Protein AF-0000000079914444 (afdb_homodimer)

Foldseek 3Di:
DPPPPPPPPPPDPPPPLLCLALAEEEEEFEDEVCLQDLLNDAAPDHSQRLSVVVQVLLVVQHNYHYHYHYDHDQQ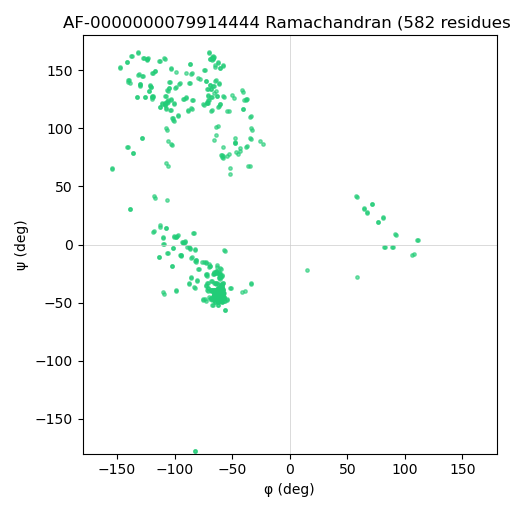LVVVLVVQQPDDPRYQEYEYERHAPVSQVSNQVVCLVVPTHHYHYLLLLLLLLLLLLLCLLCVLVVHHQLRAEEEEEPCVSRVLNVLLSVLLRHNYYHYDYPVCCVVDNLLVVCVPHQAYEYSNPPHDPPSHPSRYGYQDSHNSQSSSLQPNQLCCQCSSVSPHYDDSLLSSLLSVLQNVVDDSVDSGDGSPPSCRNQSSNCSSCVSVVHHRSDDPPD/DPPPPPVPPPPDPPPPLLCLALAEEEEEFEDEVCLQDLQNDAAPDHSQRLSVVVQVLLVVQHNYHYHYHYDHDQALVVVLVVQQPDDPRYQEYEYERHAPVSQVSNQVVCLVVPTHHYHYLLLLLLLLLLLLLCLLCVLVVHHQLRAEEEEEPCVSRVLNVLLSVLLRHNYYHYDYPVCCVVDNLLVVCVPHQAYEYSNPPHDDPSHPSRYGYQDSHNSQSSSLQPNQLCCQCSSVSPHYDDSLLSSLLSVLQNVVDDSVDSGDGSPPSCRNQSSNCSSCVSVVHHRSDDPPD

Structure (mmCIF, N/CA/C/O backbone):
data_AF-0000000079914444-model_v1
#
loop_
_entity.id
_entity.type
_entity.pdbx_description
1 polymer 'Uncharacterized protein'
#
loop_
_atom_site.group_PDB
_atom_site.id
_atom_site.type_symbol
_atom_site.label_atom_id
_atom_site.label_alt_id
_atom_site.label_comp_id
_atom_site.label_asym_id
_atom_site.label_entity_id
_atom_site.label_seq_id
_atom_site.pdbx_PDB_ins_code
_atom_site.Cartn_x
_atom_site.Cartn_y
_atom_site.Cartn_z
_atom_site.occupancy
_atom_site.B_iso_or_equiv
_atom_site.auth_seq_id
_atom_site.auth_comp_id
_atom_site.auth_asym_id
_atom_site.auth_atom_id
_atom_site.pdbx_PDB_model_num
ATOM 1 N N . MET A 1 1 ? -43.969 -20.828 42.5 1 26.98 1 MET A N 1
ATOM 2 C CA . MET A 1 1 ? -42.875 -19.969 42.906 1 26.98 1 MET A CA 1
ATOM 3 C C . MET A 1 1 ? -41.688 -20.141 42 1 26.98 1 MET A C 1
ATOM 5 O O . MET A 1 1 ? -40.844 -21.031 42.188 1 26.98 1 MET A O 1
ATOM 9 N N . THR A 1 2 ? -41.875 -20.109 40.656 1 31.27 2 THR A N 1
ATOM 10 C CA . THR A 1 2 ? -41 -20.375 39.531 1 31.27 2 THR A CA 1
ATOM 11 C C . THR A 1 2 ? -39.875 -19.328 39.469 1 31.27 2 THR A C 1
ATOM 13 O O . THR A 1 2 ? -40.156 -18.125 39.375 1 31.27 2 THR A O 1
ATOM 16 N N . THR A 1 3 ? -38.688 -19.594 40.156 1 31.17 3 THR A N 1
ATOM 17 C CA . THR A 1 3 ? -37.5 -18.766 40.25 1 31.17 3 THR A CA 1
ATOM 18 C C . THR A 1 3 ? -36.938 -18.469 38.844 1 31.17 3 THR A C 1
ATOM 20 O O . THR A 1 3 ? -36.5 -19.391 38.156 1 31.17 3 THR A O 1
ATOM 23 N N . ASN A 1 4 ? -37.438 -17.484 38.156 1 30.53 4 ASN A N 1
ATOM 24 C CA . ASN A 1 4 ? -36.938 -16.984 36.906 1 30.53 4 ASN A CA 1
ATOM 25 C C . ASN A 1 4 ? -35.469 -16.516 37 1 30.53 4 ASN A C 1
ATOM 27 O O . ASN A 1 4 ? -35.188 -15.578 37.75 1 30.53 4 ASN A O 1
ATOM 31 N N . HIS A 1 5 ? -34.5 -17.5 37.031 1 32.03 5 HIS A N 1
ATOM 32 C CA . HIS A 1 5 ? -33.094 -17.156 37.031 1 32.03 5 HIS A CA 1
ATOM 3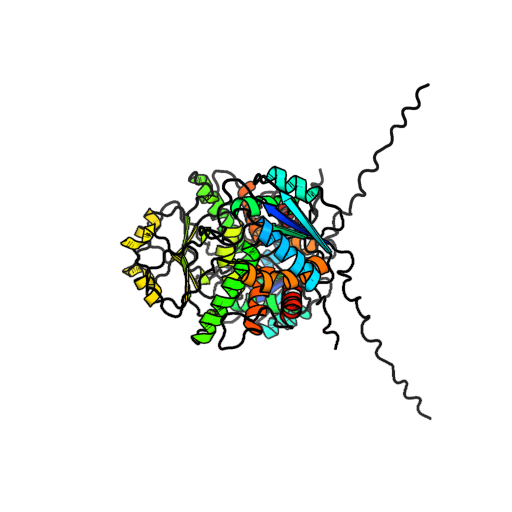3 C C . HIS A 1 5 ? -32.719 -16.25 35.875 1 32.03 5 HIS A C 1
ATOM 35 O O . HIS A 1 5 ? -32.812 -16.656 34.719 1 32.03 5 HIS A O 1
ATOM 41 N N . ASP A 1 6 ? -33.062 -14.961 35.969 1 31.94 6 ASP A N 1
ATOM 42 C CA . ASP A 1 6 ? -32.625 -13.945 35.031 1 31.94 6 ASP A CA 1
ATOM 43 C C . ASP A 1 6 ? -31.094 -13.969 34.844 1 31.94 6 ASP A C 1
ATOM 45 O O . ASP A 1 6 ? -30.359 -13.617 35.781 1 31.94 6 ASP A O 1
ATOM 49 N N . GLY A 1 7 ? -30.516 -15.023 34.281 1 30.77 7 GLY A N 1
ATOM 50 C CA . GLY A 1 7 ? -29.094 -15.117 33.969 1 30.77 7 GLY A CA 1
ATOM 51 C C . GLY A 1 7 ? -28.562 -13.883 33.25 1 30.77 7 GLY A C 1
ATOM 52 O O . GLY A 1 7 ? -28.953 -13.578 32.125 1 30.77 7 GLY A O 1
ATOM 53 N N . HIS A 1 8 ? -28.125 -12.867 34.031 1 31.44 8 HIS A N 1
ATOM 54 C CA . HIS A 1 8 ? -27.406 -11.664 33.625 1 31.44 8 HIS A CA 1
ATOM 55 C C . HIS A 1 8 ? -26.25 -12.008 32.688 1 31.44 8 HIS A C 1
ATOM 57 O O . HIS A 1 8 ? -25.406 -12.836 33.031 1 31.44 8 HIS A O 1
ATOM 63 N N . ALA A 1 9 ? -26.453 -12.008 31.422 1 29.75 9 ALA A N 1
ATOM 64 C CA . ALA A 1 9 ? -25.453 -12.172 30.359 1 29.75 9 ALA A CA 1
ATOM 65 C C . ALA A 1 9 ? -24.234 -11.297 30.609 1 29.75 9 ALA A C 1
ATOM 67 O O . ALA A 1 9 ? -24.344 -10.07 30.672 1 29.75 9 ALA A O 1
ATOM 68 N N . SER A 1 10 ? -23.312 -11.695 31.484 1 34.03 10 SER A N 1
ATOM 69 C CA . SER A 1 10 ? -22 -11.062 31.609 1 34.03 10 SER A CA 1
ATOM 70 C C . SER A 1 10 ? -21.453 -10.648 30.25 1 34.03 10 SER A C 1
ATOM 72 O O . SER A 1 10 ? -21.266 -11.484 29.359 1 34.03 10 SER A O 1
ATOM 74 N N . GLY A 1 11 ? -21.812 -9.523 29.766 1 32.34 11 GLY A N 1
ATOM 75 C CA . GLY A 1 11 ? -21.281 -8.945 28.531 1 32.34 11 GLY A CA 1
ATOM 76 C C . GLY A 1 11 ? -19.781 -9.125 28.391 1 32.34 11 GLY A C 1
ATOM 77 O O . GLY A 1 11 ? -19.094 -9.453 29.344 1 32.34 11 GLY A O 1
ATOM 78 N N . PRO A 1 12 ? -19.344 -9.539 27.312 1 35.56 12 PRO A N 1
ATOM 79 C CA . PRO A 1 12 ? -17.922 -9.781 27.141 1 35.56 12 PRO A CA 1
ATOM 80 C C . PRO A 1 12 ? -17.047 -8.75 27.844 1 35.56 12 PRO A C 1
ATOM 82 O O . PRO A 1 12 ? -17.484 -7.613 28.062 1 35.56 12 PRO A O 1
ATOM 85 N N . PRO A 1 13 ? -16.078 -9.102 28.734 1 35.66 13 PRO A N 1
ATOM 86 C CA . PRO A 1 13 ? -15.242 -8.172 29.5 1 35.66 13 PRO A CA 1
ATOM 87 C C . PRO A 1 13 ? -14.805 -6.957 28.672 1 35.66 13 PRO A C 1
ATOM 89 O O . PRO A 1 13 ? -14.688 -7.047 27.453 1 35.66 13 PRO A O 1
ATOM 92 N N . ASP A 1 14 ? -15.062 -5.711 29.078 1 34.31 14 ASP A N 1
ATOM 93 C CA . ASP A 1 14 ? -14.586 -4.391 28.688 1 34.31 14 ASP A CA 1
ATOM 94 C C . ASP A 1 14 ? -13.102 -4.434 28.312 1 34.31 14 ASP A C 1
ATOM 96 O O . ASP A 1 14 ? -12.25 -4.668 29.172 1 34.31 14 ASP A O 1
ATOM 100 N N . ARG A 1 15 ? -12.758 -5.039 27.312 1 36.88 15 ARG A N 1
ATOM 101 C CA . ARG A 1 15 ? -11.344 -4.859 26.984 1 36.88 15 ARG A CA 1
ATOM 102 C C . ARG A 1 15 ? -10.867 -3.461 27.359 1 36.88 15 ARG A C 1
ATOM 104 O O . ARG A 1 15 ? -11.492 -2.465 26.984 1 36.88 15 ARG A O 1
ATOM 111 N N . PRO A 1 16 ? -10.008 -3.162 28.344 1 38.59 16 PRO A N 1
ATOM 112 C CA . PRO A 1 16 ? -9.594 -1.844 28.828 1 38.59 16 PRO A CA 1
ATOM 113 C C . PRO A 1 16 ? -9.367 -0.845 27.703 1 38.59 16 PRO A C 1
ATOM 115 O O . PRO A 1 16 ? -8.984 -1.237 26.594 1 38.59 16 PRO A O 1
ATOM 118 N N . ALA A 1 17 ? -10.094 0.316 27.516 1 45.69 17 ALA A N 1
ATOM 119 C CA . ALA A 1 17 ? -9.75 1.513 26.75 1 45.69 17 ALA A CA 1
ATOM 120 C C . ALA A 1 17 ? -8.234 1.669 26.641 1 45.69 17 ALA A C 1
ATOM 122 O O . ALA A 1 17 ? -7.523 1.639 27.641 1 45.69 17 ALA A O 1
ATOM 123 N N . MET A 1 18 ? -7.531 1.133 25.672 1 52.06 18 MET A N 1
ATOM 124 C CA . MET A 1 18 ? -6.094 1.097 25.406 1 52.06 18 MET A CA 1
ATOM 125 C C . MET A 1 18 ? -5.418 2.373 25.891 1 52.06 18 MET A C 1
ATOM 127 O O . MET A 1 18 ? -5.816 3.477 25.516 1 52.06 18 MET A O 1
ATOM 131 N N . ALA A 1 19 ? -4.82 2.4 27 1 63.31 19 ALA A N 1
ATOM 132 C CA . ALA A 1 19 ? -4.215 3.465 27.797 1 63.31 19 ALA A CA 1
ATOM 133 C C . ALA A 1 19 ? -3.098 4.16 27.031 1 63.31 19 ALA A C 1
ATOM 135 O O . ALA A 1 19 ? -2.016 3.602 26.844 1 63.31 19 ALA A O 1
ATOM 136 N N . LEU A 1 20 ? -3.531 5.059 26.062 1 71.94 20 LEU A N 1
ATOM 137 C CA . LEU A 1 20 ? -2.586 5.945 25.391 1 71.94 20 LEU A CA 1
ATOM 138 C C . LEU A 1 20 ? -1.83 6.801 26.406 1 71.94 20 LEU A C 1
ATOM 140 O O . LEU A 1 20 ? -0.829 7.434 26.062 1 71.94 20 LEU A O 1
ATOM 144 N N . THR A 1 21 ? -2.357 6.555 27.656 1 71 21 THR A N 1
ATOM 145 C CA . THR A 1 21 ? -1.677 7.316 28.703 1 71 21 THR A CA 1
ATOM 146 C C . THR A 1 21 ? -0.282 6.754 28.953 1 71 21 THR A C 1
ATOM 148 O O . THR A 1 21 ? -0.111 5.539 29.078 1 71 21 THR A O 1
ATOM 151 N N . GLY A 1 22 ? 0.687 7.512 28.828 1 80.75 22 GLY A N 1
ATOM 152 C CA . GLY A 1 22 ? 2.059 7.082 29.047 1 80.75 22 GLY A CA 1
ATOM 153 C C . GLY A 1 22 ? 2.846 6.918 27.766 1 80.75 22 GLY A C 1
ATOM 154 O O . GLY A 1 22 ? 4.062 6.734 27.797 1 80.75 22 GLY A O 1
ATOM 155 N N . ILE A 1 23 ? 2.021 7.027 26.719 1 84.69 23 ILE A N 1
ATOM 156 C CA . ILE A 1 23 ? 2.678 6.91 25.422 1 84.69 23 ILE A CA 1
ATOM 157 C C . ILE A 1 23 ? 3.191 8.281 24.984 1 84.69 23 ILE A C 1
ATOM 159 O O . ILE A 1 23 ? 2.52 9.297 25.172 1 84.69 23 ILE A O 1
ATOM 163 N N . ALA A 1 24 ? 4.398 8.273 24.422 1 93.62 24 ALA A N 1
ATOM 164 C CA . ALA A 1 24 ? 4.969 9.508 23.891 1 93.62 24 ALA A CA 1
ATOM 165 C C . ALA A 1 24 ? 5.191 9.406 22.391 1 93.62 24 ALA A C 1
ATOM 167 O O . ALA A 1 24 ? 5.352 8.305 21.844 1 93.62 24 ALA A O 1
ATOM 168 N N . VAL A 1 25 ? 5.078 10.547 21.766 1 97.81 25 VAL A N 1
ATOM 169 C CA . VAL A 1 25 ? 5.406 10.711 20.359 1 97.81 25 VAL A CA 1
ATOM 170 C C . VAL A 1 25 ? 6.52 11.742 20.203 1 97.81 25 VAL A C 1
ATOM 172 O O . VAL A 1 25 ? 6.445 12.836 20.766 1 97.81 25 VAL A O 1
ATOM 175 N N . ALA A 1 26 ? 7.59 11.359 19.5 1 98.38 26 ALA A N 1
ATOM 176 C CA . ALA A 1 26 ? 8.641 12.328 19.188 1 98.38 26 ALA A CA 1
ATOM 177 C C . ALA A 1 26 ? 8.359 13.031 17.859 1 98.38 26 ALA A C 1
ATOM 179 O O . ALA A 1 26 ? 8.078 12.383 16.859 1 98.38 26 ALA A O 1
ATOM 180 N N . VAL A 1 27 ? 8.344 14.344 17.859 1 98.25 27 VAL A N 1
ATOM 181 C CA . VAL A 1 27 ? 8.219 15.148 16.656 1 98.25 27 VAL A CA 1
ATOM 182 C C . VAL A 1 27 ? 9.586 15.688 16.25 1 98.25 27 VAL A C 1
ATOM 184 O O . VAL A 1 27 ? 10.125 16.578 16.906 1 98.25 27 VAL A O 1
ATOM 187 N N . LEU A 1 28 ? 10.109 15.164 15.18 1 96.88 28 LEU A N 1
ATOM 188 C CA . LEU A 1 28 ? 11.461 15.477 14.727 1 96.88 28 LEU A CA 1
ATOM 189 C C . LEU A 1 28 ? 11.422 16.484 13.586 1 96.88 28 LEU A C 1
ATOM 191 O O . LEU A 1 28 ? 10.734 16.281 12.586 1 96.88 28 LEU A O 1
ATOM 195 N N . ALA A 1 29 ? 12.039 17.594 13.703 1 95.44 29 ALA A N 1
ATOM 196 C CA . ALA A 1 29 ? 12.18 18.594 12.648 1 95.44 29 ALA A CA 1
ATOM 197 C C . ALA A 1 29 ? 13.602 18.609 12.094 1 95.44 29 ALA A C 1
ATOM 199 O O . ALA A 1 29 ? 14.562 18.812 12.836 1 95.44 29 ALA A O 1
ATOM 200 N N . VAL A 1 30 ? 13.648 18.375 10.773 1 91.56 30 VAL A N 1
ATOM 201 C CA . VAL A 1 30 ? 14.938 18.375 10.094 1 91.56 30 VAL A CA 1
ATOM 202 C C . VAL A 1 30 ? 15.133 19.703 9.367 1 91.56 30 VAL A C 1
ATOM 204 O O . VAL A 1 30 ? 14.375 20.047 8.461 1 91.56 30 VAL A O 1
ATOM 207 N N . SER A 1 31 ? 15.922 20.562 9.773 1 79.75 31 SER A N 1
ATOM 208 C CA . SER A 1 31 ? 16.219 21.844 9.141 1 79.75 31 SER A CA 1
ATOM 209 C C . SER A 1 31 ? 17.609 21.828 8.508 1 79.75 31 SER A C 1
ATOM 211 O O . SER A 1 31 ? 18.609 22 9.195 1 79.75 31 SER A O 1
ATOM 213 N N . ALA A 1 32 ? 17.688 21.031 7.418 1 63.03 32 ALA A N 1
ATOM 214 C CA . ALA A 1 32 ? 18.984 21.109 6.754 1 63.03 32 ALA A CA 1
ATOM 215 C C . ALA A 1 32 ? 19.078 22.344 5.871 1 63.03 32 ALA A C 1
ATOM 217 O O . ALA A 1 32 ? 18.062 22.969 5.551 1 63.03 32 ALA A O 1
ATOM 218 N N . THR A 1 33 ? 20.234 23.031 5.75 1 51.88 33 THR A N 1
ATOM 219 C CA . THR A 1 33 ? 20.484 24.219 4.961 1 51.88 33 THR A CA 1
ATOM 220 C C . THR A 1 33 ? 19.672 24.219 3.676 1 51.88 33 THR A C 1
ATOM 222 O O . THR A 1 33 ? 19.281 25.266 3.168 1 51.88 33 THR A O 1
ATOM 225 N N . ARG A 1 34 ? 19.422 23.031 3.076 1 50.41 34 ARG A N 1
ATOM 226 C CA . ARG A 1 34 ? 18.719 22.938 1.803 1 50.41 34 ARG A CA 1
ATOM 227 C C . ARG A 1 34 ? 17.422 22.156 1.958 1 50.41 34 ARG A C 1
ATOM 229 O O . ARG A 1 34 ? 17.156 21.219 1.206 1 50.41 34 ARG A O 1
ATOM 236 N N . SER A 1 35 ? 16.719 22.406 3.039 1 53.06 35 SER A N 1
ATOM 237 C CA . SER A 1 35 ? 15.562 21.531 3.221 1 53.06 35 SER A CA 1
ATOM 238 C C . SER A 1 35 ? 14.547 21.719 2.1 1 53.06 35 SER A C 1
ATOM 240 O O . SER A 1 35 ? 14.023 22.828 1.91 1 53.06 35 SER A O 1
ATOM 242 N N . PRO A 1 36 ? 14.555 20.797 1.136 1 47.62 36 PRO A N 1
ATOM 243 C CA . PRO A 1 36 ? 13.578 20.953 0.052 1 47.62 36 PRO A CA 1
ATOM 244 C C . PRO A 1 36 ? 12.133 20.828 0.532 1 47.62 36 PRO A C 1
ATOM 246 O O . PRO A 1 36 ? 11.883 20.219 1.58 1 47.62 36 PRO A O 1
ATOM 249 N N . SER A 1 37 ? 11.297 21.75 0.128 1 49.84 37 SER A N 1
ATOM 250 C CA . SER A 1 37 ? 9.867 21.562 0.341 1 49.84 37 SER A CA 1
ATOM 251 C C . SER A 1 37 ? 9.406 20.188 -0.14 1 49.84 37 SER A C 1
ATOM 253 O O . SER A 1 37 ? 9.992 19.625 -1.067 1 49.84 37 SER A O 1
ATOM 255 N N . THR A 1 38 ? 8.68 19.391 0.693 1 48.88 38 THR A N 1
ATOM 256 C CA . THR A 1 38 ? 8.102 18.094 0.354 1 48.88 38 THR A CA 1
ATOM 257 C C . THR A 1 38 ? 7.492 18.125 -1.044 1 48.88 38 THR A C 1
ATOM 259 O O . THR A 1 38 ? 7.496 17.109 -1.75 1 48.88 38 THR A O 1
ATOM 262 N N . THR A 1 39 ? 6.734 19.359 -1.438 1 50.44 39 THR A N 1
ATOM 263 C CA . THR A 1 39 ? 6.008 19.5 -2.695 1 50.44 39 THR A CA 1
ATOM 264 C C . THR A 1 39 ? 6.75 20.422 -3.652 1 50.44 39 THR A C 1
ATOM 266 O O . THR A 1 39 ? 6.176 20.906 -4.633 1 50.44 39 THR A O 1
ATOM 269 N N . GLY A 1 40 ? 8.188 20.266 -3.621 1 47.84 40 GLY A N 1
ATOM 270 C CA . GLY A 1 40 ? 8.914 21.156 -4.504 1 47.84 40 GLY A CA 1
ATOM 271 C C . GLY A 1 40 ? 8.648 22.625 -4.223 1 47.84 40 GLY A C 1
ATOM 272 O O . GLY A 1 40 ? 9.344 23.5 -4.746 1 47.84 40 GLY A O 1
ATOM 273 N N . SER A 1 41 ? 7.5 23 -3.697 1 50 41 SER A N 1
ATOM 274 C CA . SER A 1 41 ? 7.199 24.406 -3.486 1 50 41 SER A CA 1
ATOM 275 C C . SER A 1 41 ? 7.645 24.859 -2.104 1 50 41 SER A C 1
ATOM 277 O O . SER A 1 41 ? 7.781 24.047 -1.187 1 50 41 SER A O 1
ATOM 279 N N . ALA A 1 42 ? 8.039 26.125 -2.039 1 53.81 42 ALA A N 1
ATOM 280 C CA . ALA A 1 42 ? 8.555 26.828 -0.864 1 53.81 42 ALA A CA 1
ATOM 281 C C . ALA A 1 42 ? 7.605 26.688 0.32 1 53.81 42 ALA A C 1
ATOM 283 O O . ALA A 1 42 ? 6.402 26.922 0.19 1 53.81 42 ALA A O 1
ATOM 284 N N . ARG A 1 43 ? 8.023 26.031 1.38 1 62.25 43 ARG A N 1
ATOM 285 C CA . ARG A 1 43 ? 7.324 25.938 2.658 1 62.25 43 ARG A CA 1
ATOM 286 C C . ARG A 1 43 ? 7.164 27.312 3.299 1 62.25 43 ARG A C 1
ATOM 288 O O . ARG A 1 43 ? 8.125 28.078 3.389 1 62.25 43 ARG A O 1
ATOM 295 N N . THR A 1 44 ? 5.926 27.719 3.488 1 69.38 44 THR A N 1
ATOM 296 C CA . THR A 1 44 ? 5.723 28.969 4.215 1 69.38 44 THR A CA 1
ATOM 297 C C . THR A 1 44 ? 6.016 28.781 5.699 1 69.38 44 THR A C 1
ATOM 299 O O . THR A 1 44 ? 6.418 29.734 6.379 1 69.38 44 THR A O 1
ATOM 302 N N . ARG A 1 45 ? 5.895 27.609 6.172 1 81.62 45 ARG A N 1
ATOM 303 C CA . ARG A 1 45 ? 6.18 27.234 7.555 1 81.62 45 ARG A CA 1
ATOM 304 C C . ARG A 1 45 ? 7.477 26.438 7.652 1 81.62 45 ARG A C 1
ATOM 306 O O . ARG A 1 45 ? 7.629 25.406 6.992 1 81.62 45 ARG A O 1
ATOM 313 N N . THR A 1 46 ? 8.375 27 8.492 1 87.38 46 THR A N 1
ATOM 314 C CA . THR A 1 46 ? 9.633 26.281 8.641 1 87.38 46 THR A CA 1
ATOM 315 C C . THR A 1 46 ? 9.414 24.938 9.328 1 87.38 46 THR A C 1
ATOM 317 O O . THR A 1 46 ? 8.438 24.766 10.055 1 87.38 46 THR A O 1
ATOM 320 N N . PRO A 1 47 ? 10.32 24.047 9.164 1 90.56 47 PRO A N 1
ATOM 321 C CA . PRO A 1 47 ? 10.203 22.766 9.859 1 90.56 47 PRO A CA 1
ATOM 322 C C . PRO A 1 47 ? 10.148 22.922 11.375 1 90.56 47 PRO A C 1
ATOM 324 O O . PRO A 1 47 ? 9.422 22.188 12.047 1 90.56 47 PRO A O 1
ATOM 327 N N . TRP A 1 48 ? 10.852 23.891 11.93 1 92.06 48 TRP A N 1
ATOM 328 C CA . TRP A 1 48 ? 10.859 24.109 13.375 1 92.06 48 TRP A CA 1
ATOM 329 C C . TRP A 1 48 ? 9.5 24.609 13.859 1 92.06 48 TRP A C 1
ATOM 331 O O . TRP A 1 48 ? 8.984 24.125 14.875 1 92.06 48 TRP A O 1
ATOM 341 N N . ALA A 1 49 ? 8.977 25.547 13.148 1 93.56 49 ALA A N 1
ATOM 342 C CA . ALA A 1 49 ? 7.652 26.062 13.5 1 93.56 49 ALA A CA 1
ATOM 343 C C . ALA A 1 49 ? 6.598 24.953 13.398 1 93.56 49 ALA A C 1
ATOM 345 O O . ALA A 1 49 ? 5.723 24.844 14.258 1 93.56 49 ALA A O 1
ATOM 346 N N . ALA A 1 50 ? 6.684 24.203 12.359 1 94.88 50 ALA A N 1
ATOM 347 C CA . ALA A 1 50 ? 5.746 23.094 12.18 1 94.88 50 ALA A CA 1
ATOM 348 C C . ALA A 1 50 ? 5.863 22.078 13.312 1 94.88 50 ALA A C 1
ATOM 350 O O . ALA A 1 50 ? 4.855 21.547 13.789 1 94.88 50 ALA A O 1
ATOM 351 N N . MET A 1 51 ? 7.109 21.797 13.703 1 96.5 51 MET A N 1
ATOM 352 C CA . MET A 1 51 ? 7.359 20.875 14.805 1 96.5 51 MET A CA 1
ATOM 353 C C . MET A 1 51 ? 6.605 21.297 16.062 1 96.5 51 MET A C 1
ATOM 355 O O . MET A 1 51 ? 5.934 20.484 16.688 1 96.5 51 MET A O 1
ATOM 359 N N . GLU A 1 52 ? 6.707 22.547 16.375 1 96.75 52 GLU A N 1
ATOM 360 C CA . GLU A 1 52 ? 6.039 23.078 17.547 1 96.75 52 GLU A CA 1
ATOM 361 C C . GLU A 1 52 ? 4.52 22.984 17.406 1 96.75 52 GLU A C 1
ATOM 363 O O . GLU A 1 52 ? 3.822 22.641 18.359 1 96.75 52 GLU A O 1
ATOM 368 N N . ASP A 1 53 ? 4.043 23.312 16.25 1 97.25 53 ASP A N 1
ATOM 369 C CA . ASP A 1 53 ? 2.604 23.281 16.016 1 97.25 53 ASP A CA 1
ATOM 370 C C . ASP A 1 53 ? 2.07 21.844 16.109 1 97.25 53 ASP A C 1
ATOM 372 O O . ASP A 1 53 ? 1.025 21.609 16.719 1 97.25 53 ASP A O 1
ATOM 376 N N . TYR A 1 54 ? 2.764 20.891 15.531 1 97.94 54 TYR A N 1
ATOM 377 C CA . TYR A 1 54 ? 2.32 19.5 15.57 1 97.94 54 TYR A CA 1
ATOM 378 C C . TYR A 1 54 ? 2.42 18.938 16.984 1 97.94 54 TYR A C 1
ATOM 380 O O . TYR A 1 54 ? 1.561 18.172 17.422 1 97.94 54 TYR A O 1
ATOM 388 N N . ALA A 1 55 ? 3.496 19.297 17.703 1 98 55 ALA A N 1
ATOM 389 C CA . ALA A 1 55 ? 3.609 18.875 19.094 1 98 55 ALA A CA 1
ATOM 390 C C . ALA A 1 55 ? 2.434 19.375 19.922 1 98 55 ALA A C 1
ATOM 392 O O . ALA A 1 55 ? 1.855 18.625 20.719 1 98 55 ALA A O 1
ATOM 393 N N . ALA A 1 56 ? 2.121 20.609 19.734 1 97.81 56 ALA A N 1
ATOM 394 C CA . ALA A 1 56 ? 0.981 21.203 20.438 1 97.81 56 ALA A CA 1
ATOM 395 C C . ALA A 1 56 ? -0.318 20.5 20.062 1 97.81 56 ALA A C 1
ATOM 397 O O . ALA A 1 56 ? -1.17 20.25 20.922 1 97.81 56 ALA A O 1
ATOM 398 N N . LEU A 1 57 ? -0.462 20.203 18.797 1 97.31 57 LEU A N 1
ATOM 399 C CA . LEU A 1 57 ? -1.644 19.516 18.297 1 97.31 57 LEU A CA 1
ATOM 400 C C . LEU A 1 57 ? -1.812 18.156 18.969 1 97.31 57 LEU A C 1
ATOM 402 O O . LEU A 1 57 ? -2.916 17.797 19.391 1 97.31 57 LEU A O 1
ATOM 406 N N . ILE A 1 58 ? -0.74 17.422 19.094 1 97.12 58 ILE A N 1
ATOM 407 C CA . ILE A 1 58 ? -0.766 16.094 19.703 1 97.12 58 ILE A CA 1
ATOM 408 C C . ILE A 1 58 ? -1.192 16.219 21.172 1 97.12 58 ILE A C 1
ATOM 410 O O . ILE A 1 58 ? -2.08 15.492 21.625 1 97.12 58 ILE A O 1
ATOM 414 N N . ARG A 1 59 ? -0.666 17.172 21.891 1 95.62 59 ARG A N 1
ATOM 415 C CA . ARG A 1 59 ? -0.978 17.375 23.312 1 95.62 59 ARG A CA 1
ATOM 416 C C . ARG A 1 59 ? -2.438 17.766 23.5 1 95.62 59 ARG A C 1
ATOM 418 O O . ARG A 1 59 ? -3.074 17.375 24.469 1 95.62 59 ARG A O 1
ATOM 425 N N . ASP A 1 60 ? -2.918 18.453 22.562 1 95.38 60 ASP A N 1
ATOM 426 C CA . ASP A 1 60 ? -4.266 19 22.672 1 95.38 60 ASP A CA 1
ATOM 427 C C . ASP A 1 60 ? -5.316 17.969 22.281 1 95.38 60 ASP A C 1
ATOM 429 O O . ASP A 1 60 ? -6.395 17.906 22.891 1 95.38 60 ASP A O 1
ATOM 433 N N . ARG A 1 61 ? -4.984 17.156 21.281 1 95.5 61 ARG A N 1
ATOM 434 C CA . ARG A 1 61 ? -6.027 16.359 20.672 1 95.5 61 ARG A CA 1
ATOM 435 C C . ARG A 1 61 ? -5.906 14.891 21.094 1 95.5 61 ARG A C 1
ATOM 437 O O . ARG A 1 61 ? -6.773 14.07 20.766 1 95.5 61 ARG A O 1
ATOM 444 N N . THR A 1 62 ? -4.863 14.562 21.766 1 93.56 62 THR A N 1
ATOM 445 C CA . THR A 1 62 ? -4.656 13.195 22.234 1 93.56 62 THR A CA 1
ATOM 446 C C . THR A 1 62 ? -4.141 13.195 23.672 1 93.56 62 THR A C 1
ATOM 448 O O . THR A 1 62 ? -3.652 14.219 24.172 1 93.56 62 THR A O 1
ATOM 451 N N . PRO A 1 63 ? -4.246 12.055 24.359 1 93.25 63 PRO A N 1
ATOM 452 C CA . PRO A 1 63 ? -3.688 11.977 25.703 1 93.25 63 PRO A CA 1
ATOM 453 C C . PRO A 1 63 ? -2.191 11.664 25.703 1 93.25 63 PRO A C 1
ATOM 455 O O . PRO A 1 63 ? -1.6 11.469 26.766 1 93.25 63 PRO A O 1
ATOM 458 N N . MET A 1 64 ? -1.594 11.703 24.594 1 94.62 64 MET A N 1
ATOM 459 C CA . MET A 1 64 ? -0.188 11.328 24.5 1 94.62 64 MET A CA 1
ATOM 460 C C . MET A 1 64 ? 0.719 12.516 24.797 1 94.62 64 MET A C 1
ATOM 462 O O . MET A 1 64 ? 0.305 13.664 24.656 1 94.62 64 MET A O 1
ATOM 466 N N . ARG A 1 65 ? 1.907 12.188 25.219 1 95.19 65 ARG A N 1
ATOM 467 C CA . ARG A 1 65 ? 2.941 13.211 25.359 1 95.19 65 ARG A CA 1
ATOM 468 C C . ARG A 1 65 ? 3.664 13.453 24.047 1 95.19 65 ARG A C 1
ATOM 470 O O . ARG A 1 65 ? 3.795 12.539 23.219 1 95.19 65 ARG A O 1
ATOM 477 N N . ALA A 1 66 ? 4.078 14.641 23.844 1 97.31 66 ALA A N 1
ATOM 478 C CA . ALA A 1 66 ? 4.824 14.992 22.641 1 97.31 66 ALA A CA 1
ATOM 479 C C . ALA A 1 66 ? 6.211 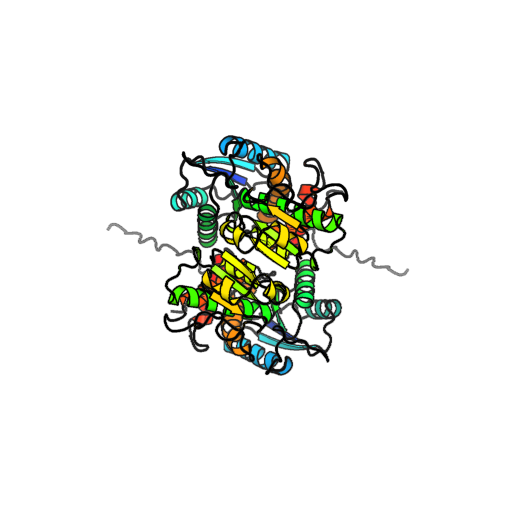15.531 22.984 1 97.31 66 ALA A C 1
ATOM 481 O O . ALA A 1 66 ? 6.34 16.422 23.828 1 97.31 66 ALA A O 1
ATOM 482 N N . LEU A 1 67 ? 7.234 14.961 22.375 1 96.75 67 LEU A N 1
ATOM 483 C CA . LEU A 1 67 ? 8.617 15.406 22.531 1 96.75 67 LEU A CA 1
ATOM 484 C C . LEU A 1 67 ? 9.109 16.094 21.266 1 96.75 67 LEU A C 1
ATOM 486 O O . LEU A 1 67 ? 9.055 15.516 20.188 1 96.75 67 LEU A O 1
ATOM 490 N N . SER A 1 68 ? 9.5 17.359 21.406 1 96.94 68 SER A N 1
ATOM 491 C CA . SER A 1 68 ? 10.078 18.062 20.281 1 96.94 68 SER A CA 1
ATOM 492 C C . SER A 1 68 ? 11.57 17.781 20.141 1 96.94 68 SER A C 1
ATOM 494 O O . SER A 1 68 ? 12.328 18 21.078 1 96.94 68 SER A O 1
ATOM 496 N N . VAL A 1 69 ? 12 17.297 18.969 1 96.06 69 VAL A N 1
ATOM 497 C CA . VAL A 1 69 ? 13.391 16.891 18.766 1 96.06 69 VAL A CA 1
ATOM 498 C C . VAL A 1 69 ? 13.953 17.562 17.516 1 96.06 69 VAL A C 1
ATOM 500 O O . VAL A 1 69 ? 13.875 17.016 16.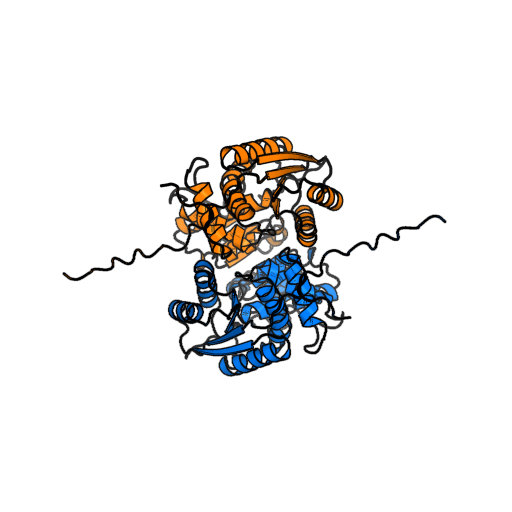422 1 96.06 69 VAL A O 1
ATOM 503 N N . PRO A 1 70 ? 14.594 18.75 17.609 1 94.31 70 PRO A N 1
ATOM 504 C CA . PRO A 1 70 ? 15.242 19.391 16.453 1 94.31 70 PRO A CA 1
ATOM 505 C C . PRO A 1 70 ? 16.516 18.672 16.016 1 94.31 70 PRO A C 1
ATOM 507 O O . PRO A 1 70 ? 17.297 18.234 16.859 1 94.31 70 PRO A O 1
ATOM 510 N N . VAL A 1 71 ? 16.625 18.469 14.742 1 92.94 71 VAL A N 1
ATOM 511 C CA . VAL A 1 71 ? 17.797 17.828 14.172 1 92.94 71 VAL A CA 1
ATOM 512 C C . VAL A 1 71 ? 18.375 18.688 13.047 1 92.94 71 VAL A C 1
ATOM 514 O O . VAL A 1 71 ? 17.625 19.297 12.281 1 92.94 71 VAL A O 1
ATOM 517 N N . THR A 1 72 ? 19.703 18.703 12.883 1 89.81 72 THR A N 1
ATOM 518 C CA . THR A 1 72 ? 20.359 19.594 11.914 1 89.81 72 THR A CA 1
ATOM 519 C C . THR A 1 72 ? 20.984 18.781 10.789 1 89.81 72 THR A C 1
ATOM 521 O O . THR A 1 72 ? 21.891 19.266 10.102 1 89.81 72 THR A O 1
ATOM 524 N N . THR A 1 73 ? 20.609 17.547 10.68 1 90.44 73 THR A N 1
ATOM 525 C CA . THR A 1 73 ? 21.109 16.719 9.594 1 90.44 73 THR A CA 1
ATOM 526 C C . THR A 1 73 ? 19.969 15.992 8.891 1 90.44 73 THR A C 1
ATOM 528 O O . THR A 1 73 ? 18.969 15.641 9.516 1 90.44 73 THR A O 1
ATOM 531 N N . ASP A 1 74 ? 20.156 15.812 7.625 1 90.44 74 ASP A N 1
ATOM 532 C CA . ASP A 1 74 ? 19.172 15.039 6.859 1 90.44 74 ASP A CA 1
ATOM 533 C C . ASP A 1 74 ? 19.734 13.672 6.488 1 90.44 74 ASP A C 1
ATOM 535 O O . ASP A 1 74 ? 19.172 12.969 5.648 1 90.44 74 ASP A O 1
ATOM 539 N N . ASP A 1 75 ? 20.812 13.297 7.117 1 93.31 75 ASP A N 1
ATOM 540 C CA . ASP A 1 75 ? 21.422 11.992 6.871 1 93.31 75 ASP A CA 1
ATOM 541 C C . ASP A 1 75 ? 20.562 10.867 7.453 1 93.31 75 ASP A C 1
ATOM 543 O O . ASP A 1 75 ? 20.344 10.805 8.664 1 93.31 75 ASP A O 1
ATOM 547 N N . PRO A 1 76 ? 20.141 9.961 6.641 1 94.69 76 PRO A N 1
ATOM 548 C CA . PRO A 1 76 ? 19.219 8.906 7.098 1 94.69 76 PRO A CA 1
ATOM 549 C C . PRO A 1 76 ? 19.828 8.047 8.203 1 94.69 76 PRO A C 1
ATOM 551 O O . PRO A 1 76 ? 19.125 7.605 9.109 1 94.69 76 PRO A O 1
ATOM 554 N N . HIS A 1 77 ? 21.078 7.773 8.117 1 95.25 77 HIS A N 1
ATOM 555 C CA . HIS A 1 77 ? 21.719 6.93 9.125 1 95.25 77 HIS A CA 1
ATOM 556 C C . HIS A 1 77 ? 21.734 7.605 10.492 1 95.25 77 HIS A C 1
ATOM 558 O O . HIS A 1 77 ? 21.438 6.965 11.508 1 95.25 77 HIS A O 1
ATOM 564 N N . VAL A 1 78 ? 22.078 8.867 10.461 1 95.19 78 VAL A N 1
ATOM 565 C CA . VAL A 1 78 ? 22.125 9.617 11.711 1 95.19 78 VAL A CA 1
ATOM 566 C C . VAL A 1 78 ? 20.703 9.727 12.289 1 95.19 78 VAL A C 1
ATOM 568 O O . VAL A 1 78 ? 20.516 9.578 13.5 1 95.19 78 VAL A O 1
ATOM 571 N N . LEU A 1 79 ? 19.781 9.961 11.43 1 96.12 79 LEU A N 1
ATOM 572 C CA . LEU A 1 79 ? 18.391 10.086 11.875 1 96.12 79 LEU A CA 1
ATOM 573 C C . LEU A 1 79 ? 17.891 8.773 12.453 1 96.12 79 LEU A C 1
ATOM 575 O O . LEU A 1 79 ? 17.203 8.766 13.477 1 96.12 79 LEU A O 1
ATOM 579 N N . THR A 1 80 ? 18.188 7.695 11.797 1 97.44 80 THR A N 1
ATOM 580 C CA . THR A 1 80 ? 17.797 6.375 12.273 1 97.44 80 THR A CA 1
ATOM 581 C C . THR A 1 80 ? 18.344 6.125 13.68 1 97.44 80 THR A C 1
ATOM 583 O O . THR A 1 80 ? 17.609 5.703 14.57 1 97.44 80 THR A O 1
ATOM 586 N N . GLU A 1 81 ? 19.625 6.395 13.891 1 97 81 GLU A N 1
ATOM 587 C CA . GLU A 1 81 ? 20.25 6.188 15.195 1 97 81 GLU A CA 1
ATOM 588 C C . GLU A 1 81 ? 19.609 7.078 16.25 1 97 81 GLU A C 1
ATOM 590 O O . GLU A 1 81 ? 19.422 6.652 17.391 1 97 81 GLU A O 1
ATOM 595 N N . ARG A 1 82 ? 19.344 8.273 15.859 1 96.31 82 ARG A N 1
ATOM 596 C CA . ARG A 1 82 ? 18.672 9.188 16.797 1 96.31 82 ARG A CA 1
ATOM 597 C C . ARG A 1 82 ? 17.312 8.641 17.219 1 96.31 82 ARG A C 1
ATOM 599 O O . ARG A 1 82 ? 16.953 8.719 18.391 1 96.31 82 ARG A O 1
ATOM 606 N N . ILE A 1 83 ? 16.578 8.148 16.312 1 97.19 83 ILE A N 1
ATOM 607 C CA . ILE A 1 83 ? 15.242 7.625 16.578 1 97.19 83 ILE A CA 1
ATOM 608 C C . ILE A 1 83 ? 15.344 6.391 17.469 1 97.19 83 ILE A C 1
ATOM 610 O O . ILE A 1 83 ? 14.602 6.254 18.453 1 97.19 83 ILE A O 1
ATOM 614 N N . LEU A 1 84 ? 16.266 5.5 17.172 1 96.56 84 LEU A N 1
ATOM 615 C CA . LEU A 1 84 ? 16.406 4.262 17.938 1 96.56 84 LEU A CA 1
ATOM 616 C C . LEU A 1 84 ? 16.938 4.547 19.344 1 96.56 84 LEU A C 1
ATOM 618 O O . LEU A 1 84 ? 16.812 3.707 20.234 1 96.56 84 LEU A O 1
ATOM 622 N N . GLY A 1 85 ? 17.547 5.711 19.516 1 95.94 85 GLY A N 1
ATOM 623 C CA . GLY A 1 85 ? 18.078 6.105 20.812 1 95.94 85 GLY A CA 1
ATOM 624 C C . GLY A 1 85 ? 17.062 6.809 21.688 1 95.94 85 GLY A C 1
ATOM 625 O O . GLY A 1 85 ? 17.359 7.152 22.828 1 95.94 85 GLY A O 1
ATOM 626 N N . LEU A 1 86 ? 15.867 7.035 21.203 1 95.5 86 LEU A N 1
ATOM 627 C CA . LEU A 1 86 ? 14.82 7.695 21.969 1 95.5 86 LEU A CA 1
ATOM 628 C C . LEU A 1 86 ? 14.383 6.828 23.141 1 95.5 86 LEU A C 1
ATOM 630 O O . LEU A 1 86 ? 14.602 5.617 23.141 1 95.5 86 LEU A O 1
ATOM 634 N N . PRO A 1 87 ? 13.75 7.449 24.141 1 91.31 87 PRO A N 1
ATOM 635 C CA . PRO A 1 87 ? 13.297 6.68 25.312 1 91.31 87 PRO A CA 1
ATOM 636 C C . PRO A 1 87 ? 12.297 5.586 24.938 1 91.31 87 PRO A C 1
ATOM 638 O O . PRO A 1 87 ? 11.602 5.695 23.922 1 91.31 87 PRO A O 1
ATOM 641 N N . THR A 1 88 ? 12.141 4.488 25.609 1 86.38 88 THR A N 1
ATOM 642 C CA . THR A 1 88 ? 11.305 3.318 25.359 1 86.38 88 THR A CA 1
ATOM 643 C C . THR A 1 88 ? 9.828 3.705 25.328 1 86.38 88 THR A C 1
ATOM 645 O O . THR A 1 88 ? 9.031 3.059 24.641 1 86.38 88 THR A O 1
ATOM 648 N N . GLY A 1 89 ? 9.398 4.77 25.844 1 89.69 89 GLY A N 1
ATOM 649 C CA . GLY A 1 89 ? 8 5.184 25.859 1 89.69 89 GLY A CA 1
ATOM 650 C C . GLY A 1 89 ? 7.559 5.852 24.578 1 89.69 89 GLY A C 1
ATOM 651 O O . GLY A 1 89 ? 6.367 6.074 24.359 1 89.69 89 GLY A O 1
ATOM 652 N N . VAL A 1 90 ? 8.5 6.027 23.703 1 95.5 90 VAL A N 1
ATOM 653 C CA . VAL A 1 90 ? 8.156 6.637 22.422 1 95.5 90 VAL A CA 1
ATOM 654 C C . VAL A 1 90 ? 7.664 5.562 21.453 1 95.5 90 VAL A C 1
ATOM 656 O O . VAL A 1 90 ? 8.414 4.66 21.078 1 95.5 90 VAL A O 1
ATOM 659 N N . SER A 1 91 ? 6.441 5.672 21.047 1 95.25 91 SER A N 1
ATOM 660 C CA . SER A 1 91 ? 5.812 4.641 20.234 1 95.25 91 SER A CA 1
ATOM 661 C C . SER A 1 91 ? 5.758 5.059 18.766 1 95.25 91 SER A C 1
ATOM 663 O O . SER A 1 91 ? 5.512 4.227 17.891 1 95.25 91 SER A O 1
ATOM 665 N N . ALA A 1 92 ? 5.918 6.363 18.531 1 98 92 ALA A N 1
ATOM 666 C CA . ALA A 1 92 ? 5.883 6.875 17.172 1 98 92 ALA A CA 1
ATOM 667 C C . ALA A 1 92 ? 6.809 8.078 17.016 1 98 92 ALA A C 1
ATOM 669 O O . ALA A 1 92 ? 7.09 8.781 17.984 1 98 92 ALA A O 1
ATOM 670 N N . VAL A 1 93 ? 7.285 8.25 15.836 1 98.38 93 VAL A N 1
ATOM 671 C CA . VAL A 1 93 ? 8.078 9.414 15.469 1 98.38 93 VAL A CA 1
ATOM 672 C C . VAL A 1 93 ? 7.465 10.094 14.25 1 98.38 93 VAL A C 1
ATOM 674 O O . VAL A 1 93 ? 7.133 9.438 13.266 1 98.38 93 VAL A O 1
ATOM 677 N N . PHE A 1 94 ? 7.234 11.398 14.414 1 98.5 94 PHE A N 1
ATOM 678 C CA . PHE A 1 94 ? 6.742 12.211 13.312 1 98.5 94 PHE A CA 1
ATOM 679 C C . PHE A 1 94 ? 7.84 13.133 12.781 1 98.5 94 PHE A C 1
ATOM 681 O O . PHE A 1 94 ? 8.297 14.031 13.492 1 98.5 94 PHE A O 1
ATOM 688 N N . VAL A 1 95 ? 8.203 12.891 11.477 1 96.69 95 VAL A N 1
ATOM 689 C CA . VAL A 1 95 ? 9.367 13.586 10.93 1 96.69 95 VAL A CA 1
ATOM 690 C C . VAL A 1 95 ? 8.906 14.68 9.969 1 96.69 95 VAL A C 1
ATOM 692 O O . VAL A 1 95 ? 8.086 14.438 9.078 1 96.69 95 VAL A O 1
ATOM 695 N N . ILE A 1 96 ? 9.461 15.859 10.133 1 94.88 96 ILE A N 1
ATOM 696 C CA . ILE A 1 96 ? 9.148 17.016 9.297 1 94.88 96 ILE A CA 1
ATOM 697 C C . ILE A 1 96 ? 10.422 17.516 8.617 1 94.88 96 ILE A C 1
ATOM 699 O O . ILE A 1 96 ? 11.477 17.625 9.258 1 94.88 96 ILE A O 1
ATOM 703 N N . GLY A 1 97 ? 10.266 17.844 7.316 1 90.12 97 GLY A N 1
ATOM 704 C CA . GLY A 1 97 ? 11.359 18.5 6.633 1 90.12 97 GLY A CA 1
ATOM 705 C C . GLY A 1 97 ? 12.312 17.547 5.945 1 90.12 97 GLY A C 1
ATOM 706 O O . GLY A 1 97 ? 13.422 17.922 5.562 1 90.12 97 GLY A O 1
ATOM 707 N N . LEU A 1 98 ? 11.984 16.328 5.875 1 89 98 LEU A N 1
ATOM 708 C CA . LEU A 1 98 ? 12.797 15.312 5.195 1 89 98 LEU A CA 1
ATOM 709 C C . LEU A 1 98 ? 12.188 14.938 3.854 1 89 98 LEU A C 1
ATOM 711 O O . LEU A 1 98 ? 10.961 14.805 3.738 1 89 98 LEU A O 1
ATOM 715 N N . ARG A 1 99 ? 13.047 14.758 2.82 1 86 99 ARG A N 1
ATOM 716 C CA . ARG A 1 99 ? 12.555 14.336 1.51 1 86 99 ARG A CA 1
ATOM 717 C C . ARG A 1 99 ? 12.047 12.898 1.55 1 86 99 ARG A C 1
ATOM 719 O O . ARG A 1 99 ? 12.414 12.125 2.438 1 86 99 ARG A O 1
ATOM 726 N N . HIS A 1 100 ? 11.266 12.609 0.628 1 86.5 100 HIS A N 1
ATOM 727 C CA . HIS A 1 100 ? 10.547 11.344 0.653 1 86.5 100 HIS A CA 1
ATOM 728 C C . HIS A 1 100 ? 11.508 10.156 0.59 1 86.5 100 HIS A C 1
ATOM 730 O O . HIS A 1 100 ? 11.266 9.125 1.215 1 86.5 100 HIS A O 1
ATOM 736 N N . ARG A 1 101 ? 12.555 10.203 -0.166 1 85.31 101 ARG A N 1
ATOM 737 C CA . ARG A 1 101 ? 13.484 9.086 -0.288 1 85.31 101 ARG A CA 1
ATOM 738 C C . ARG A 1 101 ? 14.195 8.82 1.035 1 85.31 101 ARG A C 1
ATOM 740 O O . ARG A 1 101 ? 14.297 7.672 1.471 1 85.31 101 ARG A O 1
ATOM 747 N N . GLU A 1 102 ? 14.68 9.906 1.643 1 89.62 102 GLU A N 1
ATOM 748 C CA . GLU A 1 102 ? 15.352 9.781 2.932 1 89.62 102 GLU A CA 1
ATOM 749 C C . GLU A 1 102 ? 14.391 9.305 4.012 1 89.62 102 GLU A C 1
ATOM 751 O O . GLU A 1 102 ? 14.75 8.477 4.855 1 89.62 102 GLU A O 1
ATOM 756 N N . SER A 1 103 ? 13.203 9.812 3.949 1 91.25 103 SER A N 1
ATOM 757 C CA . SER A 1 103 ? 12.219 9.406 4.949 1 91.25 103 SER A CA 1
ATOM 758 C C . SER A 1 103 ? 11.883 7.918 4.828 1 91.25 103 SER A C 1
ATOM 760 O O . SER A 1 103 ? 11.711 7.23 5.836 1 91.25 103 SER A O 1
ATOM 762 N N . ALA A 1 104 ? 11.773 7.473 3.619 1 90.31 104 ALA A N 1
ATOM 763 C CA . ALA A 1 104 ? 11.484 6.059 3.391 1 90.31 104 ALA A CA 1
ATOM 764 C C . ALA A 1 104 ? 12.609 5.176 3.924 1 90.31 104 ALA A C 1
ATOM 766 O O . ALA A 1 104 ? 1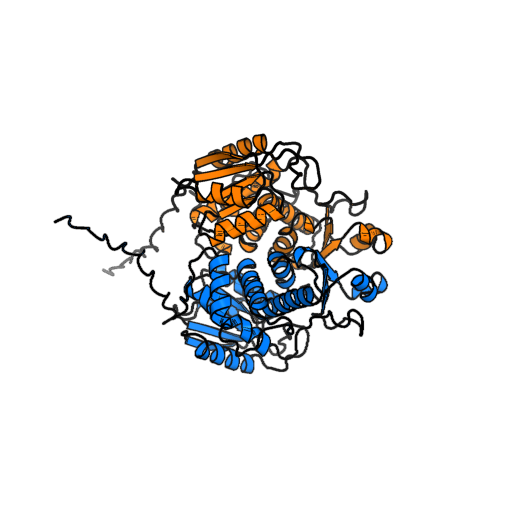2.359 4.129 4.523 1 90.31 104 ALA A O 1
ATOM 767 N N . ALA A 1 105 ? 13.789 5.582 3.654 1 91.94 105 ALA A N 1
ATOM 768 C CA . ALA A 1 105 ? 14.945 4.844 4.141 1 91.94 105 ALA A CA 1
ATOM 769 C C . ALA A 1 105 ? 14.953 4.777 5.664 1 91.94 105 ALA A C 1
ATOM 771 O O . ALA A 1 105 ? 15.195 3.713 6.242 1 91.94 105 ALA A O 1
ATOM 772 N N . VAL A 1 106 ? 14.695 5.914 6.285 1 95.62 106 VAL A N 1
ATOM 773 C CA . VAL A 1 106 ? 14.672 5.988 7.742 1 95.62 106 VAL A CA 1
ATOM 774 C C . VAL A 1 106 ? 13.57 5.082 8.289 1 95.62 106 VAL A C 1
ATOM 776 O O . VAL A 1 106 ? 13.812 4.273 9.188 1 95.62 106 VAL A O 1
ATOM 779 N N . ALA A 1 107 ? 12.391 5.18 7.742 1 96 107 ALA A N 1
ATOM 780 C CA . ALA A 1 107 ? 11.25 4.395 8.203 1 96 107 ALA A CA 1
ATOM 781 C C . ALA A 1 107 ? 11.531 2.898 8.086 1 96 107 ALA A C 1
ATOM 783 O O . ALA A 1 107 ? 11.242 2.133 9.008 1 96 107 ALA A O 1
ATOM 784 N N . ARG A 1 108 ? 12.055 2.525 7.008 1 92.5 108 ARG A N 1
ATOM 785 C CA . ARG A 1 108 ? 12.352 1.116 6.773 1 92.5 108 ARG A CA 1
ATOM 786 C C . ARG A 1 108 ? 13.367 0.593 7.785 1 92.5 108 ARG A C 1
ATOM 788 O O . ARG A 1 108 ? 13.148 -0.45 8.406 1 92.5 108 ARG A O 1
ATOM 795 N N . GLU A 1 109 ? 14.453 1.275 7.902 1 94.31 109 GLU A N 1
ATOM 796 C CA . GLU A 1 109 ? 15.516 0.826 8.797 1 94.31 109 GLU A CA 1
ATOM 797 C C . GLU A 1 109 ? 15.039 0.792 10.242 1 94.31 109 GLU A C 1
ATOM 799 O O . GLU A 1 109 ? 15.344 -0.147 10.984 1 94.31 109 GLU A O 1
ATOM 804 N N . VAL A 1 110 ? 14.312 1.812 10.656 1 96.62 110 VAL A N 1
ATOM 805 C CA . VAL A 1 110 ? 13.789 1.868 12.023 1 96.62 110 VAL A CA 1
ATOM 806 C C . VAL A 1 110 ? 12.867 0.679 12.273 1 96.62 110 VAL A C 1
ATOM 808 O O . VAL A 1 110 ? 12.953 0.028 13.312 1 96.62 110 VAL A O 1
ATOM 811 N N . THR A 1 111 ? 12.039 0.366 11.32 1 94.44 111 THR A N 1
ATOM 812 C CA . THR A 1 111 ? 11.117 -0.756 11.438 1 94.44 111 THR A CA 1
ATOM 813 C C . THR A 1 111 ? 11.875 -2.076 11.523 1 94.44 111 THR A C 1
ATOM 815 O O . THR A 1 111 ? 11.602 -2.902 12.398 1 94.44 111 THR A O 1
ATOM 818 N N . GLU A 1 112 ? 12.766 -2.271 10.648 1 90.19 112 GLU A N 1
ATOM 819 C CA . GLU A 1 112 ? 13.531 -3.512 10.586 1 90.19 112 GLU A CA 1
ATOM 820 C C . GLU A 1 112 ? 14.305 -3.748 11.883 1 90.19 112 GLU A C 1
ATOM 822 O O . GLU A 1 112 ? 14.562 -4.895 12.258 1 90.19 112 GLU A O 1
ATOM 827 N N . ARG A 1 113 ? 14.641 -2.674 12.562 1 92.31 113 ARG A N 1
ATOM 828 C CA . ARG A 1 113 ? 15.422 -2.771 13.797 1 92.31 113 ARG A CA 1
ATOM 829 C C . ARG A 1 113 ? 14.516 -2.738 15.023 1 92.31 113 ARG A C 1
ATOM 831 O O . ARG A 1 113 ? 15 -2.629 16.156 1 92.31 113 ARG A O 1
ATOM 838 N N . GLY A 1 114 ? 13.258 -2.791 14.797 1 89.69 114 GLY A N 1
ATOM 839 C CA . GLY A 1 114 ? 12.289 -2.916 15.875 1 89.69 114 GLY A CA 1
ATOM 840 C C . GLY A 1 114 ? 11.984 -1.595 16.562 1 89.69 114 GLY A C 1
ATOM 841 O O . GLY A 1 114 ? 11.609 -1.568 17.734 1 89.69 114 GLY A O 1
ATOM 842 N N . GLY A 1 115 ? 12.188 -0.5 15.93 1 94.88 115 GLY A N 1
ATOM 843 C CA . GLY A 1 115 ? 11.938 0.819 16.484 1 94.88 115 GLY A CA 1
ATOM 844 C C . GLY A 1 115 ? 10.484 1.24 16.391 1 94.88 115 GLY A C 1
ATOM 845 O O . GLY A 1 115 ? 9.625 0.448 15.984 1 94.88 115 GLY A O 1
ATOM 846 N N . PRO A 1 116 ? 10.195 2.482 16.844 1 96.19 116 PRO A N 1
ATOM 847 C CA . PRO A 1 116 ? 8.828 3.006 16.766 1 96.19 116 PRO A CA 1
ATOM 848 C C . PRO A 1 116 ? 8.367 3.246 15.328 1 96.19 116 PRO A C 1
ATOM 850 O O . PRO A 1 116 ? 9.195 3.307 14.406 1 96.19 116 PRO A O 1
ATOM 853 N N . VAL A 1 117 ? 7.094 3.322 15.188 1 97.12 117 VAL A N 1
ATOM 854 C CA . VAL A 1 117 ? 6.559 3.621 13.867 1 97.12 117 VAL A CA 1
ATOM 855 C C . VAL A 1 117 ? 6.961 5.035 13.453 1 97.12 117 VAL A C 1
ATOM 857 O O . VAL A 1 117 ? 6.934 5.957 14.273 1 97.12 117 VAL A O 1
ATOM 860 N N . VAL A 1 118 ? 7.395 5.207 12.18 1 97.88 118 VAL A N 1
ATOM 861 C CA . VAL A 1 118 ? 7.844 6.488 11.656 1 97.88 118 VAL A CA 1
ATOM 862 C C . VAL A 1 118 ? 6.805 7.039 10.68 1 97.88 118 VAL A C 1
ATOM 864 O O . VAL A 1 118 ? 6.41 6.352 9.734 1 97.88 118 VAL A O 1
ATOM 867 N N . LEU A 1 119 ? 6.309 8.195 10.969 1 97.88 119 LEU A N 1
ATOM 868 C CA . LEU A 1 119 ? 5.43 8.953 10.086 1 97.88 119 LEU A CA 1
ATOM 869 C C . LEU A 1 119 ? 6.117 10.227 9.602 1 97.88 119 LEU A C 1
ATOM 871 O O . LEU A 1 119 ? 7.039 10.727 10.25 1 97.88 119 LEU A O 1
ATOM 875 N N . THR A 1 120 ? 5.613 10.727 8.484 1 95.94 120 THR A N 1
ATOM 876 C CA . THR A 1 120 ? 6.133 11.984 7.969 1 95.94 120 THR A CA 1
ATOM 877 C C . THR A 1 120 ? 4.992 12.938 7.609 1 95.94 120 THR A C 1
ATOM 879 O O . THR A 1 120 ? 3.838 12.516 7.516 1 95.94 120 THR A O 1
ATOM 882 N N . GLU A 1 121 ? 5.371 14.141 7.434 1 93.44 121 GLU A N 1
ATOM 883 C CA . GLU A 1 121 ? 4.387 15.125 6.992 1 93.44 121 GLU A CA 1
ATOM 884 C C . GLU A 1 121 ? 3.773 14.734 5.652 1 93.44 121 GLU A C 1
ATOM 886 O O . GLU A 1 121 ? 2.586 14.953 5.418 1 93.44 121 GLU A O 1
ATOM 891 N N . LEU A 1 122 ? 4.59 14.148 4.812 1 93.19 122 LEU A N 1
ATOM 892 C CA . LEU A 1 122 ? 4.102 13.727 3.504 1 93.19 122 LEU A CA 1
ATOM 893 C C . LEU A 1 122 ? 3.031 12.648 3.641 1 93.19 122 LEU A C 1
ATOM 895 O O . LEU A 1 122 ? 2.08 12.609 2.857 1 93.19 122 LEU A O 1
ATOM 899 N N . ASP A 1 123 ? 3.152 11.789 4.648 1 96.62 123 ASP A N 1
ATOM 900 C CA . ASP A 1 123 ? 2.168 10.734 4.863 1 96.62 123 ASP A CA 1
ATOM 901 C C . ASP A 1 123 ? 0.789 11.32 5.152 1 96.62 123 ASP A C 1
ATOM 903 O O . ASP A 1 123 ? -0.204 10.914 4.543 1 96.62 123 ASP A O 1
ATOM 907 N N . VAL A 1 124 ? 0.726 12.234 6.047 1 97.69 124 VAL A N 1
ATOM 908 C CA . VAL A 1 124 ? -0.555 12.797 6.453 1 97.69 124 VAL A CA 1
ATOM 909 C C . VAL A 1 124 ? -1.098 13.703 5.348 1 97.69 124 VAL A C 1
ATOM 911 O O . VAL A 1 124 ? -2.311 13.766 5.133 1 97.69 124 VAL A O 1
ATOM 914 N N . LEU A 1 125 ? -0.185 14.406 4.656 1 95.44 125 LEU A N 1
ATOM 915 C CA . LEU A 1 125 ? -0.599 15.195 3.504 1 95.44 125 LEU A CA 1
ATOM 916 C C . LEU A 1 125 ? -1.207 14.305 2.426 1 95.44 125 LEU A C 1
ATOM 918 O O . LEU A 1 125 ? -2.213 14.664 1.81 1 95.44 125 LEU A O 1
ATOM 922 N N . THR A 1 126 ? -0.598 13.211 2.232 1 96.44 126 THR A N 1
ATOM 923 C CA . THR A 1 126 ? -1.079 12.25 1.248 1 96.44 126 THR A CA 1
ATOM 924 C C . THR A 1 126 ? -2.508 11.82 1.565 1 96.44 126 THR A C 1
ATOM 926 O O . THR A 1 126 ? -3.361 11.773 0.677 1 96.44 126 THR A O 1
ATOM 929 N N . ALA A 1 127 ? -2.779 11.516 2.783 1 98.31 127 ALA A N 1
ATOM 930 C CA . ALA A 1 127 ? -4.125 11.117 3.195 1 98.31 127 ALA A CA 1
ATOM 931 C C . ALA A 1 127 ? -5.129 12.234 2.916 1 98.31 127 ALA A C 1
ATOM 933 O O . ALA A 1 127 ? -6.211 11.984 2.375 1 98.31 127 ALA A O 1
ATOM 934 N N . ALA A 1 128 ? -4.77 13.438 3.273 1 98 128 ALA A N 1
ATOM 935 C CA . ALA A 1 128 ? -5.668 14.57 3.096 1 98 128 ALA A CA 1
ATOM 936 C C . ALA A 1 128 ? -5.941 14.828 1.617 1 98 128 ALA A C 1
ATOM 938 O O . ALA A 1 128 ? -7.086 15.047 1.221 1 98 128 ALA A O 1
ATOM 939 N N . VAL A 1 129 ? -4.914 14.781 0.811 1 97 129 VAL A N 1
ATOM 940 C CA . VAL A 1 129 ? -5.047 15.023 -0.622 1 97 129 VAL A CA 1
ATOM 941 C C . VAL A 1 129 ? -5.898 13.922 -1.255 1 97 129 VAL A C 1
ATOM 943 O O . VAL A 1 129 ? -6.754 14.195 -2.096 1 97 129 VAL A O 1
ATOM 946 N N . ALA A 1 130 ? -5.648 12.727 -0.865 1 98.12 130 ALA A N 1
ATOM 947 C CA . ALA A 1 130 ? -6.441 11.617 -1.378 1 98.12 130 ALA A CA 1
ATOM 948 C C . ALA A 1 130 ? -7.91 11.758 -0.987 1 98.12 130 ALA A C 1
ATOM 950 O O . ALA A 1 130 ? -8.805 11.523 -1.803 1 98.12 130 ALA A O 1
ATOM 951 N N . ALA A 1 131 ? -8.141 12.148 0.268 1 98.44 131 ALA A N 1
ATOM 952 C CA . ALA A 1 131 ? -9.516 12.367 0.717 1 98.44 131 ALA A CA 1
ATOM 953 C C . ALA A 1 131 ? -10.188 13.469 -0.091 1 98.44 131 ALA A C 1
ATOM 955 O O . ALA A 1 131 ? -11.336 13.32 -0.517 1 98.44 131 ALA A O 1
ATOM 956 N N . ALA A 1 132 ? -9.43 14.531 -0.294 1 97.44 132 ALA A N 1
ATOM 957 C CA . ALA A 1 132 ? -9.953 15.625 -1.103 1 97.44 132 ALA A CA 1
ATOM 958 C C . ALA A 1 132 ? -10.289 15.156 -2.514 1 97.44 132 ALA A C 1
ATOM 960 O O . ALA A 1 132 ? -11.258 15.625 -3.115 1 97.44 132 ALA A O 1
ATOM 961 N N . THR A 1 133 ? -9.531 14.273 -3.039 1 97.5 133 THR A N 1
ATOM 962 C CA . THR A 1 133 ? -9.766 13.719 -4.367 1 97.5 133 THR A CA 1
ATOM 963 C C . THR A 1 133 ? -11.055 12.898 -4.387 1 97.5 133 THR A C 1
ATOM 965 O O . THR A 1 133 ? -11.867 13.031 -5.301 1 97.5 133 THR A O 1
ATOM 968 N N . ILE A 1 134 ? -11.258 12.086 -3.395 1 97.44 134 ILE A N 1
ATOM 969 C CA . ILE A 1 134 ? -12.453 11.258 -3.295 1 97.44 134 ILE A CA 1
ATOM 970 C C . ILE A 1 134 ? -13.688 12.141 -3.189 1 97.44 134 ILE A C 1
ATOM 972 O O . ILE A 1 134 ? -14.688 11.906 -3.869 1 97.44 134 ILE A O 1
ATOM 976 N N . THR A 1 135 ? -13.594 13.172 -2.324 1 97.25 135 THR A N 1
ATOM 977 C CA . THR A 1 135 ? -14.742 14.055 -2.16 1 97.25 135 THR A CA 1
ATOM 978 C C . THR A 1 135 ? -15 14.859 -3.432 1 97.25 135 THR A C 1
ATOM 980 O O . THR A 1 135 ? -16.141 15.172 -3.756 1 97.25 135 THR A O 1
ATOM 983 N N . THR A 1 136 ? -13.93 15.18 -4.176 1 96.44 136 THR A N 1
ATOM 984 C CA . THR A 1 136 ? -14.086 15.852 -5.457 1 96.44 136 THR A CA 1
ATOM 985 C C . THR A 1 136 ? -14.797 14.953 -6.461 1 96.44 136 THR A C 1
ATOM 987 O O . THR A 1 136 ? -15.688 15.406 -7.188 1 96.44 136 THR A O 1
ATOM 990 N N . LEU A 1 137 ? -14.43 13.719 -6.52 1 96.62 137 LEU A N 1
ATOM 991 C CA . LEU A 1 137 ? -15.117 12.758 -7.375 1 96.62 137 LEU A CA 1
ATOM 992 C C . LEU A 1 137 ? -16.594 12.68 -7.02 1 96.62 137 LEU A C 1
ATOM 994 O O . LEU A 1 137 ? -17.453 12.688 -7.906 1 96.62 137 LEU A O 1
ATOM 998 N N . ARG A 1 138 ? -16.844 12.617 -5.73 1 95.12 138 ARG A N 1
ATOM 999 C CA . ARG A 1 138 ? -18.219 12.547 -5.246 1 95.12 138 ARG A CA 1
ATOM 1000 C C . ARG A 1 138 ? -19.031 13.766 -5.688 1 95.12 138 ARG A C 1
ATOM 1002 O O . ARG A 1 138 ? -20.172 13.641 -6.129 1 95.12 138 ARG A O 1
ATOM 1009 N N . ARG A 1 139 ? -18.453 14.867 -5.531 1 94.62 139 ARG A N 1
ATOM 1010 C CA . ARG A 1 139 ? -19.125 16.109 -5.91 1 94.62 139 ARG A CA 1
ATOM 1011 C C . ARG A 1 139 ? -19.438 16.125 -7.402 1 94.62 139 ARG A C 1
ATOM 1013 O O . ARG A 1 139 ? -20.375 16.797 -7.836 1 94.62 139 ARG A O 1
ATOM 1020 N N . ARG A 1 140 ? -18.719 15.414 -8.164 1 94.25 140 ARG A N 1
ATOM 1021 C CA . ARG A 1 140 ? -18.938 15.305 -9.609 1 94.25 140 ARG A CA 1
ATOM 1022 C C . ARG A 1 140 ? -19.812 14.117 -9.945 1 94.25 140 ARG A C 1
ATOM 1024 O O . ARG A 1 140 ? -19.984 13.781 -11.125 1 94.25 140 ARG A O 1
ATOM 1031 N N . SER A 1 141 ? -20.25 13.438 -8.914 1 95.12 141 SER A N 1
ATOM 1032 C CA . SER A 1 141 ? -21.141 12.281 -9.047 1 95.12 141 SER A CA 1
ATOM 1033 C C . SER A 1 141 ? -20.438 11.141 -9.789 1 95.12 141 SER A C 1
ATOM 1035 O O . SER A 1 141 ? -21.062 10.461 -10.609 1 95.12 141 SER A O 1
ATOM 1037 N N . VAL A 1 142 ? -19.203 11.078 -9.633 1 94.88 142 VAL A N 1
ATOM 1038 C CA . VAL A 1 142 ? -18.422 9.961 -10.148 1 94.88 142 VAL A CA 1
ATOM 1039 C C . VAL A 1 142 ? -18.047 9.016 -9.016 1 94.88 142 VAL A C 1
ATOM 1041 O O . VAL A 1 142 ? -17.328 9.391 -8.094 1 94.88 142 VAL A O 1
ATOM 1044 N N . PRO A 1 143 ? -18.562 7.746 -9.062 1 94.31 143 PRO A N 1
ATOM 1045 C CA . PRO A 1 143 ? -18.109 6.789 -8.047 1 94.31 143 PRO A CA 1
ATOM 1046 C C . PRO A 1 143 ? -16.609 6.531 -8.102 1 94.31 143 PRO A C 1
ATOM 1048 O O . PRO A 1 143 ? -16.031 6.473 -9.188 1 94.31 143 PRO A O 1
ATOM 1051 N N . PRO A 1 144 ? -16.016 6.461 -6.926 1 91.31 144 PRO A N 1
ATOM 1052 C CA . PRO A 1 144 ? -14.562 6.289 -6.902 1 91.31 144 PRO A CA 1
ATOM 1053 C C . PRO A 1 144 ? -14.086 5.125 -7.766 1 91.31 144 PRO A C 1
ATOM 1055 O O . PRO A 1 144 ? -13.078 5.242 -8.469 1 91.31 144 PRO A O 1
ATOM 1058 N N . ARG A 1 145 ? -14.766 4.082 -7.816 1 88.88 145 ARG A N 1
ATOM 1059 C CA . ARG A 1 145 ? -14.391 2.887 -8.562 1 88.88 145 ARG A CA 1
ATOM 1060 C C . ARG A 1 145 ? -14.359 3.162 -10.062 1 88.88 145 ARG A C 1
ATOM 1062 O O . ARG A 1 145 ? -13.688 2.455 -10.812 1 88.88 145 ARG A O 1
ATOM 1069 N N . ALA A 1 146 ? -15.086 4.121 -10.484 1 90.81 146 ALA A N 1
ATOM 1070 C CA . ALA A 1 146 ? -15.125 4.516 -11.891 1 90.81 146 ALA A CA 1
ATOM 1071 C C . ALA A 1 146 ? -14.273 5.758 -12.141 1 90.81 146 ALA A C 1
ATOM 1073 O O . ALA A 1 146 ? -14.164 6.23 -13.273 1 90.81 146 ALA A O 1
ATOM 1074 N N . GLY A 1 147 ? -13.742 6.25 -11.062 1 93.25 147 GLY A N 1
ATOM 1075 C CA . GLY A 1 147 ? -13 7.5 -11.148 1 93.25 147 GLY A CA 1
ATOM 1076 C C . GLY A 1 147 ? -11.688 7.359 -11.898 1 93.25 147 GLY A C 1
ATOM 1077 O O . GLY A 1 147 ? -10.961 6.379 -11.719 1 93.25 147 GLY A O 1
ATOM 1078 N N . ARG A 1 148 ? -11.422 8.32 -12.734 1 90.94 148 ARG A N 1
ATOM 1079 C CA . ARG A 1 148 ? -10.156 8.445 -13.453 1 90.94 148 ARG A CA 1
ATOM 1080 C C . ARG A 1 148 ? -9.383 9.672 -12.992 1 90.94 148 ARG A C 1
ATOM 1082 O O . ARG A 1 148 ? -9.828 10.805 -13.18 1 90.94 148 ARG A O 1
ATOM 1089 N N . VAL A 1 149 ? -8.211 9.422 -12.445 1 93.5 149 VAL A N 1
ATOM 1090 C CA . VAL A 1 149 ? -7.457 10.484 -11.797 1 93.5 149 VAL A CA 1
ATOM 1091 C C . VAL A 1 149 ? -6.086 10.625 -12.453 1 93.5 149 VAL A C 1
ATOM 1093 O O . VAL A 1 149 ? -5.426 9.625 -12.742 1 93.5 149 VAL A O 1
ATOM 1096 N N . VAL A 1 150 ? -5.723 11.828 -12.766 1 91.25 150 VAL A N 1
ATOM 1097 C CA . VAL A 1 150 ? -4.395 12.141 -13.289 1 91.25 150 VAL A CA 1
ATOM 1098 C C . VAL A 1 150 ? -3.557 12.812 -12.195 1 91.25 150 VAL A C 1
ATOM 1100 O O . VAL A 1 150 ? -4.051 13.672 -11.469 1 91.25 150 VAL A O 1
ATOM 1103 N N . ILE A 1 151 ? -2.342 12.375 -12.062 1 92.56 151 ILE A N 1
ATOM 1104 C CA . ILE A 1 151 ? -1.436 12.961 -11.078 1 92.56 151 ILE A CA 1
ATOM 1105 C C . ILE A 1 151 ? -0.216 13.547 -11.789 1 92.56 151 ILE A C 1
ATOM 1107 O O . ILE A 1 151 ? 0.429 12.867 -12.586 1 92.56 151 ILE A O 1
ATOM 1111 N N . THR A 1 152 ? 0.06 14.828 -11.539 1 91.19 152 THR A N 1
ATOM 1112 C CA . THR A 1 152 ? 1.353 15.383 -11.922 1 91.19 152 THR A CA 1
ATOM 1113 C C . THR A 1 152 ? 2.33 15.344 -10.75 1 91.19 152 THR A C 1
ATOM 1115 O O . THR A 1 152 ? 1.938 15.562 -9.602 1 91.19 152 THR A O 1
ATOM 1118 N N . GLY A 1 153 ? 3.578 14.992 -11.023 1 87.44 153 GLY A N 1
ATOM 1119 C CA . GLY A 1 153 ? 4.578 14.922 -9.977 1 87.44 153 GLY A CA 1
ATOM 1120 C C . GLY A 1 153 ? 4.379 13.758 -9.031 1 87.44 153 GLY A C 1
ATOM 1121 O O . GLY A 1 153 ? 4.613 13.883 -7.824 1 87.44 153 GLY A O 1
ATOM 1122 N N . ALA A 1 154 ? 3.912 12.648 -9.547 1 87.12 154 ALA A N 1
ATOM 1123 C CA . ALA A 1 154 ? 3.586 11.477 -8.742 1 87.12 154 ALA A CA 1
ATOM 1124 C C . ALA A 1 154 ? 4.805 10.984 -7.969 1 87.12 154 ALA A C 1
ATOM 1126 O O . ALA A 1 154 ? 4.68 10.461 -6.859 1 87.12 154 ALA A O 1
ATOM 1127 N N . SER A 1 155 ? 5.984 11.211 -8.422 1 81.81 155 SER A N 1
ATOM 1128 C CA . SER A 1 155 ? 7.219 10.734 -7.801 1 81.81 155 SER A CA 1
ATOM 1129 C C . SER A 1 155 ? 7.484 11.445 -6.484 1 81.81 155 SER A C 1
ATOM 1131 O O . SER A 1 155 ? 8.266 10.969 -5.66 1 81.81 155 SER A O 1
ATOM 1133 N N . TRP A 1 156 ? 6.816 12.609 -6.281 1 84.19 156 TRP A N 1
ATOM 1134 C CA . TRP A 1 156 ? 7.023 13.391 -5.066 1 84.19 156 TRP A CA 1
ATOM 1135 C C . TRP A 1 156 ? 6.25 12.797 -3.896 1 84.19 156 TRP A C 1
ATOM 1137 O O . TRP A 1 156 ? 6.543 13.094 -2.736 1 84.19 156 TRP A O 1
ATOM 1147 N N . ALA A 1 157 ? 5.32 12.086 -4.203 1 90.44 157 ALA A N 1
ATOM 1148 C CA . ALA A 1 157 ? 4.477 11.461 -3.191 1 90.44 157 ALA A CA 1
ATOM 1149 C C . ALA A 1 157 ? 4.203 10 -3.537 1 90.44 157 ALA A C 1
ATOM 1151 O O . ALA A 1 157 ? 3.096 9.648 -3.947 1 90.44 157 ALA A O 1
ATOM 1152 N N . PRO A 1 158 ? 5.102 9.211 -3.293 1 88.88 158 PRO A N 1
ATOM 1153 C CA . PRO A 1 158 ? 5.012 7.828 -3.766 1 88.88 158 PRO A CA 1
ATOM 1154 C C . PRO A 1 158 ? 3.838 7.07 -3.148 1 88.88 158 PRO A C 1
ATOM 1156 O O . PRO A 1 158 ? 3.35 6.098 -3.732 1 88.88 158 PRO A O 1
ATOM 1159 N N . LEU A 1 159 ? 3.395 7.516 -2.029 1 93.44 159 LEU A N 1
ATOM 1160 C CA . LEU A 1 159 ? 2.307 6.824 -1.35 1 93.44 159 LEU A CA 1
ATOM 1161 C C . LEU A 1 159 ? 0.957 7.215 -1.941 1 93.44 159 LEU A C 1
ATOM 1163 O O . LEU A 1 159 ? -0.056 6.566 -1.677 1 93.44 159 LEU A O 1
ATOM 1167 N N . LEU A 1 160 ? 0.933 8.227 -2.707 1 95.12 160 LEU A N 1
ATOM 1168 C CA . LEU A 1 160 ? -0.349 8.781 -3.125 1 95.12 160 LEU A CA 1
ATOM 1169 C C . LEU A 1 160 ? -1.095 7.809 -4.031 1 95.12 160 LEU A C 1
ATOM 1171 O O . LEU A 1 160 ? -2.26 7.492 -3.781 1 95.12 160 LEU A O 1
ATOM 1175 N N . ALA A 1 161 ? -0.466 7.336 -5.043 1 92.56 161 ALA A N 1
ATOM 1176 C CA . ALA A 1 161 ? -1.131 6.426 -5.973 1 92.56 161 ALA A CA 1
ATOM 1177 C C . ALA A 1 161 ? -1.576 5.148 -5.266 1 92.56 161 ALA A C 1
ATOM 1179 O O . ALA A 1 161 ? -2.738 4.75 -5.367 1 92.56 161 ALA A O 1
ATOM 1180 N N . PRO A 1 162 ? -0.702 4.535 -4.484 1 94.12 162 PRO A N 1
ATOM 1181 C CA . PRO A 1 162 ? -1.127 3.346 -3.744 1 94.12 162 PRO A CA 1
ATOM 1182 C C . PRO A 1 162 ? -2.322 3.613 -2.832 1 94.12 162 PRO A C 1
ATOM 1184 O O . PRO A 1 162 ? -3.246 2.799 -2.764 1 94.12 162 PRO A O 1
ATOM 1187 N N . VAL A 1 163 ? -2.289 4.711 -2.189 1 96.75 163 VAL A N 1
ATOM 1188 C CA . VAL A 1 163 ? -3.338 5.062 -1.239 1 96.75 163 VAL A CA 1
ATOM 1189 C C . VAL A 1 163 ? -4.648 5.309 -1.983 1 96.75 163 VAL A C 1
ATOM 1191 O O . VAL A 1 163 ? -5.715 4.891 -1.531 1 96.75 163 VAL A O 1
ATOM 1194 N N . LEU A 1 164 ? -4.562 5.949 -3.094 1 96.12 164 LEU A N 1
ATOM 1195 C CA . LEU A 1 164 ? -5.758 6.207 -3.891 1 96.12 164 LEU A CA 1
ATOM 1196 C C . LEU A 1 164 ? -6.375 4.898 -4.379 1 96.12 164 LEU A C 1
ATOM 1198 O O . LEU A 1 164 ? -7.59 4.711 -4.289 1 96.12 164 LEU A O 1
ATOM 1202 N N . ILE A 1 165 ? -5.586 4.004 -4.832 1 92.38 165 ILE A N 1
ATOM 1203 C CA . ILE A 1 165 ? -6.059 2.711 -5.312 1 92.38 165 ILE A CA 1
ATOM 1204 C C . ILE A 1 165 ? -6.695 1.934 -4.164 1 92.38 165 ILE A C 1
ATOM 1206 O O . ILE A 1 165 ? -7.805 1.411 -4.297 1 92.38 165 ILE A O 1
ATOM 1210 N N . ALA A 1 166 ? -6.016 1.957 -3.076 1 92.75 166 ALA A N 1
ATOM 1211 C CA . ALA A 1 166 ? -6.527 1.261 -1.898 1 92.75 166 ALA A CA 1
ATOM 1212 C C . ALA A 1 166 ? -7.812 1.907 -1.394 1 92.75 166 ALA A C 1
ATOM 1214 O O . ALA A 1 166 ? -8.602 1.268 -0.697 1 92.75 166 ALA A O 1
ATOM 1215 N N . SER A 1 167 ? -7.996 3.17 -1.708 1 94.94 167 SER A N 1
ATOM 1216 C CA . SER A 1 167 ? -9.195 3.887 -1.29 1 94.94 167 SER A CA 1
ATOM 1217 C C . SER A 1 167 ? -10.336 3.691 -2.287 1 94.94 167 SER A C 1
ATOM 1219 O O . SER A 1 167 ? -11.422 4.238 -2.111 1 94.94 167 SER A O 1
ATOM 1221 N N . GLY A 1 168 ? -10.039 2.955 -3.416 1 90.81 168 GLY A N 1
ATOM 1222 C CA . GLY A 1 168 ? -11.117 2.547 -4.297 1 90.81 168 GLY A CA 1
ATOM 1223 C C . GLY A 1 168 ? -11.102 3.264 -5.633 1 90.81 168 GLY A C 1
ATOM 1224 O O . GLY A 1 168 ? -11.992 3.064 -6.461 1 90.81 168 GLY A O 1
ATOM 1225 N N . VAL A 1 169 ? -10.109 4.086 -5.871 1 92.31 169 VAL A N 1
ATOM 1226 C CA . VAL A 1 169 ? -10.039 4.793 -7.145 1 92.31 169 VAL A CA 1
ATOM 1227 C C . VAL A 1 169 ? -9.758 3.803 -8.273 1 92.31 169 VAL A C 1
ATOM 1229 O O . VAL A 1 169 ? -8.867 2.961 -8.156 1 92.31 169 VAL A O 1
ATOM 1232 N N . GLY A 1 170 ? -10.484 3.92 -9.32 1 83.62 170 GLY A N 1
ATOM 1233 C CA . GLY A 1 170 ? -10.484 2.941 -10.398 1 83.62 170 GLY A CA 1
ATOM 1234 C C . GLY A 1 170 ? -9.25 3.021 -11.281 1 83.62 170 GLY A C 1
ATOM 1235 O O . GLY A 1 170 ? -8.656 1.996 -11.617 1 83.62 170 GLY A O 1
ATOM 1236 N N . ASP A 1 171 ? -8.93 4.234 -11.688 1 84.44 171 ASP A N 1
ATOM 1237 C CA . ASP A 1 171 ? -7.848 4.398 -12.656 1 84.44 171 ASP A CA 1
ATOM 1238 C C . ASP A 1 171 ? -6.969 5.594 -12.297 1 84.44 171 ASP A C 1
ATOM 1240 O O . ASP A 1 171 ? -7.473 6.633 -11.859 1 84.44 171 ASP A O 1
ATOM 1244 N N . LEU A 1 172 ? -5.684 5.344 -12.469 1 88.06 172 LEU A N 1
ATOM 1245 C CA . LEU A 1 172 ? -4.711 6.402 -12.195 1 88.06 172 LEU A CA 1
ATOM 1246 C C . LEU A 1 172 ? -3.744 6.559 -13.367 1 88.06 172 LEU A C 1
ATOM 1248 O O . LEU A 1 172 ? -3.328 5.57 -13.969 1 88.06 172 LEU A O 1
ATOM 1252 N N . SER A 1 173 ? -3.469 7.77 -13.695 1 81.94 173 SER A N 1
ATOM 1253 C CA . SER A 1 173 ? -2.461 8.078 -14.703 1 81.94 173 SER A CA 1
ATOM 1254 C C . SER A 1 173 ? -1.474 9.125 -14.195 1 81.94 173 SER A C 1
ATOM 1256 O O . SER A 1 173 ? -1.862 10.07 -13.508 1 81.94 173 SER A O 1
ATOM 1258 N N . SER A 1 174 ? -0.256 8.859 -14.469 1 83.5 174 SER A N 1
ATOM 1259 C CA . SER A 1 174 ? 0.77 9.844 -14.156 1 83.5 174 SER A CA 1
ATOM 1260 C C . SER A 1 174 ? 1.149 10.656 -15.383 1 83.5 174 SER A C 1
ATOM 1262 O O . SER A 1 174 ? 1.254 10.117 -16.484 1 83.5 174 SER A O 1
ATOM 1264 N N . TRP A 1 175 ? 1.245 11.93 -15.18 1 83.31 175 TRP A N 1
ATOM 1265 C CA . TRP A 1 175 ? 1.622 12.828 -16.266 1 83.31 175 TRP A CA 1
ATOM 1266 C C . TRP A 1 175 ? 2.902 13.586 -15.93 1 83.31 175 TRP A C 1
ATOM 1268 O O . TRP A 1 175 ? 3.086 14.031 -14.789 1 83.31 175 TRP A O 1
ATOM 1278 N N . HIS A 1 176 ? 3.738 13.625 -16.906 1 80.25 176 HIS A N 1
ATOM 1279 C CA . HIS A 1 176 ? 5.004 14.328 -16.75 1 80.25 176 HIS A CA 1
ATOM 1280 C C . HIS A 1 176 ? 5.125 15.469 -17.75 1 80.25 176 HIS A C 1
ATOM 1282 O O . HIS A 1 176 ? 4.656 15.352 -18.891 1 80.25 176 HIS A O 1
ATOM 1288 N N . GLU A 1 177 ? 5.785 16.453 -17.297 1 79.56 177 GLU A N 1
ATOM 1289 C CA . GLU A 1 177 ? 5.98 17.609 -18.172 1 79.56 177 GLU A CA 1
ATOM 1290 C C . GLU A 1 177 ? 6.723 17.219 -19.438 1 79.56 177 GLU A C 1
ATOM 1292 O O . GLU A 1 177 ? 6.473 17.781 -20.5 1 79.56 177 GLU A O 1
ATOM 1297 N N . ARG A 1 178 ? 7.598 16.312 -19.344 1 75.5 178 ARG A N 1
ATOM 1298 C CA . ARG A 1 178 ? 8.383 15.891 -20.5 1 75.5 178 ARG A CA 1
ATOM 1299 C C . ARG A 1 178 ? 7.484 15.289 -21.578 1 75.5 178 ARG A C 1
ATOM 1301 O O . ARG A 1 178 ? 7.875 15.219 -22.734 1 75.5 178 ARG A O 1
ATOM 1308 N N . ASP A 1 179 ? 6.305 14.898 -21.156 1 74.88 179 ASP A N 1
ATOM 1309 C CA . ASP A 1 179 ? 5.379 14.273 -22.094 1 74.88 179 ASP A CA 1
ATOM 1310 C C . ASP A 1 179 ? 4.457 15.312 -22.734 1 74.88 179 ASP A C 1
ATOM 1312 O O . ASP A 1 179 ? 3.637 14.977 -23.594 1 74.88 179 ASP A O 1
ATOM 1316 N N . ALA A 1 180 ? 4.648 16.516 -22.375 1 79.06 180 ALA A N 1
ATOM 1317 C CA . ALA A 1 180 ? 3.686 17.562 -22.719 1 79.06 180 ALA A CA 1
ATOM 1318 C C . ALA A 1 180 ? 3.535 17.719 -24.219 1 79.06 180 ALA A C 1
ATOM 1320 O O . ALA A 1 180 ? 2.434 17.953 -24.719 1 79.06 180 ALA A O 1
ATOM 1321 N N . GLU A 1 181 ? 4.613 17.641 -24.969 1 78.38 181 GLU A N 1
ATOM 1322 C CA . GLU A 1 181 ? 4.555 17.812 -26.406 1 78.38 181 GLU A CA 1
ATOM 1323 C C . GLU A 1 181 ? 3.748 16.703 -27.062 1 78.38 181 GLU A C 1
ATOM 1325 O O . GLU A 1 181 ? 2.871 16.969 -27.891 1 78.38 181 GLU A O 1
ATOM 1330 N N . ALA A 1 182 ? 3.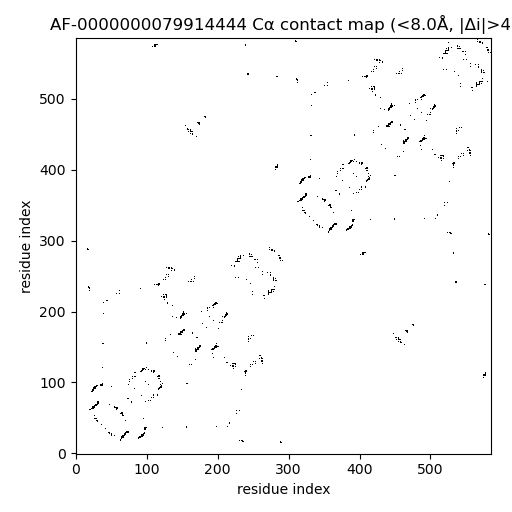969 15.547 -26.625 1 73.81 182 ALA A N 1
ATOM 1331 C CA . ALA A 1 182 ? 3.314 14.391 -27.234 1 73.81 182 ALA A CA 1
ATOM 1332 C C . ALA A 1 182 ? 1.94 14.148 -26.625 1 73.81 182 ALA A C 1
ATOM 1334 O O . ALA A 1 182 ? 1.016 13.695 -27.297 1 73.81 182 ALA A O 1
ATOM 1335 N N . PHE A 1 183 ? 1.876 14.609 -25.312 1 77.5 183 PHE A N 1
ATOM 1336 C CA . PHE A 1 183 ? 0.658 14.328 -24.562 1 77.5 183 PHE A CA 1
ATOM 1337 C C . PHE A 1 183 ? 0.272 15.516 -23.688 1 77.5 183 PHE A C 1
ATOM 1339 O O . PHE A 1 183 ? 0.497 15.5 -22.484 1 77.5 183 PHE A O 1
ATOM 1346 N N . PRO A 1 184 ? -0.421 16.438 -24.328 1 83.56 184 PRO A N 1
ATOM 1347 C CA . PRO A 1 184 ? -0.809 17.609 -23.531 1 83.56 184 PRO A CA 1
ATOM 1348 C C . PRO A 1 184 ? -1.773 17.266 -22.406 1 83.56 184 PRO A C 1
ATOM 1350 O O . PRO A 1 184 ? -2.684 16.453 -22.594 1 83.56 184 PRO A O 1
ATOM 1353 N N . LEU A 1 185 ? -1.603 17.844 -21.312 1 88.12 185 LEU A N 1
ATOM 1354 C CA . LEU A 1 185 ? -2.383 17.562 -20.109 1 88.12 185 LEU A CA 1
ATOM 1355 C C . LEU A 1 185 ? -3.857 17.891 -20.328 1 88.12 185 LEU A C 1
ATOM 1357 O O . LEU A 1 185 ? -4.734 17.141 -19.875 1 88.12 185 LEU A O 1
ATOM 1361 N N . ARG A 1 186 ? -4.094 18.984 -21.031 1 88.19 186 ARG A N 1
ATOM 1362 C CA . ARG A 1 186 ? -5.469 19.391 -21.297 1 88.19 186 ARG A CA 1
ATOM 1363 C C . ARG A 1 186 ? -6.219 18.281 -22.047 1 88.19 186 ARG A C 1
ATOM 1365 O O . ARG A 1 186 ? -7.379 18 -21.734 1 88.19 186 ARG A O 1
ATOM 1372 N N . ARG A 1 187 ? -5.582 17.734 -23.016 1 83.44 187 ARG A N 1
ATOM 1373 C CA . ARG A 1 187 ? -6.191 16.656 -23.781 1 83.44 187 ARG A CA 1
ATOM 1374 C C . ARG A 1 187 ? -6.414 15.422 -22.922 1 83.44 187 ARG A C 1
ATOM 1376 O O . ARG A 1 187 ? -7.441 14.75 -23.047 1 83.44 187 ARG A O 1
ATOM 1383 N N . LEU A 1 188 ? -5.445 15.125 -22.125 1 83.5 188 LEU A N 1
ATOM 1384 C CA . LEU A 1 188 ? -5.578 13.992 -21.203 1 83.5 188 LEU A CA 1
ATOM 1385 C C . LEU A 1 188 ? -6.766 14.188 -20.266 1 83.5 188 LEU A C 1
ATOM 1387 O O . LEU A 1 188 ? -7.52 13.242 -20.016 1 83.5 188 LEU A O 1
ATOM 1391 N N . MET A 1 189 ? -6.973 15.391 -19.859 1 89.12 189 MET A N 1
ATOM 1392 C CA . MET A 1 189 ? -8 15.68 -18.875 1 89.12 189 MET A CA 1
ATOM 1393 C C . MET A 1 189 ? -9.391 15.617 -19.484 1 89.12 189 MET A C 1
ATOM 1395 O O . MET A 1 189 ? -10.391 15.547 -18.781 1 89.12 189 MET A O 1
ATOM 1399 N N . ASP A 1 190 ? -9.438 15.633 -20.812 1 86.44 190 ASP A N 1
ATOM 1400 C CA . ASP A 1 190 ? -10.727 15.484 -21.484 1 86.44 190 ASP A CA 1
ATOM 1401 C C . ASP A 1 190 ? -11.359 14.133 -21.156 1 86.44 190 ASP A C 1
ATOM 1403 O O . ASP A 1 190 ? -12.586 14 -21.188 1 86.44 190 ASP A O 1
ATOM 1407 N N . HIS A 1 191 ? -10.578 13.172 -20.781 1 84.94 191 HIS A N 1
ATOM 1408 C CA . HIS A 1 191 ? -11.086 11.828 -20.562 1 84.94 191 HIS A CA 1
ATOM 1409 C C . HIS A 1 191 ? -10.883 11.391 -19.109 1 84.94 191 HIS A C 1
ATOM 1411 O O . HIS A 1 191 ? -10.977 10.203 -18.797 1 84.94 191 HIS A O 1
ATOM 1417 N N . ASN A 1 192 ? -10.516 12.359 -18.297 1 90.5 192 ASN A N 1
ATOM 1418 C CA . ASN A 1 192 ? -10.273 12.039 -16.891 1 90.5 192 ASN A CA 1
ATOM 1419 C C . ASN A 1 192 ? -11.078 12.953 -15.969 1 90.5 192 ASN A C 1
ATOM 1421 O O . ASN A 1 192 ? -11.523 14.023 -16.391 1 90.5 192 ASN A O 1
ATOM 1425 N N . ASP A 1 193 ? -11.258 12.555 -14.781 1 94.44 193 ASP A N 1
ATOM 1426 C CA . ASP A 1 193 ? -12.258 13.18 -13.922 1 94.44 193 ASP A CA 1
ATOM 1427 C C . ASP A 1 193 ? -11.617 14.195 -12.977 1 94.44 193 ASP A C 1
ATOM 1429 O O . ASP A 1 193 ? -12.203 15.242 -12.695 1 94.44 193 ASP A O 1
ATOM 1433 N N . VAL A 1 194 ? -10.461 13.906 -12.445 1 96.31 194 VAL A N 1
ATOM 1434 C CA . VAL A 1 194 ? -9.828 14.758 -11.453 1 96.31 194 VAL A CA 1
ATOM 1435 C C . VAL A 1 194 ? -8.328 14.836 -11.719 1 96.31 194 VAL A C 1
ATOM 1437 O O . VAL A 1 194 ? -7.711 13.852 -12.133 1 96.31 194 VAL A O 1
ATOM 1440 N N . LEU A 1 195 ? -7.773 16.016 -11.516 1 96.31 195 LEU A N 1
ATOM 1441 C CA . LEU A 1 195 ? -6.336 16.25 -11.602 1 96.31 195 LEU A CA 1
ATOM 1442 C C . LEU A 1 195 ? -5.754 16.547 -10.227 1 96.31 195 LEU A C 1
ATOM 1444 O O . LEU A 1 195 ? -6.234 17.453 -9.523 1 96.31 195 LEU A O 1
ATOM 1448 N N . ILE A 1 196 ? -4.82 15.75 -9.828 1 96.19 196 ILE A N 1
ATOM 1449 C CA . ILE A 1 196 ? -3.996 16.094 -8.672 1 96.19 196 ILE A CA 1
ATOM 1450 C C . ILE A 1 196 ? -2.688 16.734 -9.148 1 96.19 196 ILE A C 1
ATOM 1452 O O . ILE A 1 196 ? -1.828 16.047 -9.703 1 96.19 196 ILE A O 1
ATOM 1456 N N . ASP A 1 197 ? -2.566 18 -8.883 1 93.62 197 ASP A N 1
ATOM 1457 C CA . ASP A 1 197 ? -1.396 18.719 -9.383 1 93.62 197 ASP A CA 1
ATOM 1458 C C . ASP A 1 197 ? -0.37 18.922 -8.273 1 93.62 197 ASP A C 1
ATOM 1460 O O . ASP A 1 197 ? -0.279 20.016 -7.707 1 93.62 197 ASP A O 1
ATOM 1464 N N . LEU A 1 198 ? 0.464 17.953 -8.078 1 89.62 198 LEU A N 1
ATOM 1465 C CA . LEU A 1 198 ? 1.485 18.047 -7.039 1 89.62 198 LEU A CA 1
ATOM 1466 C C . LEU A 1 198 ? 2.672 18.875 -7.516 1 89.62 198 LEU A C 1
ATOM 1468 O O . LEU A 1 198 ? 3.354 19.516 -6.707 1 89.62 198 LEU A O 1
ATOM 1472 N N . ALA A 1 199 ? 2.912 18.828 -8.758 1 81.69 199 ALA A N 1
ATOM 1473 C CA . ALA A 1 199 ? 4.082 19.5 -9.32 1 81.69 199 ALA A CA 1
ATOM 1474 C C . ALA A 1 199 ? 3.807 20.984 -9.555 1 81.69 199 ALA A C 1
ATOM 1476 O O . ALA A 1 199 ? 4.734 21.766 -9.766 1 81.69 199 ALA A O 1
ATOM 1477 N N . GLY A 1 200 ? 2.592 21.375 -9.523 1 84.62 200 GLY A N 1
ATOM 1478 C CA . GLY A 1 200 ? 2.232 22.75 -9.812 1 84.62 200 GLY A CA 1
ATOM 1479 C C . GLY A 1 200 ? 2.488 23.141 -11.258 1 84.62 200 GLY A C 1
ATOM 1480 O O . GLY A 1 200 ? 2.791 24.297 -11.547 1 84.62 200 GLY A O 1
ATOM 1481 N N . CYS A 1 201 ? 2.432 22.156 -12.133 1 81.25 201 CYS A N 1
ATOM 1482 C CA . CYS A 1 201 ? 2.82 22.422 -13.508 1 81.25 201 CYS A CA 1
ATOM 1483 C C . CYS A 1 201 ? 1.606 22.391 -14.43 1 81.25 201 CYS A C 1
ATOM 1485 O O . CYS A 1 201 ? 1.741 22.547 -15.648 1 81.25 201 CYS A O 1
ATOM 1487 N N . ALA A 1 202 ? 0.499 22.156 -13.836 1 84.94 202 ALA A N 1
ATOM 1488 C CA . ALA A 1 202 ? -0.689 22.109 -14.68 1 84.94 202 ALA A CA 1
ATOM 1489 C C . ALA A 1 202 ? -1.012 23.484 -15.266 1 84.94 202 ALA A C 1
ATOM 1491 O O . ALA A 1 202 ? -1.021 24.484 -14.539 1 84.94 202 ALA A O 1
ATOM 1492 N N . PRO A 1 203 ? -1.146 23.5 -16.578 1 81.94 203 PRO A N 1
ATOM 1493 C CA . PRO A 1 203 ? -1.533 24.781 -17.172 1 81.94 203 PRO A CA 1
ATOM 1494 C C . PRO A 1 203 ? -2.855 25.312 -16.625 1 81.94 203 PRO A C 1
ATOM 1496 O O . PRO A 1 203 ? -3.693 24.531 -16.172 1 81.94 203 PRO A O 1
ATOM 1499 N N . GLU A 1 204 ? -2.879 26.609 -16.734 1 79.31 204 GLU A N 1
ATOM 1500 C CA . GLU A 1 204 ? -4.121 27.25 -16.297 1 79.31 204 GLU A CA 1
ATOM 1501 C C . GLU A 1 204 ? -5.312 26.703 -17.094 1 79.31 204 GLU A C 1
ATOM 1503 O O . GLU A 1 204 ? -5.234 26.547 -18.312 1 79.31 204 GLU A O 1
ATOM 1508 N N . GLY A 1 205 ? -6.305 26.266 -16.453 1 78.69 205 GLY A N 1
ATOM 1509 C CA . GLY A 1 205 ? -7.531 25.844 -17.109 1 78.69 205 GLY A CA 1
ATOM 1510 C C . GLY A 1 205 ? -7.531 24.391 -17.5 1 78.69 205 GLY A C 1
ATOM 1511 O O . GLY A 1 205 ? -8.492 23.891 -18.094 1 78.69 205 GLY A O 1
ATOM 1512 N N . ALA A 1 206 ? -6.473 23.672 -17.266 1 82.12 206 ALA A N 1
ATOM 1513 C CA . ALA A 1 206 ? -6.387 22.281 -17.688 1 82.12 206 ALA A CA 1
ATOM 1514 C C . ALA A 1 206 ? -7.52 21.453 -17.078 1 82.12 206 ALA A C 1
ATOM 1516 O O . ALA A 1 206 ? -8.047 20.547 -17.734 1 82.12 206 ALA A O 1
ATOM 1517 N N . ALA A 1 207 ? -7.957 21.734 -15.938 1 84.38 207 ALA A N 1
ATOM 1518 C CA . ALA A 1 207 ? -8.984 20.984 -15.227 1 84.38 207 ALA A CA 1
ATOM 1519 C C . ALA A 1 207 ? -9.727 21.859 -14.234 1 84.38 207 ALA A C 1
ATOM 1521 O O . ALA A 1 207 ? -9.75 21.578 -13.031 1 84.38 207 ALA A O 1
ATOM 1522 N N . VAL A 1 208 ? -10.406 22.797 -14.758 1 82.12 208 VAL A N 1
ATOM 1523 C CA . VAL A 1 208 ? -11.086 23.781 -13.938 1 82.12 208 VAL A CA 1
ATOM 1524 C C . VAL A 1 208 ? -12.156 23.094 -13.078 1 82.12 208 VAL A C 1
ATOM 1526 O O . VAL A 1 208 ? -12.953 22.312 -13.586 1 82.12 208 VAL A O 1
ATOM 1529 N N . GLY A 1 209 ? -12.125 23.328 -11.805 1 85.56 209 GLY A N 1
ATOM 1530 C CA . GLY A 1 209 ? -13.133 22.812 -10.883 1 85.56 209 GLY A CA 1
ATOM 1531 C C . GLY A 1 209 ? -12.891 21.391 -10.461 1 85.56 209 GLY A C 1
ATOM 1532 O O . GLY A 1 209 ? -13.672 20.812 -9.695 1 85.56 209 GLY A O 1
ATOM 1533 N N . ARG A 1 210 ? -11.867 20.781 -10.977 1 93.19 210 ARG A N 1
ATOM 1534 C CA . ARG A 1 210 ? -11.617 19.375 -10.633 1 93.19 210 ARG A CA 1
ATOM 1535 C C . ARG A 1 210 ? -10.133 19.125 -10.406 1 93.19 210 ARG A C 1
ATOM 1537 O O . ARG A 1 210 ? -9.609 18.078 -10.773 1 93.19 210 ARG A O 1
ATOM 1544 N N . THR A 1 211 ? -9.461 20.188 -9.914 1 94.31 211 THR A N 1
ATOM 1545 C CA . THR A 1 211 ? -8.047 20.094 -9.578 1 94.31 211 THR A CA 1
ATOM 1546 C C . THR A 1 211 ? -7.844 20.109 -8.07 1 94.31 211 THR A C 1
ATOM 1548 O O . THR A 1 211 ? -8.414 20.953 -7.371 1 94.31 211 THR A O 1
ATOM 1551 N N . VAL A 1 212 ? -7.145 19.156 -7.609 1 94.69 212 VAL A N 1
ATOM 1552 C CA . VAL A 1 212 ? -6.707 19.094 -6.215 1 94.69 212 VAL A CA 1
ATOM 1553 C C . VAL A 1 212 ? -5.234 19.484 -6.117 1 94.69 212 VAL A C 1
ATOM 1555 O O . VAL A 1 212 ? -4.391 18.922 -6.824 1 94.69 212 VAL A O 1
ATOM 1558 N N . THR A 1 213 ? -4.977 20.453 -5.293 1 90.94 213 THR A N 1
ATOM 1559 C CA . THR A 1 213 ? -3.607 20.922 -5.098 1 90.94 213 THR A CA 1
ATOM 1560 C C . THR A 1 213 ? -3.217 20.844 -3.623 1 90.94 213 THR A C 1
ATOM 1562 O O . THR A 1 213 ? -4.074 20.672 -2.756 1 90.94 213 THR A O 1
ATOM 1565 N N . VAL A 1 214 ? -1.964 20.844 -3.416 1 86.62 214 VAL A N 1
ATOM 1566 C CA . VAL A 1 214 ? -1.431 20.938 -2.061 1 86.62 214 VAL A CA 1
ATOM 1567 C C . VAL A 1 214 ? -1.167 22.406 -1.713 1 86.62 214 VAL A C 1
ATOM 1569 O O . VAL A 1 214 ? -0.492 23.109 -2.463 1 86.62 214 VAL A O 1
ATOM 1572 N N . PRO A 1 215 ? -1.754 22.859 -0.605 1 86.56 215 PRO A N 1
ATOM 1573 C CA . PRO A 1 215 ? -1.505 24.25 -0.214 1 86.56 215 PRO A CA 1
ATOM 1574 C C . PRO A 1 215 ? -0.055 24.5 0.195 1 86.56 215 PRO A C 1
ATOM 1576 O O . PRO A 1 215 ? 0.664 23.547 0.535 1 86.56 215 PRO A O 1
ATOM 1579 N N . THR A 1 216 ? 0.327 25.719 0.203 1 84.25 216 THR A N 1
ATOM 1580 C CA . THR A 1 216 ? 1.672 26.109 0.609 1 84.25 216 THR A CA 1
ATOM 1581 C C . THR A 1 216 ? 1.906 25.797 2.084 1 84.25 216 THR A C 1
ATOM 1583 O O . THR A 1 216 ? 2.98 25.328 2.459 1 84.25 216 THR A O 1
ATOM 1586 N N . ASP A 1 217 ? 0.978 26.141 2.852 1 90.38 217 ASP A N 1
ATOM 1587 C CA . ASP A 1 217 ? 1.001 25.719 4.246 1 90.38 217 ASP A CA 1
ATOM 1588 C C . ASP A 1 217 ? 0.32 24.359 4.414 1 90.38 217 ASP A C 1
ATOM 1590 O O . ASP A 1 217 ? -0.904 24.266 4.316 1 90.38 217 ASP A O 1
ATOM 1594 N N . THR A 1 218 ? 1.076 23.391 4.789 1 91.94 218 THR A N 1
ATOM 1595 C CA . THR A 1 218 ? 0.573 22.031 4.785 1 91.94 218 THR A CA 1
ATOM 1596 C C . THR A 1 218 ? 0.029 21.641 6.156 1 91.94 218 THR A C 1
ATOM 1598 O O . THR A 1 218 ? -0.664 20.641 6.297 1 91.94 218 THR A O 1
ATOM 1601 N N . PHE A 1 219 ? 0.25 22.484 7.168 1 94.94 219 PHE A N 1
ATOM 1602 C CA . PHE A 1 219 ? -0.099 22.156 8.539 1 94.94 219 PHE A CA 1
ATOM 1603 C C . PHE A 1 219 ? -1.595 21.891 8.672 1 94.94 219 PHE A C 1
ATOM 1605 O O . PHE A 1 219 ? -2.008 20.906 9.297 1 94.94 219 PHE A O 1
ATOM 1612 N N . PRO A 1 220 ? -2.445 22.688 8.086 1 95.06 220 PRO A N 1
ATOM 1613 C CA . PRO A 1 220 ? -3.883 22.453 8.242 1 95.06 220 PRO A CA 1
ATOM 1614 C C . PRO A 1 220 ? -4.305 21.062 7.742 1 95.06 220 PRO A C 1
ATOM 1616 O O . PRO A 1 220 ? -5.211 20.453 8.312 1 95.06 220 PRO A O 1
ATOM 1619 N N . TYR A 1 221 ? -3.715 20.625 6.691 1 95.44 221 TYR A N 1
ATOM 1620 C CA . TYR A 1 221 ? -4.031 19.297 6.152 1 95.44 221 TYR A CA 1
ATOM 1621 C C . TYR A 1 221 ? -3.529 18.203 7.074 1 95.44 221 TYR A C 1
ATOM 1623 O O . TYR A 1 221 ? -4.258 17.25 7.367 1 95.44 221 TYR A O 1
ATOM 1631 N N . GLY A 1 222 ? -2.295 18.328 7.52 1 96.62 222 GLY A N 1
ATOM 1632 C CA . GLY A 1 222 ? -1.728 17.344 8.414 1 96.62 222 GLY A CA 1
ATOM 1633 C C . GLY A 1 222 ? -2.461 17.25 9.742 1 96.62 222 GLY A C 1
ATOM 1634 O O . GLY A 1 222 ? -2.598 16.156 10.305 1 96.62 222 GLY A O 1
ATOM 1635 N N . ALA A 1 223 ? -2.947 18.391 10.164 1 97.12 223 ALA A N 1
ATOM 1636 C CA . ALA A 1 223 ? -3.627 18.469 11.453 1 97.12 223 ALA A CA 1
ATOM 1637 C C . ALA A 1 223 ? -4.926 17.672 11.445 1 97.12 223 ALA A C 1
ATOM 1639 O O . ALA A 1 223 ? -5.387 17.203 12.492 1 97.12 223 ALA A O 1
ATOM 1640 N N . LEU A 1 224 ? -5.5 17.484 10.297 1 98 224 LEU A N 1
ATOM 1641 C CA . LEU A 1 224 ? -6.746 16.75 10.18 1 98 224 LEU A CA 1
ATOM 1642 C C . LEU A 1 224 ? -6.516 15.258 10.422 1 98 224 LEU A C 1
ATOM 1644 O O . LEU A 1 224 ? -7.426 14.539 10.836 1 98 224 LEU A O 1
ATOM 1648 N N . VAL A 1 225 ? -5.324 14.812 10.148 1 98.44 225 VAL A N 1
ATOM 1649 C CA . VAL A 1 225 ? -5.086 13.383 10 1 98.44 225 VAL A CA 1
ATOM 1650 C C . VAL A 1 225 ? -4.281 12.867 11.195 1 98.44 225 VAL A C 1
ATOM 1652 O O . VAL A 1 225 ? -4.613 11.828 11.773 1 98.44 225 VAL A O 1
ATOM 1655 N N . LEU A 1 226 ? -3.289 13.586 11.625 1 98.5 226 LEU A N 1
ATOM 1656 C CA . LEU A 1 226 ? -2.195 13.094 12.453 1 98.5 226 LEU A CA 1
ATOM 1657 C C . LEU A 1 226 ? -2.717 12.578 13.789 1 98.5 226 LEU A C 1
ATOM 1659 O O . LEU A 1 226 ? -2.414 11.445 14.18 1 98.5 226 LEU A O 1
ATOM 1663 N N . PRO A 1 227 ? -3.582 13.289 14.539 1 97.38 227 PRO A N 1
ATOM 1664 C CA . PRO A 1 227 ? -3.979 12.82 15.867 1 97.38 227 PRO A CA 1
ATOM 1665 C C . PRO A 1 227 ? -4.707 11.484 15.828 1 97.38 227 PRO A C 1
ATOM 1667 O O . PRO A 1 227 ? -4.402 10.586 16.625 1 97.38 227 PRO A O 1
ATOM 1670 N N . GLY A 1 228 ? -5.648 11.367 14.922 1 97.25 228 GLY A N 1
ATOM 1671 C CA . GLY A 1 228 ? -6.387 10.117 14.812 1 97.25 228 GLY A CA 1
ATOM 1672 C C . GLY A 1 228 ? -5.52 8.945 14.383 1 97.25 228 GLY A C 1
ATOM 1673 O O . GLY A 1 228 ? -5.68 7.836 14.891 1 97.25 228 GLY A O 1
ATOM 1674 N N . LEU A 1 229 ? -4.676 9.195 13.422 1 98.12 229 LEU A N 1
ATOM 1675 C CA . LEU A 1 229 ? -3.766 8.164 12.945 1 98.12 229 LEU A CA 1
ATOM 1676 C C . LEU A 1 229 ? -2.848 7.684 14.062 1 98.12 229 LEU A C 1
ATOM 1678 O O . LEU A 1 229 ? -2.672 6.48 14.258 1 98.12 229 LEU A O 1
ATOM 1682 N N . LEU A 1 230 ? -2.299 8.633 14.836 1 97.44 230 LEU A N 1
ATOM 1683 C CA . LEU A 1 230 ? -1.428 8.289 15.953 1 97.44 230 LEU A CA 1
ATOM 1684 C C . LEU A 1 230 ? -2.186 7.492 17 1 97.44 230 LEU A C 1
ATOM 1686 O O . LEU A 1 230 ? -1.652 6.527 17.562 1 97.44 230 LEU A O 1
ATOM 1690 N N . ALA A 1 231 ? -3.408 7.887 17.281 1 95.06 231 ALA A N 1
ATOM 1691 C CA . ALA A 1 231 ? -4.207 7.195 18.297 1 95.06 231 ALA A CA 1
ATOM 1692 C C . ALA A 1 231 ? -4.367 5.719 17.953 1 95.06 231 ALA A C 1
ATOM 1694 O O . ALA A 1 231 ? -4.23 4.852 18.812 1 95.06 231 ALA A O 1
ATOM 1695 N N . ALA A 1 232 ? -4.59 5.469 16.719 1 95.06 232 ALA A N 1
ATOM 1696 C CA . ALA A 1 232 ? -4.77 4.082 16.297 1 95.06 232 ALA A CA 1
ATOM 1697 C C . ALA A 1 232 ? -3.443 3.326 16.297 1 95.06 232 ALA A C 1
ATOM 1699 O O . ALA A 1 232 ? -3.35 2.234 16.859 1 95.06 232 ALA A O 1
ATOM 1700 N N . LEU A 1 233 ? -2.42 3.908 15.734 1 95.44 233 LEU A N 1
ATOM 1701 C CA . LEU A 1 233 ? -1.146 3.213 15.586 1 95.44 233 LEU A CA 1
ATOM 1702 C C . LEU A 1 233 ? -0.514 2.939 16.953 1 95.44 233 LEU A C 1
ATOM 1704 O O . LEU A 1 233 ? -0.066 1.821 17.219 1 95.44 233 LEU A O 1
ATOM 1708 N N . CYS A 1 234 ? -0.491 3.943 17.781 1 93.75 234 CYS A N 1
ATOM 1709 C CA . CYS A 1 234 ? 0.112 3.793 19.094 1 93.75 234 CYS A CA 1
ATOM 1710 C C . CYS A 1 234 ? -0.752 2.914 20 1 93.75 234 CYS A C 1
ATOM 1712 O O . CYS A 1 234 ? -0.231 2.129 20.797 1 93.75 234 CYS A O 1
ATOM 1714 N N . GLY A 1 235 ? -2.029 3.051 19.875 1 90.88 235 GLY A N 1
ATOM 1715 C CA . GLY A 1 235 ? -2.939 2.252 20.688 1 90.88 235 GLY A CA 1
ATOM 1716 C C . GLY A 1 235 ? -2.795 0.761 20.438 1 90.88 235 GLY A C 1
ATOM 1717 O O . GLY A 1 235 ? -3.012 -0.042 21.359 1 90.88 235 GLY A O 1
ATOM 1718 N N . HIS A 1 236 ? -2.404 0.404 19.25 1 90.62 236 HIS A N 1
ATOM 1719 C CA . HIS A 1 236 ? -2.287 -1.008 18.891 1 90.62 236 HIS A CA 1
ATOM 1720 C C . HIS A 1 236 ? -0.827 -1.414 18.719 1 90.62 236 HIS A C 1
ATOM 1722 O O . HIS A 1 236 ? -0.536 -2.494 18.203 1 90.62 236 HIS A O 1
ATOM 1728 N N . GLU A 1 237 ? 0.064 -0.53 19.016 1 90.25 237 GLU A N 1
ATOM 1729 C CA . GLU A 1 237 ? 1.502 -0.775 18.969 1 90.25 237 GLU A CA 1
ATOM 1730 C C . GLU A 1 237 ? 1.949 -1.221 17.578 1 90.25 237 GLU A C 1
ATOM 1732 O O . GLU A 1 237 ? 2.684 -2.201 17.453 1 90.25 237 GLU A O 1
ATOM 1737 N N . VAL A 1 238 ? 1.348 -0.52 16.672 1 91.88 238 VAL A N 1
ATOM 1738 C CA . VAL A 1 238 ? 1.708 -0.791 15.281 1 91.88 238 VAL A CA 1
ATOM 1739 C C . VAL A 1 238 ? 3.102 -0.24 14.992 1 91.88 238 VAL A C 1
ATOM 1741 O O . VAL A 1 238 ? 3.43 0.88 15.391 1 91.88 238 VAL A O 1
ATOM 1744 N N . ARG A 1 239 ? 3.928 -0.955 14.211 1 92.06 239 ARG A N 1
ATOM 1745 C CA . ARG A 1 239 ? 5.328 -0.573 14.039 1 92.06 239 ARG A CA 1
ATOM 1746 C C . ARG A 1 239 ? 5.609 -0.141 12.609 1 92.06 239 ARG A C 1
ATOM 1748 O O . ARG A 1 239 ? 6.699 0.352 12.305 1 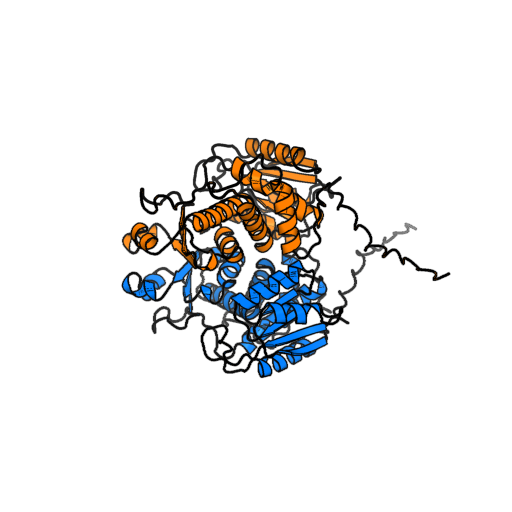92.06 239 ARG A O 1
ATOM 1755 N N . THR A 1 240 ? 4.664 -0.38 11.766 1 93.81 240 THR A N 1
ATOM 1756 C CA . THR A 1 240 ? 4.848 -0.017 10.367 1 93.81 240 THR A CA 1
ATOM 1757 C C . THR A 1 240 ? 3.627 0.728 9.836 1 93.81 240 THR A C 1
ATOM 1759 O O . THR A 1 240 ? 2.492 0.29 10.039 1 93.81 240 THR A O 1
ATOM 1762 N N . LEU A 1 241 ? 3.863 1.892 9.266 1 96.44 241 LEU A N 1
ATOM 1763 C CA . LEU A 1 241 ? 2.783 2.58 8.57 1 96.44 241 LEU A CA 1
ATOM 1764 C C . LEU A 1 241 ? 2.494 1.916 7.227 1 96.44 241 LEU A C 1
ATOM 1766 O O . LEU A 1 241 ? 3.365 1.863 6.355 1 96.44 241 LEU A O 1
ATOM 1770 N N . THR A 1 242 ? 1.288 1.452 7.055 1 96.19 242 THR A N 1
ATOM 1771 C CA . THR A 1 242 ? 0.934 0.719 5.848 1 96.19 242 THR A CA 1
ATOM 1772 C C . THR A 1 242 ? 0.015 1.553 4.957 1 96.19 242 THR A C 1
ATOM 1774 O O . THR A 1 242 ? -0.612 2.506 5.426 1 96.19 242 THR A O 1
ATOM 1777 N N . VAL A 1 243 ? -0.017 1.17 3.693 1 96.25 243 VAL A N 1
ATOM 1778 C CA . VAL A 1 243 ? -0.911 1.801 2.729 1 96.25 243 VAL A CA 1
ATOM 1779 C C . VAL A 1 243 ? -2.357 1.678 3.205 1 96.25 243 VAL A C 1
ATOM 1781 O O . VAL A 1 243 ? -3.137 2.625 3.09 1 96.25 243 VAL A O 1
ATOM 1784 N N . GLU A 1 244 ? -2.709 0.531 3.773 1 95.25 244 GLU A N 1
ATOM 1785 C CA . GLU A 1 244 ? -4.062 0.27 4.25 1 95.25 244 GLU A CA 1
ATOM 1786 C C . GLU A 1 244 ? -4.445 1.224 5.379 1 95.25 244 GLU A C 1
ATOM 1788 O O . GLU A 1 244 ? -5.582 1.695 5.445 1 95.25 244 GLU A O 1
ATOM 1793 N N . ALA A 1 245 ? -3.482 1.49 6.227 1 97.19 245 ALA A N 1
ATOM 1794 C CA . ALA A 1 245 ? -3.738 2.422 7.32 1 97.19 245 ALA A CA 1
ATOM 1795 C C . ALA A 1 245 ? -4.008 3.828 6.793 1 97.19 245 ALA A C 1
ATOM 1797 O O . ALA A 1 245 ? -4.953 4.488 7.223 1 97.19 245 ALA A O 1
ATOM 1798 N N . VAL A 1 246 ? -3.176 4.273 5.84 1 98.25 246 VAL A N 1
ATOM 1799 C CA . VAL A 1 246 ? -3.348 5.609 5.285 1 98.25 246 VAL A CA 1
ATOM 1800 C C . VAL A 1 246 ? -4.648 5.676 4.484 1 98.25 246 VAL A C 1
ATOM 1802 O O . VAL A 1 246 ? -5.383 6.664 4.562 1 98.25 246 VAL A O 1
ATOM 1805 N N . ALA A 1 247 ? -4.977 4.637 3.756 1 97.5 247 ALA A N 1
ATOM 1806 C CA . ALA A 1 247 ? -6.227 4.578 3 1 97.5 247 ALA A CA 1
ATOM 1807 C C . ALA A 1 247 ? -7.434 4.637 3.932 1 97.5 247 ALA A C 1
ATOM 1809 O O . ALA A 1 247 ? -8.469 5.215 3.582 1 97.5 247 ALA A O 1
ATOM 1810 N N . ALA A 1 248 ? -7.293 3.99 5.059 1 97.5 248 ALA A N 1
ATOM 1811 C CA . ALA A 1 248 ? -8.375 4.043 6.043 1 97.5 248 ALA A CA 1
ATOM 1812 C C . ALA A 1 248 ? -8.617 5.473 6.516 1 97.5 248 ALA A C 1
ATOM 1814 O O . ALA A 1 248 ? -9.758 5.867 6.758 1 97.5 248 ALA A O 1
ATOM 1815 N N . CYS A 1 249 ? -7.539 6.262 6.691 1 98.44 249 CYS A N 1
ATOM 1816 C CA . CYS A 1 249 ? -7.695 7.676 7.008 1 98.44 249 CYS A CA 1
ATOM 1817 C C . CYS A 1 249 ? -8.5 8.391 5.93 1 98.44 249 CYS A C 1
ATOM 1819 O O . CYS A 1 249 ? -9.383 9.195 6.238 1 98.44 249 CYS A O 1
ATOM 1821 N N . VAL A 1 250 ? -8.156 8.102 4.684 1 98.5 250 VAL A N 1
ATOM 1822 C CA . VAL A 1 250 ? -8.82 8.727 3.541 1 98.5 250 VAL A CA 1
ATOM 1823 C C . VAL A 1 250 ? -10.32 8.453 3.605 1 98.5 250 VAL A C 1
ATOM 1825 O O . VAL A 1 250 ? -11.133 9.367 3.455 1 98.5 250 VAL A O 1
ATOM 1828 N N . ARG A 1 251 ? -10.688 7.219 3.871 1 96.94 251 ARG A N 1
ATOM 1829 C CA . ARG A 1 251 ? -12.094 6.832 3.924 1 96.94 251 ARG A CA 1
ATOM 1830 C C . ARG A 1 251 ? -12.812 7.531 5.074 1 96.94 251 ARG A C 1
ATOM 1832 O O . ARG A 1 251 ? -13.945 7.996 4.914 1 96.94 251 ARG A O 1
ATOM 1839 N N . ALA A 1 252 ? -12.164 7.559 6.215 1 97.94 252 ALA A N 1
ATOM 1840 C CA . ALA A 1 252 ? -12.742 8.234 7.375 1 97.94 252 ALA A CA 1
ATOM 1841 C C . ALA A 1 252 ? -13 9.711 7.074 1 97.94 252 ALA A C 1
ATOM 1843 O O . ALA A 1 252 ? -14.094 10.219 7.336 1 97.94 252 ALA A O 1
ATOM 1844 N N . LEU A 1 253 ? -12.008 10.383 6.543 1 98.5 253 LEU A N 1
ATOM 1845 C CA . LEU A 1 253 ? -12.133 11.805 6.219 1 98.5 253 LEU A CA 1
ATOM 1846 C C . LEU A 1 253 ? -13.258 12.031 5.215 1 98.5 253 LEU A C 1
ATOM 1848 O O . LEU A 1 253 ? -14.086 12.922 5.395 1 98.5 253 LEU A O 1
ATOM 1852 N N . ALA A 1 254 ? -13.25 11.242 4.148 1 97.19 254 ALA A N 1
ATOM 1853 C CA . ALA A 1 254 ? -14.266 11.391 3.111 1 97.19 254 ALA A CA 1
ATOM 1854 C C . ALA A 1 254 ? -15.672 11.211 3.686 1 97.19 254 ALA A C 1
ATOM 1856 O O . ALA A 1 254 ? -16.609 11.891 3.275 1 97.19 254 ALA A O 1
ATOM 1857 N N . LEU A 1 255 ? -15.805 10.289 4.605 1 95.94 255 LEU A N 1
ATOM 1858 C CA . LEU A 1 255 ? -17.094 9.969 5.191 1 95.94 255 LEU A CA 1
ATOM 1859 C C . LEU A 1 255 ? -17.641 11.141 6.008 1 95.94 255 LEU A C 1
ATOM 1861 O O . LEU A 1 255 ? -18.828 11.445 5.945 1 95.94 255 LEU A O 1
ATOM 1865 N N . ILE A 1 256 ? -16.781 11.836 6.723 1 97.06 256 ILE A N 1
ATOM 1866 C CA . ILE A 1 256 ? -17.266 12.852 7.648 1 97.06 256 ILE A CA 1
ATOM 1867 C C . ILE A 1 256 ? -17.266 14.219 6.969 1 97.06 256 ILE A C 1
ATOM 1869 O O . ILE A 1 256 ? -17.719 15.211 7.543 1 97.06 256 ILE A O 1
ATOM 1873 N N . THR A 1 257 ? -16.656 14.297 5.793 1 97.69 257 THR A N 1
ATOM 1874 C CA . THR A 1 257 ? -16.641 15.562 5.059 1 97.69 257 THR A CA 1
ATOM 1875 C C . THR A 1 257 ? -18.016 15.898 4.508 1 97.69 257 THR A C 1
ATOM 1877 O O . THR A 1 257 ? -18.625 15.094 3.793 1 97.69 257 THR A O 1
ATOM 1880 N N . PRO A 1 258 ? -18.484 17.094 4.789 1 95.31 258 PRO A N 1
ATOM 1881 C CA . PRO A 1 258 ? -19.766 17.516 4.215 1 95.31 258 PRO A CA 1
ATOM 1882 C C . PRO A 1 258 ? -19.734 17.578 2.689 1 95.31 258 PRO A C 1
ATOM 1884 O O . PRO A 1 258 ? -18.672 17.781 2.094 1 95.31 258 PRO A O 1
ATOM 1887 N N . ALA A 1 259 ? -20.891 17.469 2.029 1 91.25 259 ALA A N 1
ATOM 1888 C CA . ALA A 1 259 ? -21.031 17.328 0.582 1 91.25 259 ALA A CA 1
ATOM 1889 C C . ALA A 1 259 ? -20.5 18.562 -0.141 1 91.25 259 ALA A C 1
ATOM 1891 O O . ALA A 1 259 ? -20.062 18.484 -1.289 1 91.25 259 ALA A O 1
ATOM 1892 N N . ASP A 1 260 ? -20.484 19.672 0.522 1 91.62 260 ASP A N 1
ATOM 1893 C CA . ASP A 1 260 ? -20.125 20.922 -0.141 1 91.62 260 ASP A CA 1
ATOM 1894 C C . ASP A 1 260 ? -18.672 21.297 0.158 1 91.62 260 ASP A C 1
ATOM 1896 O O . ASP A 1 260 ? -18.234 22.406 -0.193 1 91.62 260 ASP A O 1
ATOM 1900 N N . GLN A 1 261 ? -17.984 20.422 0.803 1 93.69 261 GLN A N 1
ATOM 1901 C CA . GLN A 1 261 ? -16.594 20.703 1.16 1 93.69 261 GLN A CA 1
ATOM 1902 C C . GLN A 1 261 ? -15.664 19.625 0.613 1 93.69 261 GLN A C 1
ATOM 1904 O O . GLN A 1 261 ? -16.109 18.516 0.286 1 93.69 261 GLN A O 1
ATOM 1909 N N . MET A 1 262 ? -14.406 19.969 0.497 1 94 262 MET A N 1
ATOM 1910 C CA . MET A 1 262 ? -13.398 19.016 0.046 1 94 262 MET A CA 1
ATOM 1911 C C . MET A 1 262 ? -12.836 18.219 1.221 1 94 262 MET A C 1
ATOM 1913 O O . MET A 1 262 ? -12.5 17.047 1.077 1 94 262 MET A O 1
ATOM 1917 N N . LEU A 1 263 ? -12.75 18.859 2.34 1 97.19 263 LEU A N 1
ATOM 1918 C CA . LEU A 1 263 ? -12.242 18.266 3.57 1 97.19 263 LEU A CA 1
ATOM 1919 C C . LEU A 1 263 ? -13.047 18.734 4.777 1 97.19 263 LEU A C 1
ATOM 1921 O O . LEU A 1 263 ? -13.703 19.781 4.719 1 97.19 263 LEU A O 1
ATOM 1925 N N . PRO A 1 264 ? -13.039 17.984 5.848 1 96.94 264 PRO A N 1
ATOM 1926 C CA . PRO A 1 264 ? -13.711 18.469 7.055 1 96.94 264 PRO A CA 1
ATOM 1927 C C . PRO A 1 264 ? -12.984 19.641 7.703 1 96.94 264 PRO A C 1
ATOM 1929 O O . PRO A 1 264 ? -11.82 19.906 7.379 1 96.94 264 PRO A O 1
ATOM 1932 N N . SER A 1 265 ? -13.719 20.281 8.594 1 94.62 265 SER A N 1
ATOM 1933 C CA . SER A 1 265 ? -13.109 21.375 9.352 1 94.62 265 SER A CA 1
ATOM 1934 C C . SER A 1 265 ? -12.156 20.844 10.414 1 94.62 265 SER A C 1
ATOM 1936 O O . SER A 1 265 ? -12.367 19.766 10.961 1 94.62 265 SER A O 1
ATOM 1938 N N . ALA A 1 266 ? -11.133 21.625 10.727 1 91.5 266 ALA A N 1
ATOM 1939 C CA . ALA A 1 266 ? -10.156 21.266 11.734 1 91.5 266 ALA A CA 1
ATOM 1940 C C . ALA A 1 266 ? -10.812 21.094 13.109 1 91.5 266 ALA A C 1
ATOM 1942 O O . ALA A 1 266 ? -10.312 20.359 13.961 1 91.5 266 ALA A O 1
ATOM 1943 N N . GLY A 1 267 ? -11.906 21.766 13.289 1 91.94 267 GLY A N 1
ATOM 1944 C CA . GLY A 1 267 ? -12.586 21.719 14.57 1 91.94 267 GLY A CA 1
ATOM 1945 C C . GLY A 1 267 ? -13.625 20.625 14.641 1 91.94 267 GLY A C 1
ATOM 1946 O O . GLY A 1 267 ? -14.352 20.516 15.641 1 91.94 267 GLY A O 1
ATOM 1947 N N . ASP A 1 268 ? -13.766 19.828 13.609 1 94.5 268 ASP A N 1
ATOM 1948 C CA . ASP A 1 268 ? -14.719 18.734 13.625 1 94.5 268 ASP A CA 1
ATOM 1949 C C . ASP A 1 268 ? -14.398 17.734 14.742 1 94.5 268 ASP A C 1
ATOM 1951 O O . ASP A 1 268 ? -13.344 17.094 14.719 1 94.5 268 ASP A O 1
ATOM 1955 N N . ARG A 1 269 ? -15.258 17.484 15.664 1 91.5 269 ARG A N 1
ATOM 1956 C CA . ARG A 1 269 ? -15.031 16.703 16.875 1 91.5 269 ARG A CA 1
ATOM 1957 C C . ARG A 1 269 ? -14.93 15.211 16.547 1 91.5 269 ARG A C 1
ATOM 1959 O O . ARG A 1 269 ? -14.445 14.422 17.359 1 91.5 269 ARG A O 1
ATOM 1966 N N . ARG A 1 270 ? -15.352 14.906 15.406 1 95.12 270 ARG A N 1
ATOM 1967 C CA . ARG A 1 270 ? -15.383 13.492 15.039 1 95.12 270 ARG A CA 1
ATOM 1968 C C . ARG A 1 270 ? -14.031 13.055 14.477 1 95.12 270 ARG A C 1
ATOM 1970 O O . ARG A 1 270 ? -13.773 11.852 14.344 1 95.12 270 ARG A O 1
ATOM 1977 N N . LEU A 1 271 ? -13.117 13.93 14.172 1 96.12 271 LEU A N 1
ATOM 1978 C CA . LEU A 1 271 ? -11.922 13.672 13.383 1 96.12 271 LEU A CA 1
ATOM 1979 C C . LEU A 1 271 ? -11.094 12.547 14 1 96.12 271 LEU A C 1
ATOM 1981 O O . LEU A 1 271 ? -10.852 11.523 13.352 1 96.12 271 LEU A O 1
ATOM 1985 N N . VAL A 1 272 ? -10.727 12.719 15.258 1 95.12 272 VAL A N 1
ATOM 1986 C CA . VAL A 1 272 ? -9.789 11.805 15.906 1 95.12 272 VAL A CA 1
ATOM 1987 C C . VAL A 1 272 ? -10.43 10.422 16.016 1 95.12 272 VAL A C 1
ATOM 1989 O O . VAL A 1 272 ? -9.836 9.422 15.602 1 95.12 272 VAL A O 1
ATOM 1992 N N . SER A 1 273 ? -11.672 10.328 16.438 1 94.94 273 SER A N 1
ATOM 1993 C CA . SER A 1 273 ? -12.336 9.047 16.656 1 94.94 273 SER A CA 1
ATOM 1994 C C . SER A 1 273 ? -12.648 8.344 15.344 1 94.94 273 SER A C 1
ATOM 1996 O O . SER A 1 273 ? -12.508 7.125 15.234 1 94.94 273 SER A O 1
ATOM 1998 N N . ALA A 1 274 ? -13.07 9.086 14.344 1 96.56 274 ALA A N 1
ATOM 1999 C CA . ALA A 1 274 ? -13.398 8.5 13.047 1 96.56 274 ALA A CA 1
ATOM 2000 C C . ALA A 1 274 ? -12.164 7.863 12.406 1 96.56 274 ALA A C 1
ATOM 2002 O O . ALA A 1 274 ? -12.211 6.719 11.953 1 96.56 274 ALA A O 1
ATOM 2003 N N . ILE A 1 275 ? -11.094 8.586 12.445 1 97.62 275 ILE A N 1
ATOM 2004 C CA . ILE A 1 275 ? -9.867 8.086 11.836 1 97.62 275 ILE A CA 1
ATOM 2005 C C . ILE A 1 275 ? -9.352 6.887 12.633 1 97.62 275 ILE A C 1
ATOM 2007 O O . ILE A 1 275 ? -9.031 5.844 12.055 1 97.62 275 ILE A O 1
ATOM 2011 N N . ALA A 1 276 ? -9.305 7.016 13.93 1 96.12 276 ALA A N 1
ATOM 2012 C CA . ALA A 1 276 ? -8.805 5.93 14.773 1 96.12 276 ALA A CA 1
ATOM 2013 C C . ALA A 1 276 ? -9.617 4.652 14.562 1 96.12 276 ALA A C 1
ATOM 2015 O O . ALA A 1 276 ? -9.047 3.562 14.461 1 96.12 276 ALA A O 1
ATOM 2016 N N . ARG A 1 277 ? -10.914 4.797 14.461 1 95.25 277 ARG A N 1
ATOM 2017 C CA . ARG A 1 277 ? -11.797 3.65 14.273 1 95.25 277 ARG A CA 1
ATOM 2018 C C . ARG A 1 277 ? -11.555 2.982 12.922 1 95.25 277 ARG A C 1
ATOM 2020 O O . ARG A 1 277 ? -11.422 1.76 12.844 1 95.25 277 ARG A O 1
ATOM 2027 N N . HIS A 1 278 ? -11.5 3.752 11.875 1 96.69 278 HIS A N 1
ATOM 2028 C CA . HIS A 1 278 ? -11.312 3.205 10.531 1 96.69 278 HIS A CA 1
ATOM 2029 C C . HIS A 1 278 ? -9.945 2.533 10.398 1 96.69 278 HIS A C 1
ATOM 2031 O O . HIS A 1 278 ? -9.836 1.455 9.805 1 96.69 278 HIS A O 1
ATOM 2037 N N . VAL A 1 279 ? -8.938 3.166 10.93 1 96.69 279 VAL A N 1
ATOM 2038 C CA . VAL A 1 279 ? -7.594 2.609 10.844 1 96.69 279 VAL A CA 1
ATOM 2039 C C . VAL A 1 279 ? -7.516 1.308 11.633 1 96.69 279 VAL A C 1
ATOM 2041 O O . VAL A 1 279 ? -6.969 0.312 11.156 1 96.69 279 VAL A O 1
ATOM 2044 N N . SER A 1 280 ? -8.062 1.318 12.844 1 94.31 280 SER A N 1
ATOM 2045 C CA . SER A 1 280 ? -8.062 0.116 13.672 1 94.31 280 SER A CA 1
ATOM 2046 C C . SER A 1 280 ? -8.75 -1.044 12.961 1 94.31 280 SER A C 1
ATOM 2048 O O . SER A 1 280 ? -8.211 -2.15 12.898 1 94.31 280 SER A O 1
ATOM 2050 N N . ARG A 1 281 ? -9.891 -0.761 12.375 1 93 281 ARG A N 1
ATOM 2051 C CA . ARG A 1 281 ? -10.648 -1.787 11.664 1 93 281 ARG A CA 1
ATOM 2052 C C . ARG A 1 281 ? -9.875 -2.301 10.453 1 93 281 ARG A C 1
ATOM 2054 O O . ARG A 1 281 ? -9.867 -3.504 10.18 1 93 281 ARG A O 1
ATOM 2061 N N . ALA A 1 282 ? -9.305 -1.394 9.742 1 92.88 282 ALA A N 1
ATOM 2062 C CA . ALA A 1 282 ? -8.57 -1.749 8.523 1 92.88 282 ALA A CA 1
ATOM 2063 C C . ALA A 1 282 ? -7.406 -2.682 8.836 1 92.88 282 ALA A C 1
ATOM 2065 O O . ALA A 1 282 ? -7.004 -3.486 7.996 1 92.88 282 ALA A O 1
ATOM 2066 N N . LEU A 1 283 ? -6.887 -2.557 10.07 1 89 283 LEU A N 1
ATOM 2067 C CA . LEU A 1 283 ? -5.734 -3.365 10.453 1 89 283 LEU A CA 1
ATOM 2068 C C . LEU A 1 283 ? -6.172 -4.586 11.258 1 89 283 LEU A C 1
ATOM 2070 O O . LEU A 1 283 ? -5.336 -5.328 11.773 1 89 283 LEU A O 1
ATOM 2074 N N . GLY A 1 284 ? -7.496 -4.82 11.383 1 86.12 284 GLY A N 1
ATOM 2075 C CA . GLY A 1 284 ? -8.031 -5.996 12.047 1 86.12 284 GLY A CA 1
ATOM 2076 C C . GLY A 1 284 ? -7.961 -5.91 13.562 1 86.12 284 GLY A C 1
ATOM 2077 O O . GLY A 1 284 ? -7.906 -6.934 14.242 1 86.12 284 GLY A O 1
ATOM 2078 N N . HIS A 1 285 ? -7.824 -4.742 14.055 1 83.06 285 HIS A N 1
ATOM 2079 C CA . HIS A 1 285 ? -7.738 -4.531 15.5 1 83.06 285 HIS A CA 1
ATOM 2080 C C . HIS A 1 285 ? -9.055 -3.998 16.047 1 83.06 285 HIS A C 1
ATOM 2082 O O . HIS A 1 285 ? -9.844 -3.391 15.32 1 83.06 285 HIS A O 1
ATOM 2088 N N . PRO A 1 286 ? -9.25 -4.32 17.25 1 76.69 286 PRO A N 1
ATOM 2089 C CA . PRO A 1 286 ? -10.414 -3.697 17.891 1 76.69 286 PRO A CA 1
ATOM 2090 C C . PRO A 1 286 ? -10.281 -2.182 18.016 1 76.69 286 PRO A C 1
ATOM 2092 O O . PRO A 1 286 ? -9.164 -1.656 18 1 76.69 286 PRO A O 1
ATOM 2095 N N . VAL A 1 287 ? -11.414 -1.469 18.047 1 71.25 287 VAL A N 1
ATOM 2096 C CA . VAL A 1 287 ? -11.414 -0.011 18.109 1 71.25 287 VAL A CA 1
ATOM 2097 C C . VAL A 1 287 ? -10.914 0.451 19.484 1 71.25 287 VAL A C 1
ATOM 2099 O O . VAL A 1 287 ? -11.406 -0.002 20.516 1 71.25 287 VAL A O 1
ATOM 2102 N N . PRO A 1 288 ? -9.93 1.236 19.438 1 57.91 288 PRO A N 1
ATOM 2103 C CA . PRO A 1 288 ? -9.352 1.669 20.719 1 57.91 288 PRO A CA 1
ATOM 2104 C C . PRO A 1 288 ? -10.25 2.65 21.469 1 57.91 288 PRO A C 1
ATOM 2106 O O . PRO A 1 288 ? -10.086 2.836 22.672 1 57.91 288 PRO A O 1
ATOM 2109 N N . TYR A 1 289 ? -11.109 3.625 20.812 1 53.47 289 TYR A N 1
ATOM 2110 C CA . TYR A 1 289 ? -11.852 4.668 21.5 1 53.47 289 TYR A CA 1
ATOM 2111 C C . TYR A 1 289 ? -13.344 4.352 21.531 1 53.47 289 TYR A C 1
ATOM 2113 O O . TYR A 1 289 ? -13.883 3.82 20.562 1 53.47 289 TYR A O 1
ATOM 2121 N N . ARG A 1 290 ? -13.812 3.826 22.609 1 43.75 290 ARG A N 1
ATOM 2122 C CA . ARG A 1 290 ? -15.266 3.836 22.734 1 43.75 290 ARG A CA 1
ATOM 2123 C C . ARG A 1 290 ? -15.789 5.254 22.922 1 43.75 290 ARG A C 1
ATOM 2125 O O . ARG A 1 290 ? -15.148 6.07 23.594 1 43.75 290 ARG A O 1
ATOM 2132 N N . ASP A 1 291 ? -16.609 5.727 21.844 1 38.03 291 ASP A N 1
ATOM 2133 C CA . ASP A 1 291 ? -17.328 6.965 22.125 1 38.03 291 ASP A CA 1
ATOM 2134 C C . ASP A 1 291 ? -17.734 7.051 23.594 1 38.03 291 ASP A C 1
ATOM 2136 O O . ASP A 1 291 ? -18.344 6.121 24.125 1 38.03 291 ASP A O 1
ATOM 2140 N N . GLN A 1 292 ? -16.984 7.594 24.438 1 30.09 292 GLN A N 1
ATOM 2141 C CA . GLN A 1 292 ? -17.656 7.953 25.672 1 30.09 292 GLN A CA 1
ATOM 2142 C C . GLN A 1 292 ? -19.016 8.578 25.406 1 30.09 292 GLN A C 1
ATOM 2144 O O . GLN A 1 292 ? -19.125 9.594 24.719 1 30.09 292 GLN A O 1
ATOM 2149 N N . ARG A 1 293 ? -20.047 7.742 25.188 1 27.52 293 ARG A N 1
ATOM 2150 C CA . ARG A 1 293 ? -21.328 8.367 25.484 1 27.52 293 ARG A CA 1
ATOM 2151 C C . ARG A 1 293 ? -21.281 9.133 26.797 1 27.52 293 ARG A C 1
ATOM 2153 O O . ARG A 1 293 ? -20.625 8.688 27.75 1 27.52 293 ARG A O 1
ATOM 2160 N N . MET B 1 1 ? 44.781 -14.844 42.5 1 27 1 MET B N 1
ATOM 2161 C CA . MET B 1 1 ? 43.594 -15.672 42.5 1 27 1 MET B CA 1
ATOM 2162 C C . MET B 1 1 ? 42.375 -14.883 41.969 1 27 1 MET B C 1
ATOM 2164 O O . MET B 1 1 ? 41.719 -14.18 42.75 1 27 1 MET B O 1
ATOM 2168 N N . THR B 1 2 ? 42.562 -14.141 40.875 1 30.67 2 THR B N 1
ATOM 2169 C CA . THR B 1 2 ? 41.656 -13.188 40.219 1 30.67 2 THR B CA 1
ATOM 2170 C C . THR B 1 2 ? 40.438 -13.891 39.688 1 30.67 2 THR B C 1
ATOM 2172 O O . THR B 1 2 ? 40.531 -14.867 38.938 1 30.67 2 THR B O 1
ATOM 2175 N N . THR B 1 3 ? 39.312 -13.922 40.5 1 30.25 3 THR B N 1
ATOM 2176 C CA . THR B 1 3 ? 38 -14.523 40.219 1 30.25 3 THR B CA 1
ATOM 2177 C C . THR B 1 3 ? 37.375 -13.914 38.969 1 30.25 3 THR B C 1
ATOM 2179 O O . THR B 1 3 ? 37.062 -12.727 38.969 1 30.25 3 THR B O 1
ATOM 2182 N N . ASN B 1 4 ? 37.875 -14.289 37.812 1 30.28 4 ASN B N 1
ATOM 2183 C CA . ASN B 1 4 ? 37.281 -13.898 36.531 1 30.28 4 ASN B CA 1
ATOM 2184 C C . ASN B 1 4 ? 35.844 -14.328 36.406 1 30.28 4 ASN B C 1
ATOM 2186 O O . ASN B 1 4 ? 35.531 -15.523 36.406 1 30.28 4 ASN B O 1
ATOM 2190 N N . HIS B 1 5 ? 34.906 -13.594 37.156 1 31.92 5 HIS B N 1
ATOM 2191 C CA . HIS B 1 5 ? 33.469 -13.867 37 1 31.92 5 HIS B CA 1
ATOM 2192 C C . HIS B 1 5 ? 33.062 -13.797 35.562 1 31.92 5 HIS B C 1
ATOM 2194 O O . HIS B 1 5 ? 33.125 -12.734 34.938 1 31.92 5 HIS B O 1
ATOM 2200 N N . ASP B 1 6 ? 33.344 -14.836 34.781 1 31.48 6 ASP B N 1
ATOM 2201 C CA . ASP B 1 6 ? 32.812 -15.023 33.438 1 31.48 6 ASP B CA 1
ATOM 2202 C C . ASP B 1 6 ? 31.297 -14.898 33.406 1 31.48 6 ASP B C 1
ATOM 2204 O O . ASP B 1 6 ? 30.594 -15.781 33.906 1 31.48 6 ASP B O 1
ATOM 2208 N N . GLY B 1 7 ? 30.75 -13.727 33.781 1 30.86 7 GLY B N 1
ATOM 2209 C CA . GLY B 1 7 ? 29.312 -13.484 33.688 1 30.86 7 GLY B CA 1
ATOM 2210 C C . GLY B 1 7 ? 28.734 -13.898 32.344 1 30.86 7 GLY B C 1
ATOM 2211 O O . GLY B 1 7 ? 29.078 -13.32 31.312 1 30.86 7 GLY B O 1
ATOM 2212 N N . HIS B 1 8 ? 28.328 -15.164 32.188 1 31.59 8 HIS B N 1
ATOM 2213 C CA . HIS B 1 8 ? 27.594 -15.75 31.078 1 31.59 8 HIS B CA 1
ATOM 2214 C C . HIS B 1 8 ? 26.391 -14.891 30.688 1 31.59 8 HIS B C 1
ATOM 2216 O O . HIS B 1 8 ? 25.547 -14.578 31.531 1 31.59 8 HIS B O 1
ATOM 2222 N N . ALA B 1 9 ? 26.562 -13.969 29.859 1 29.64 9 ALA B N 1
ATOM 2223 C CA . ALA B 1 9 ? 25.516 -13.148 29.25 1 29.64 9 ALA B CA 1
ATOM 2224 C C . ALA B 1 9 ? 24.344 -14.016 28.797 1 29.64 9 ALA B C 1
ATOM 2226 O O . ALA B 1 9 ? 24.484 -14.875 27.922 1 29.64 9 ALA B O 1
ATOM 2227 N N . SER B 1 10 ? 23.469 -14.445 29.734 1 34.28 10 SER B N 1
ATOM 2228 C CA . SER B 1 10 ? 22.188 -15.055 29.375 1 34.28 10 SER B CA 1
ATOM 2229 C C . SER B 1 10 ? 21.578 -14.367 28.156 1 34.28 10 SER B C 1
ATOM 2231 O O . SER B 1 10 ? 21.328 -13.164 28.172 1 34.28 10 SER B O 1
ATOM 2233 N N . GLY B 1 11 ? 21.953 -14.742 27 1 32.09 11 GLY B N 1
ATOM 2234 C CA . GLY B 1 11 ? 21.406 -14.258 25.75 1 32.09 11 GLY B CA 1
ATOM 2235 C C . GLY B 1 11 ? 19.891 -14.094 25.781 1 32.09 11 GLY B C 1
ATOM 2236 O O . GLY B 1 11 ? 19.234 -14.609 26.688 1 32.09 11 GLY B O 1
ATOM 2237 N N . PRO B 1 12 ? 19.422 -13.055 25.375 1 35.59 12 PRO B N 1
ATOM 2238 C CA . PRO B 1 12 ? 17.969 -12.836 25.469 1 35.59 12 PRO B CA 1
ATOM 2239 C C . PRO B 1 12 ? 17.172 -14.109 25.203 1 35.59 12 PRO B C 1
ATOM 2241 O O . PRO B 1 12 ? 17.641 -15.016 24.516 1 35.59 12 PRO B O 1
ATOM 2244 N N . PRO B 1 13 ? 16.25 -14.586 26.094 1 35.62 13 PRO B N 1
ATOM 2245 C CA . PRO B 1 13 ? 15.484 -15.828 25.938 1 35.62 13 PRO B CA 1
ATOM 2246 C C . PRO B 1 13 ? 15.039 -16.094 24.5 1 35.62 13 PRO B C 1
ATOM 2248 O O . PRO B 1 13 ? 14.852 -15.141 23.734 1 35.62 13 PRO B O 1
ATOM 2251 N N . ASP B 1 14 ? 15.359 -17.234 23.875 1 34.12 14 ASP B N 1
ATOM 2252 C CA . ASP B 1 14 ? 14.898 -17.891 22.641 1 34.12 14 ASP B CA 1
ATOM 2253 C C . ASP B 1 14 ? 13.406 -17.641 22.422 1 34.12 14 ASP B C 1
ATOM 2255 O O . ASP B 1 14 ? 12.57 -18.141 23.188 1 34.12 14 ASP B O 1
ATOM 2259 N N . ARG B 1 15 ? 13.023 -16.516 22.172 1 37.19 15 ARG B N 1
ATOM 2260 C CA . ARG B 1 15 ? 11.609 -16.469 21.828 1 37.19 15 ARG B CA 1
ATOM 2261 C C . ARG B 1 15 ? 11.195 -17.719 21.062 1 37.19 15 ARG B C 1
ATOM 2263 O O . ARG B 1 15 ? 11.836 -18.094 20.078 1 37.19 15 ARG B O 1
ATOM 2270 N N . PRO B 1 16 ? 10.414 -18.703 21.516 1 38.75 16 PRO B N 1
ATOM 2271 C CA . PRO B 1 16 ? 10.07 -19.969 20.891 1 38.75 16 PRO B CA 1
ATOM 2272 C C . PRO B 1 16 ? 9.805 -19.844 19.391 1 38.75 16 PRO B C 1
ATOM 2274 O O . PRO B 1 16 ? 9.375 -18.781 18.922 1 38.75 16 PRO B O 1
ATOM 2277 N N . ALA B 1 17 ? 10.57 -20.453 18.406 1 45.75 17 ALA B N 1
ATOM 2278 C CA . ALA B 1 17 ? 10.203 -20.734 17.031 1 45.75 17 ALA B CA 1
ATOM 2279 C C . ALA B 1 17 ? 8.688 -20.812 16.859 1 45.75 17 ALA B C 1
ATOM 2281 O O . ALA B 1 17 ? 8.016 -21.562 17.578 1 45.75 17 ALA B O 1
ATOM 2282 N N . MET B 1 18 ? 7.953 -19.75 16.625 1 51.81 18 MET B N 1
ATOM 2283 C CA . MET B 1 18 ? 6.508 -19.578 16.516 1 51.81 18 MET B CA 1
ATOM 2284 C C . MET B 1 18 ? 5.855 -20.828 15.906 1 51.81 18 MET B C 1
ATOM 2286 O O . MET B 1 18 ? 6.25 -21.266 14.828 1 51.81 18 MET B O 1
ATOM 2290 N N . ALA B 1 19 ? 5.297 -21.672 16.625 1 63.53 19 ALA B N 1
ATOM 2291 C CA . ALA B 1 19 ? 4.715 -22.984 16.391 1 63.53 19 ALA B CA 1
ATOM 2292 C C . ALA B 1 19 ? 3.59 -22.906 15.352 1 63.53 19 ALA B C 1
ATOM 2294 O O . ALA B 1 19 ? 2.506 -22.406 15.648 1 63.53 19 ALA B O 1
ATOM 2295 N N . LEU B 1 20 ? 4.012 -22.797 14.039 1 72.12 20 LEU B N 1
ATOM 2296 C CA . LEU B 1 20 ? 3.059 -22.922 12.945 1 72.12 20 LEU B CA 1
ATOM 2297 C C . LEU B 1 20 ? 2.312 -24.25 13.016 1 72.12 20 LEU B C 1
ATOM 2299 O O . LEU B 1 20 ? 1.308 -24.438 12.328 1 72.12 20 LEU B O 1
ATOM 2303 N N . THR B 1 21 ? 2.852 -25 14.039 1 71.56 21 THR B N 1
ATOM 2304 C CA . THR B 1 21 ? 2.176 -26.281 14.203 1 71.56 21 THR B CA 1
ATOM 2305 C C . THR B 1 21 ? 0.789 -26.078 14.812 1 71.56 21 THR B C 1
ATOM 2307 O O . THR B 1 21 ? 0.628 -25.344 15.781 1 71.56 21 THR B O 1
ATOM 2310 N N . GLY B 1 22 ? -0.19 -26.484 14.172 1 80.81 22 GLY B N 1
ATOM 2311 C CA . GLY B 1 22 ? -1.558 -26.359 14.648 1 80.81 22 GLY B CA 1
ATOM 2312 C C . GLY B 1 22 ? -2.355 -25.312 13.891 1 80.81 22 GLY B C 1
ATOM 2313 O O . GLY B 1 22 ? -3.572 -25.203 14.062 1 80.81 22 GLY B O 1
ATOM 2314 N N . ILE B 1 23 ? -1.552 -24.641 13.086 1 85.38 23 ILE B N 1
ATOM 2315 C CA . ILE B 1 23 ? -2.221 -23.609 12.289 1 85.38 23 ILE B CA 1
ATOM 2316 C C . ILE B 1 23 ? -2.742 -24.234 10.992 1 85.38 23 ILE B C 1
ATOM 2318 O O . ILE B 1 23 ? -2.074 -25.062 10.383 1 85.38 23 ILE B O 1
ATOM 2322 N N . ALA B 1 24 ? -3.945 -23.828 10.633 1 93.75 24 ALA B N 1
ATOM 2323 C CA . ALA B 1 24 ? -4.531 -24.297 9.375 1 93.75 24 ALA B CA 1
ATOM 2324 C C . ALA B 1 24 ? -4.762 -23.125 8.414 1 93.75 24 ALA B C 1
ATOM 2326 O O . ALA B 1 24 ? -4.934 -21.984 8.852 1 93.75 24 ALA B O 1
ATOM 2327 N N . VAL B 1 25 ? -4.664 -23.469 7.152 1 97.81 25 VAL B N 1
ATOM 2328 C CA . VAL B 1 25 ? -5.004 -22.562 6.062 1 97.81 25 VAL B CA 1
ATOM 2329 C C . VAL B 1 25 ? -6.125 -23.156 5.219 1 97.81 25 VAL B C 1
ATOM 2331 O O . VAL B 1 25 ? -6.051 -24.328 4.816 1 97.81 25 VAL B O 1
ATOM 2334 N N . ALA B 1 26 ? -7.195 -22.391 5.027 1 98.38 26 ALA B N 1
ATOM 2335 C CA . ALA B 1 26 ? -8.25 -22.844 4.117 1 98.38 26 ALA B CA 1
ATOM 2336 C C . ALA B 1 26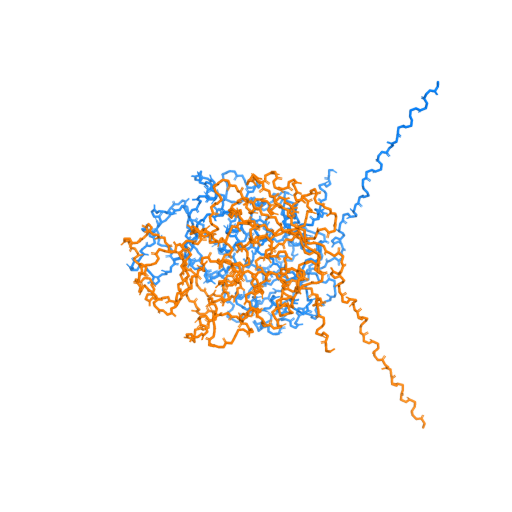 ? -7.98 -22.359 2.693 1 98.38 26 ALA B C 1
ATOM 2338 O O . ALA B 1 26 ? -7.703 -21.188 2.471 1 98.38 26 ALA B O 1
ATOM 2339 N N . VAL B 1 27 ? -7.973 -23.266 1.745 1 98.25 27 VAL B N 1
ATOM 2340 C CA . VAL B 1 27 ? -7.863 -22.938 0.328 1 98.25 27 VAL B CA 1
ATOM 2341 C C . VAL B 1 27 ? -9.234 -23.031 -0.331 1 98.25 27 VAL B C 1
ATOM 2343 O O . VAL B 1 27 ? -9.773 -24.125 -0.517 1 98.25 27 VAL B O 1
ATOM 2346 N N . LEU B 1 28 ? -9.766 -21.891 -0.679 1 96.81 28 LEU B N 1
ATOM 2347 C CA . LEU B 1 28 ? -11.117 -21.781 -1.204 1 96.81 28 LEU B CA 1
ATOM 2348 C C . LEU B 1 28 ? -11.102 -21.641 -2.723 1 96.81 28 LEU B C 1
ATOM 2350 O O . LEU B 1 28 ? -10.43 -20.766 -3.266 1 96.81 28 LEU B O 1
ATOM 2354 N N . ALA B 1 29 ? -11.719 -22.516 -3.453 1 95.44 29 ALA B N 1
ATOM 2355 C CA . ALA B 1 29 ? -11.875 -22.422 -4.902 1 95.44 29 ALA B CA 1
ATOM 2356 C C . ALA B 1 29 ? -13.297 -22.031 -5.281 1 95.44 29 ALA B C 1
ATOM 2358 O O . ALA B 1 29 ? -14.25 -22.734 -4.914 1 95.44 29 ALA B O 1
ATOM 2359 N N . VAL B 1 30 ? -13.359 -20.906 -6.016 1 91.69 30 VAL B N 1
ATOM 2360 C CA . VAL B 1 30 ? -14.656 -20.422 -6.477 1 91.69 30 VAL B CA 1
ATOM 2361 C C . VAL B 1 30 ? -14.867 -20.812 -7.938 1 91.69 30 VAL B C 1
ATOM 2363 O O . VAL B 1 30 ? -14.109 -20.375 -8.812 1 91.69 30 VAL B O 1
ATOM 2366 N N . SER B 1 31 ? -15.648 -21.719 -8.273 1 79.88 31 SER B N 1
ATOM 2367 C CA . SER B 1 31 ? -15.953 -22.141 -9.633 1 79.88 31 SER B CA 1
ATOM 2368 C C . SER B 1 31 ? -17.344 -21.672 -10.062 1 79.88 31 SER B C 1
ATOM 2370 O O . SER B 1 31 ? -18.344 -22.297 -9.727 1 79.88 31 SER B O 1
ATOM 2372 N N . ALA B 1 32 ? -17.422 -20.328 -10.195 1 62.97 32 ALA B N 1
ATOM 2373 C CA . ALA B 1 32 ? -18.719 -19.906 -10.703 1 62.97 32 ALA B CA 1
ATOM 2374 C C . ALA B 1 32 ? -18.812 -20.141 -12.211 1 62.97 32 ALA B C 1
ATOM 2376 O O . ALA B 1 32 ? -17.797 -20.328 -12.883 1 62.97 32 ALA B O 1
ATOM 2377 N N . THR B 1 33 ? -19.953 -20.547 -12.773 1 51.53 33 THR B N 1
ATOM 2378 C CA . THR B 1 33 ? -20.219 -20.812 -14.188 1 51.53 33 THR B CA 1
ATOM 2379 C C . THR B 1 33 ? -19.422 -19.875 -15.078 1 51.53 33 THR B C 1
ATOM 2381 O O . THR B 1 33 ? -19.047 -20.234 -16.188 1 51.53 33 THR B O 1
ATOM 2384 N N . ARG B 1 34 ? -19.188 -18.609 -14.633 1 50.34 34 ARG B N 1
ATOM 2385 C CA . ARG B 1 34 ? -18.5 -17.625 -15.445 1 50.34 34 ARG B CA 1
ATOM 2386 C C . ARG B 1 34 ? -17.188 -17.188 -14.797 1 50.34 34 ARG B C 1
ATOM 2388 O O . ARG B 1 34 ? -17.016 -16.016 -14.453 1 50.34 34 ARG B O 1
ATOM 2395 N N . SER B 1 35 ? -16.484 -18.141 -14.227 1 52.94 35 SER B N 1
ATOM 2396 C CA . SER B 1 35 ? -15.328 -17.672 -13.477 1 52.94 35 SER B CA 1
ATOM 2397 C C . SER B 1 35 ? -14.336 -16.969 -14.391 1 52.94 35 SER B C 1
ATOM 2399 O O . SER B 1 35 ? -13.805 -17.562 -15.328 1 52.94 35 SER B O 1
ATOM 2401 N N . PRO B 1 36 ? -14.352 -15.641 -14.352 1 47.47 36 PRO B N 1
ATOM 2402 C CA . PRO B 1 36 ? -13.391 -14.945 -15.211 1 47.47 36 PRO B CA 1
ATOM 2403 C C . PRO B 1 36 ? -11.938 -15.195 -14.805 1 47.47 36 PRO B C 1
ATOM 2405 O O . PRO B 1 36 ? -11.672 -15.523 -13.641 1 47.47 36 PRO B O 1
ATOM 2408 N N . SER B 1 37 ? -11.109 -15.547 -15.742 1 49.91 37 SER B N 1
ATOM 2409 C CA . SER B 1 37 ? -9.672 -15.57 -15.477 1 49.91 37 SER B CA 1
ATOM 2410 C C . SER B 1 37 ? -9.219 -14.281 -14.805 1 49.91 37 SER B C 1
ATOM 2412 O O . SER B 1 37 ? -9.805 -13.219 -15.016 1 49.91 37 SER B O 1
ATOM 2414 N N . THR B 1 38 ? -8.516 -14.398 -13.602 1 49.62 38 THR B N 1
ATOM 2415 C CA . THR B 1 38 ? -7.922 -13.266 -12.906 1 49.62 38 THR B CA 1
ATOM 2416 C C . THR B 1 38 ? -7.312 -12.281 -13.898 1 49.62 38 THR B C 1
ATOM 2418 O O . THR B 1 38 ? -7.281 -11.07 -13.641 1 49.62 38 THR B O 1
ATOM 2421 N N . THR B 1 39 ? -6.629 -12.977 -15.008 1 49.09 39 THR B N 1
ATOM 2422 C CA . THR B 1 39 ? -6.051 -12.203 -16.094 1 49.09 39 THR B CA 1
ATOM 2423 C C . THR B 1 39 ? -6.906 -12.32 -17.359 1 49.09 39 THR B C 1
ATOM 2425 O O . THR B 1 39 ? -7.484 -13.375 -17.625 1 49.09 39 THR B O 1
ATOM 2428 N N . GLY B 1 40 ? -7.871 -11.469 -17.531 1 48.88 40 GLY B N 1
ATOM 2429 C CA . GLY B 1 40 ? -8.617 -11.461 -18.781 1 48.88 40 GLY B CA 1
ATOM 2430 C C . GLY B 1 40 ? -8.398 -12.711 -19.609 1 48.88 40 GLY B C 1
ATOM 2431 O O . GLY B 1 40 ? -9.094 -12.93 -20.609 1 48.88 40 GLY B O 1
ATOM 2432 N N . SER B 1 41 ? -7.336 -13.445 -19.438 1 49.91 41 SER B N 1
ATOM 2433 C CA . SER B 1 41 ? -7.047 -14.578 -20.312 1 49.91 41 SER B CA 1
ATOM 2434 C C . SER B 1 41 ? -7.488 -15.898 -19.672 1 49.91 41 SER B C 1
ATOM 2436 O O . SER B 1 41 ? -7.617 -15.984 -18.453 1 49.91 41 SER B O 1
ATOM 2438 N N . ALA B 1 42 ? -7.891 -16.844 -20.516 1 53.72 42 ALA B N 1
ATOM 2439 C CA . ALA B 1 42 ? -8.406 -18.172 -20.203 1 53.72 42 ALA B CA 1
ATOM 2440 C C . ALA B 1 42 ? -7.445 -18.938 -19.312 1 53.72 42 ALA B C 1
ATOM 2442 O O . ALA B 1 42 ? -6.246 -19.016 -19.594 1 53.72 42 ALA B O 1
ATOM 2443 N N . ARG B 1 43 ? -7.828 -19.266 -18.078 1 62.22 43 ARG B N 1
ATOM 2444 C CA . ARG B 1 43 ? -7.117 -20.141 -17.141 1 62.22 43 ARG B CA 1
ATOM 2445 C C . ARG B 1 43 ? -6.973 -21.547 -17.703 1 62.22 43 ARG B C 1
ATOM 2447 O O . ARG B 1 43 ? -7.945 -22.141 -18.172 1 62.22 43 ARG B O 1
ATOM 2454 N N . THR B 1 44 ? -5.727 -21.984 -17.875 1 69.38 44 THR B N 1
ATOM 2455 C CA . THR B 1 44 ? -5.531 -23.375 -18.281 1 69.38 44 THR B CA 1
ATOM 2456 C C . THR B 1 44 ? -5.824 -24.328 -17.125 1 69.38 44 THR B C 1
ATOM 2458 O O . THR B 1 44 ? -6.25 -25.469 -17.344 1 69.38 44 THR B O 1
ATOM 2461 N N . ARG B 1 45 ? -5.676 -23.875 -15.945 1 81.81 45 ARG B N 1
ATOM 2462 C CA . ARG B 1 45 ? -5.953 -24.641 -14.727 1 81.81 45 ARG B CA 1
ATOM 2463 C C . ARG B 1 45 ? -7.246 -24.156 -14.078 1 81.81 45 ARG B C 1
ATOM 2465 O O . ARG B 1 45 ? -7.402 -22.984 -13.773 1 81.81 45 ARG B O 1
ATOM 2472 N N . THR B 1 46 ? -8.133 -25.156 -13.891 1 87.5 46 THR B N 1
ATOM 2473 C CA . THR B 1 46 ? -9.391 -24.781 -13.258 1 87.5 46 THR B CA 1
ATOM 2474 C C . THR B 1 46 ? -9.164 -24.359 -11.812 1 87.5 46 THR B C 1
ATOM 2476 O O . THR B 1 46 ? -8.172 -24.75 -11.195 1 87.5 46 THR B O 1
ATOM 2479 N N . PRO B 1 47 ? -10.062 -23.625 -11.273 1 90.62 47 PRO B N 1
ATOM 2480 C CA . PRO B 1 47 ? -9.93 -23.25 -9.867 1 90.62 47 PRO B CA 1
ATOM 2481 C C . PRO B 1 47 ? -9.859 -24.453 -8.93 1 90.62 47 PRO B C 1
ATOM 2483 O O . PRO B 1 47 ? -9.125 -24.438 -7.941 1 90.62 47 PRO B O 1
ATOM 2486 N N . TRP B 1 48 ? -10.562 -25.531 -9.25 1 92.12 48 TRP B N 1
ATOM 2487 C CA . TRP B 1 48 ? -10.555 -26.734 -8.414 1 92.12 48 TRP B CA 1
ATOM 2488 C C . TRP B 1 48 ? -9.195 -27.422 -8.453 1 92.12 48 TRP B C 1
ATOM 2490 O O . TRP B 1 48 ? -8.672 -27.828 -7.418 1 92.12 48 TRP B O 1
ATOM 2500 N N . ALA B 1 49 ? -8.68 -27.562 -9.633 1 93.56 49 ALA B N 1
ATOM 2501 C CA . ALA B 1 49 ? -7.355 -28.156 -9.773 1 93.56 49 ALA B CA 1
ATOM 2502 C C . ALA B 1 49 ? -6.301 -27.312 -9.055 1 93.56 49 ALA B C 1
ATOM 2504 O O . ALA B 1 49 ? -5.418 -27.859 -8.383 1 93.56 49 ALA B O 1
ATOM 2505 N N . ALA B 1 50 ? -6.391 -26.047 -9.219 1 94.81 50 ALA B N 1
ATOM 2506 C CA . ALA B 1 50 ? -5.449 -25.141 -8.555 1 94.81 50 ALA B CA 1
ATOM 2507 C C . ALA B 1 50 ? -5.555 -25.266 -7.039 1 94.81 50 ALA B C 1
ATOM 2509 O O . ALA B 1 50 ? -4.539 -25.25 -6.34 1 94.81 50 ALA B O 1
ATOM 2510 N N . MET B 1 51 ? -6.793 -25.359 -6.551 1 96.5 51 MET B N 1
ATOM 2511 C CA . MET B 1 51 ? -7.027 -25.531 -5.117 1 96.5 51 MET B CA 1
ATOM 2512 C C . MET B 1 51 ? -6.266 -26.734 -4.578 1 96.5 51 MET B C 1
ATOM 2514 O O . MET B 1 51 ? -5.582 -26.641 -3.557 1 96.5 51 MET B O 1
ATOM 2518 N N . GLU B 1 52 ? -6.363 -27.812 -5.266 1 96.75 52 GLU B N 1
ATOM 2519 C CA . GLU B 1 52 ? -5.684 -29.031 -4.836 1 96.75 52 GLU B CA 1
ATOM 2520 C C . GLU B 1 52 ? -4.168 -28.875 -4.887 1 96.75 52 GLU B C 1
ATOM 2522 O O . GLU B 1 52 ? -3.459 -29.312 -3.982 1 96.75 52 GLU B O 1
ATOM 2527 N N . ASP B 1 53 ? -3.713 -28.25 -5.926 1 97.25 53 ASP B N 1
ATOM 2528 C CA . ASP B 1 53 ? -2.277 -28.031 -6.078 1 97.25 53 ASP B CA 1
ATOM 2529 C C . ASP B 1 53 ? -1.738 -27.125 -4.98 1 97.25 53 ASP B C 1
ATOM 2531 O O . ASP B 1 53 ? -0.688 -27.406 -4.398 1 97.25 53 ASP B O 1
ATOM 2535 N N . TYR B 1 54 ? -2.436 -26.047 -4.68 1 97.94 54 TYR B N 1
ATOM 2536 C CA . TYR B 1 54 ? -1.987 -25.125 -3.641 1 97.94 54 TYR B CA 1
ATOM 2537 C C . TYR B 1 54 ? -2.072 -25.766 -2.264 1 97.94 54 TYR B C 1
ATOM 2539 O O . TYR B 1 54 ? -1.209 -25.547 -1.411 1 97.94 54 TYR B O 1
ATOM 2547 N N . ALA B 1 55 ? -3.139 -26.547 -2.021 1 98 55 ALA B N 1
ATOM 2548 C CA . ALA B 1 55 ? -3.236 -27.25 -0.752 1 98 55 ALA B CA 1
ATOM 2549 C C . ALA B 1 55 ? -2.055 -28.203 -0.562 1 98 55 ALA B C 1
ATOM 2551 O O . ALA B 1 55 ? -1.467 -28.266 0.52 1 98 55 ALA B O 1
ATOM 2552 N N . ALA B 1 56 ? -1.741 -28.922 -1.588 1 97.81 56 ALA B N 1
ATOM 2553 C CA . ALA B 1 56 ? -0.596 -29.828 -1.543 1 97.81 56 ALA B CA 1
ATOM 2554 C C . ALA B 1 56 ? 0.7 -29.062 -1.3 1 97.81 56 ALA B C 1
ATOM 2556 O O . ALA B 1 56 ? 1.56 -29.5 -0.536 1 97.81 56 ALA B O 1
ATOM 2557 N N . LEU B 1 57 ? 0.824 -27.938 -1.952 1 97.25 57 LEU B N 1
ATOM 2558 C CA . LEU B 1 57 ? 2.002 -27.094 -1.806 1 97.25 57 LEU B CA 1
ATOM 2559 C C . LEU B 1 57 ? 2.178 -26.641 -0.356 1 97.25 57 LEU B C 1
ATOM 2561 O O . LEU B 1 57 ? 3.287 -26.703 0.182 1 97.25 57 LEU B O 1
ATOM 2565 N N . ILE B 1 58 ? 1.116 -26.234 0.261 1 97.12 58 ILE B N 1
ATOM 2566 C CA . ILE B 1 58 ? 1.149 -25.766 1.645 1 97.12 58 ILE B CA 1
ATOM 2567 C C . ILE B 1 58 ? 1.587 -26.906 2.559 1 97.12 58 ILE B C 1
ATOM 2569 O O . ILE B 1 58 ? 2.479 -26.734 3.395 1 97.12 58 ILE B O 1
ATOM 2573 N N . ARG B 1 59 ? 1.069 -28.094 2.379 1 95.5 59 ARG B N 1
ATOM 2574 C CA . ARG B 1 59 ? 1.395 -29.25 3.201 1 95.5 59 ARG B CA 1
ATOM 2575 C C . ARG B 1 59 ? 2.855 -29.656 3.027 1 95.5 59 ARG B C 1
ATOM 2577 O O . ARG B 1 59 ? 3.502 -30.094 3.98 1 95.5 59 ARG B O 1
ATOM 2584 N N . ASP B 1 60 ? 3.324 -29.453 1.88 1 95.31 60 ASP B N 1
ATOM 2585 C CA . ASP B 1 60 ? 4.672 -29.906 1.551 1 95.31 60 ASP B CA 1
ATOM 2586 C C . ASP B 1 60 ? 5.723 -28.906 2.035 1 95.31 60 ASP B C 1
ATOM 2588 O O . ASP B 1 60 ? 6.805 -29.297 2.475 1 95.31 60 ASP B O 1
ATOM 2592 N N . ARG B 1 61 ? 5.379 -27.625 1.93 1 95.44 61 ARG B N 1
ATOM 2593 C CA . ARG B 1 61 ? 6.422 -26.609 2.084 1 95.44 61 ARG B CA 1
ATOM 2594 C C . ARG B 1 61 ? 6.305 -25.906 3.432 1 95.44 61 ARG B C 1
ATOM 2596 O O . ARG B 1 61 ? 7.164 -25.109 3.795 1 95.44 61 ARG B O 1
ATOM 2603 N N . THR B 1 62 ? 5.273 -26.188 4.145 1 93.44 62 THR B N 1
ATOM 2604 C CA . THR B 1 62 ? 5.074 -25.594 5.465 1 93.44 62 THR B CA 1
ATOM 2605 C C . THR B 1 62 ? 4.574 -26.641 6.457 1 93.44 62 THR B C 1
ATOM 2607 O O . THR B 1 62 ? 4.09 -27.703 6.055 1 93.44 62 THR B O 1
ATOM 2610 N N . PRO B 1 63 ? 4.688 -26.344 7.762 1 93.06 63 PRO B N 1
ATOM 2611 C CA . PRO B 1 63 ? 4.141 -27.281 8.75 1 93.06 63 PRO B CA 1
ATOM 2612 C C . PRO B 1 63 ? 2.646 -27.078 8.992 1 93.06 63 PRO B C 1
ATOM 2614 O O . PRO B 1 63 ? 2.066 -27.719 9.875 1 93.06 63 PRO B O 1
ATOM 2617 N N . MET B 1 64 ? 2.025 -26.297 8.195 1 94.56 64 MET B N 1
ATOM 2618 C CA . MET B 1 64 ? 0.619 -25.969 8.406 1 94.56 64 MET B CA 1
ATOM 2619 C C . MET B 1 64 ? -0.29 -27.016 7.762 1 94.56 64 MET B C 1
ATOM 2621 O O . MET B 1 64 ? 0.118 -27.703 6.824 1 94.56 64 MET B O 1
ATOM 2625 N N . ARG B 1 65 ? -1.47 -27.094 8.297 1 95.12 65 ARG B N 1
ATOM 2626 C CA . ARG B 1 65 ? -2.508 -27.906 7.672 1 95.12 65 ARG B CA 1
ATOM 2627 C C . ARG B 1 65 ? -3.244 -27.109 6.594 1 95.12 65 ARG B C 1
ATOM 2629 O O . ARG B 1 65 ? -3.395 -25.891 6.707 1 95.12 65 ARG B O 1
ATOM 2636 N N . ALA B 1 66 ? -3.65 -27.781 5.59 1 97.31 66 ALA B N 1
ATOM 2637 C CA . ALA B 1 66 ? -4.41 -27.156 4.516 1 97.31 66 ALA B CA 1
ATOM 2638 C C . ALA B 1 66 ? -5.793 -27.781 4.375 1 97.31 66 ALA B C 1
ATOM 2640 O O . ALA B 1 66 ? -5.918 -29 4.289 1 97.31 66 ALA B O 1
ATOM 2641 N N . LEU B 1 67 ? -6.824 -26.969 4.383 1 96.75 67 LEU B N 1
ATOM 2642 C CA . LEU B 1 67 ? -8.203 -27.391 4.176 1 96.75 67 LEU B CA 1
ATOM 2643 C C . LEU B 1 67 ? -8.711 -26.938 2.811 1 96.75 67 LEU B C 1
ATOM 2645 O O . LEU B 1 67 ? -8.68 -25.75 2.488 1 96.75 67 LEU B O 1
ATOM 2649 N N . SER B 1 68 ? -9.102 -27.922 1.996 1 96.94 68 SER B N 1
ATOM 2650 C CA . SER B 1 68 ? -9.695 -27.578 0.703 1 96.94 68 SER B CA 1
ATOM 2651 C C . SER B 1 68 ? -11.188 -27.297 0.832 1 96.94 68 SER B C 1
ATOM 2653 O O . SER B 1 68 ? -11.945 -28.141 1.326 1 96.94 68 SER B O 1
ATOM 2655 N N . VAL B 1 69 ? -11.633 -26.125 0.386 1 96.06 69 VAL B N 1
ATOM 2656 C CA . VAL B 1 69 ? -13.023 -25.703 0.556 1 96.06 69 VAL B CA 1
ATOM 2657 C C . VAL B 1 69 ? -13.602 -25.266 -0.79 1 96.06 69 VAL B C 1
ATOM 2659 O O . VAL B 1 69 ? -13.539 -24.094 -1.15 1 96.06 69 VAL B O 1
ATOM 2662 N N . PRO B 1 70 ? -14.25 -26.141 -1.595 1 94.25 70 PRO B N 1
ATOM 2663 C CA . PRO B 1 70 ? -14.906 -25.75 -2.844 1 94.25 70 PRO B CA 1
ATOM 2664 C C . PRO B 1 70 ? -16.172 -24.938 -2.613 1 94.25 70 PRO B C 1
ATOM 2666 O O . PRO B 1 70 ? -16.969 -25.266 -1.715 1 94.25 70 PRO B O 1
ATOM 2669 N N . VAL B 1 71 ? -16.297 -23.891 -3.34 1 92.88 71 VAL B N 1
ATOM 2670 C CA . VAL B 1 71 ? -17.484 -23.031 -3.246 1 92.88 71 VAL B CA 1
ATOM 2671 C C . VAL B 1 71 ? -18.062 -22.812 -4.641 1 92.88 71 VAL B C 1
ATOM 2673 O O . VAL B 1 71 ? -17.328 -22.672 -5.613 1 92.88 71 VAL B O 1
ATOM 2676 N N . THR B 1 72 ? -19.406 -22.719 -4.762 1 89.81 72 THR B N 1
ATOM 2677 C CA . THR B 1 72 ? -20.062 -22.609 -6.062 1 89.81 72 THR B CA 1
ATOM 2678 C C . THR B 1 72 ? -20.703 -21.25 -6.242 1 89.81 72 THR B C 1
ATOM 2680 O O . THR B 1 72 ? -21.625 -21.078 -7.043 1 89.81 72 THR B O 1
ATOM 2683 N N . THR B 1 73 ? -20.312 -20.312 -5.426 1 90.19 73 THR B N 1
ATOM 2684 C CA . THR B 1 73 ? -20.828 -18.953 -5.551 1 90.19 73 THR B CA 1
ATOM 2685 C C . THR B 1 73 ? -19.688 -17.938 -5.516 1 90.19 73 THR B C 1
ATOM 2687 O O . THR B 1 73 ? -18.688 -18.141 -4.836 1 90.19 73 THR B O 1
ATOM 2690 N N . ASP B 1 74 ? -19.891 -16.906 -6.254 1 90.31 74 ASP B N 1
ATOM 2691 C CA . ASP B 1 74 ? -18.922 -15.82 -6.23 1 90.31 74 ASP B CA 1
ATOM 2692 C C . ASP B 1 74 ? -19.469 -14.609 -5.488 1 90.31 74 ASP B C 1
ATOM 2694 O O . ASP B 1 74 ? -18.922 -13.508 -5.566 1 90.31 74 ASP B O 1
ATOM 2698 N N . ASP B 1 75 ? -20.547 -14.812 -4.762 1 93.19 75 ASP B N 1
ATOM 2699 C CA . ASP B 1 75 ? -21.141 -13.734 -3.977 1 93.19 75 ASP B CA 1
ATOM 2700 C C . ASP B 1 75 ? -20.281 -13.383 -2.771 1 93.19 75 ASP B C 1
ATOM 2702 O O . ASP B 1 75 ? -20.062 -14.219 -1.896 1 93.19 75 ASP B O 1
ATOM 2706 N N . PRO B 1 76 ? -19.859 -12.172 -2.682 1 94.75 76 PRO B N 1
ATOM 2707 C CA . PRO B 1 76 ? -18.938 -11.781 -1.608 1 94.75 76 PRO B CA 1
ATOM 2708 C C . PRO B 1 76 ? -19.531 -11.992 -0.218 1 94.75 76 PRO B C 1
ATOM 2710 O O . PRO B 1 76 ? -18.812 -12.344 0.719 1 94.75 76 PRO B O 1
ATOM 2713 N N . HIS B 1 77 ? -20.781 -11.742 -0.066 1 95.19 77 HIS B N 1
ATOM 2714 C CA . HIS B 1 77 ? -21.406 -11.891 1.242 1 95.19 77 HIS B CA 1
ATOM 2715 C C . HIS B 1 77 ? -21.406 -13.352 1.69 1 95.19 77 HIS B C 1
ATOM 2717 O O . HIS B 1 77 ? -21.094 -13.648 2.848 1 95.19 77 HIS B O 1
ATOM 2723 N N . VAL B 1 78 ? -21.75 -14.195 0.756 1 95.12 78 VAL B N 1
ATOM 2724 C CA . VAL B 1 78 ? -21.781 -15.617 1.073 1 95.12 78 VAL B CA 1
ATOM 2725 C C . VAL B 1 78 ? -20.375 -16.109 1.372 1 95.12 78 VAL B C 1
ATOM 2727 O O . VAL B 1 78 ? -20.156 -16.891 2.312 1 95.12 78 VAL B O 1
ATOM 2730 N N . LEU B 1 79 ? -19.453 -15.648 0.604 1 96.06 79 LEU B N 1
ATOM 2731 C CA . LEU B 1 79 ? -18.062 -16.047 0.807 1 96.06 79 LEU B CA 1
ATOM 2732 C C . LEU B 1 79 ? -17.547 -15.57 2.158 1 96.06 79 LEU B C 1
ATOM 2734 O O . LEU B 1 79 ? -16.844 -16.297 2.859 1 96.06 79 LEU B O 1
ATOM 2738 N N . THR B 1 80 ? -17.844 -14.352 2.49 1 97.44 80 THR B N 1
ATOM 2739 C CA . THR B 1 80 ? -17.453 -13.789 3.777 1 97.44 80 THR B CA 1
ATOM 2740 C C . THR B 1 80 ? -17.984 -14.641 4.926 1 97.44 80 THR B C 1
ATOM 2742 O O . THR B 1 80 ? -17.234 -14.992 5.84 1 97.44 80 THR B O 1
ATOM 2745 N N . GLU B 1 81 ? -19.25 -14.984 4.891 1 96.94 81 GLU B N 1
ATOM 2746 C CA . GLU B 1 81 ? -19.859 -15.797 5.941 1 96.94 81 GLU B CA 1
ATOM 2747 C C . GLU B 1 81 ? -19.219 -17.172 6.02 1 96.94 81 GLU B C 1
ATOM 2749 O O . GLU B 1 81 ? -19.016 -17.719 7.109 1 96.94 81 GLU B O 1
ATOM 2754 N N . ARG B 1 82 ? -18.953 -17.719 4.871 1 96.31 82 ARG B N 1
ATOM 2755 C CA . ARG B 1 82 ? -18.297 -19.016 4.84 1 96.31 82 ARG B CA 1
ATOM 2756 C C . ARG B 1 82 ? -16.922 -18.938 5.52 1 96.31 82 ARG B C 1
ATOM 2758 O O . ARG B 1 82 ? -16.562 -19.844 6.273 1 96.31 82 ARG B O 1
ATOM 2765 N N . ILE B 1 83 ? -16.188 -17.938 5.242 1 97.19 83 ILE B N 1
ATOM 2766 C CA . ILE B 1 83 ? -14.852 -17.766 5.801 1 97.19 83 ILE B CA 1
ATOM 2767 C C . ILE B 1 83 ? -14.945 -17.562 7.312 1 97.19 83 ILE B C 1
ATOM 2769 O O . ILE B 1 83 ? -14.195 -18.172 8.07 1 97.19 83 ILE B O 1
ATOM 2773 N N . LEU B 1 84 ? -15.867 -16.734 7.766 1 96.56 84 LEU B N 1
ATOM 2774 C CA . LEU B 1 84 ? -16 -16.438 9.188 1 96.56 84 LEU B CA 1
ATOM 2775 C C . LEU B 1 84 ? -16.516 -17.656 9.945 1 96.56 84 LEU B C 1
ATOM 2777 O O . LEU B 1 84 ? -16.391 -17.734 11.172 1 96.56 84 LEU B O 1
ATOM 2781 N N . GLY B 1 85 ? -17.109 -18.594 9.234 1 95.94 85 GLY B N 1
ATOM 2782 C CA . GLY B 1 85 ? -17.641 -19.797 9.844 1 95.94 85 GLY B CA 1
ATOM 2783 C C . GLY B 1 85 ? -16.625 -20.922 9.922 1 95.94 85 GLY B C 1
ATOM 2784 O O . GLY B 1 85 ? -16.906 -21.984 10.469 1 95.94 85 GLY B O 1
ATOM 2785 N N . LEU B 1 86 ? -15.438 -20.719 9.422 1 95.44 86 LEU B N 1
ATOM 2786 C CA . LEU B 1 86 ? -14.383 -21.734 9.461 1 95.44 86 LEU B CA 1
ATOM 2787 C C . LEU B 1 86 ? -13.938 -22 10.891 1 95.44 86 LEU B C 1
ATOM 2789 O O . LEU B 1 86 ? -14.156 -21.172 11.773 1 95.44 86 LEU B O 1
ATOM 2793 N N . PRO B 1 87 ? -13.305 -23.141 11.117 1 91.31 87 PRO B N 1
ATOM 2794 C CA . PRO B 1 87 ? -12.844 -23.469 12.469 1 91.31 87 PRO B CA 1
ATOM 2795 C C . PRO B 1 87 ? -11.844 -22.438 13.016 1 91.31 87 PRO B C 1
ATOM 2797 O O . PRO B 1 87 ? -11.156 -21.766 12.242 1 91.31 87 PRO B O 1
ATOM 2800 N N . THR B 1 88 ? -11.68 -22.172 14.273 1 86.38 88 THR B N 1
ATOM 2801 C CA . THR B 1 88 ? -10.859 -21.188 14.961 1 86.38 88 THR B CA 1
ATOM 2802 C C . THR B 1 88 ? -9.383 -21.406 14.633 1 86.38 88 THR B C 1
ATOM 2804 O O . THR B 1 88 ? -8.602 -20.453 14.633 1 86.38 88 THR B O 1
ATOM 2807 N N . GLY B 1 89 ? -8.922 -22.484 14.211 1 89.56 89 GLY B N 1
ATOM 2808 C CA . GLY B 1 89 ? -7.523 -22.766 13.914 1 89.56 89 GLY B CA 1
ATOM 2809 C C . GLY B 1 89 ? -7.102 -22.281 12.539 1 89.56 89 GLY B C 1
ATOM 2810 O O . GLY B 1 89 ? -5.91 -22.266 12.219 1 89.56 89 GLY B O 1
ATOM 2811 N N . VAL B 1 90 ? -8.055 -21.781 11.812 1 95.56 90 VAL B N 1
ATOM 2812 C CA . VAL B 1 90 ? -7.727 -21.266 10.484 1 95.56 90 VAL B CA 1
ATOM 2813 C C . VAL B 1 90 ? -7.234 -19.828 10.594 1 95.56 90 VAL B C 1
ATOM 2815 O O . VAL B 1 90 ? -7.992 -18.938 10.992 1 95.56 90 VAL B O 1
ATOM 2818 N N . SER B 1 91 ? -6.016 -19.609 10.227 1 95.25 91 SER B N 1
ATOM 2819 C CA . SER B 1 91 ? -5.395 -18.297 10.406 1 95.25 91 SER B CA 1
ATOM 2820 C C . SER B 1 91 ? -5.355 -17.516 9.086 1 95.25 91 SER B C 1
ATOM 2822 O O . SER B 1 91 ? -5.117 -16.312 9.086 1 95.25 91 SER B O 1
ATOM 2824 N N . ALA B 1 92 ? -5.516 -18.25 7.988 1 98 92 ALA B N 1
ATOM 2825 C CA . ALA B 1 92 ? -5.5 -17.609 6.676 1 98 92 ALA B CA 1
ATOM 2826 C C . ALA B 1 92 ? -6.426 -18.344 5.703 1 98 92 ALA B C 1
ATOM 2828 O O . ALA B 1 92 ? -6.699 -19.531 5.863 1 98 92 ALA B O 1
ATOM 2829 N N . VAL B 1 93 ? -6.914 -17.609 4.766 1 98.38 93 VAL B N 1
ATOM 2830 C CA . VAL B 1 93 ? -7.715 -18.141 3.676 1 98.38 93 VAL B CA 1
ATOM 2831 C C . VAL B 1 93 ? -7.113 -17.719 2.336 1 98.38 93 VAL B C 1
ATOM 2833 O O . VAL B 1 93 ? -6.793 -16.547 2.133 1 98.38 93 VAL B O 1
ATOM 2836 N N . PHE B 1 94 ? -6.883 -18.734 1.504 1 98.5 94 PHE B N 1
ATOM 2837 C CA . PHE B 1 94 ? -6.406 -18.484 0.149 1 98.5 94 PHE B CA 1
ATOM 2838 C C . PHE B 1 94 ? -7.508 -18.734 -0.871 1 98.5 94 PHE B C 1
ATOM 2840 O O . PHE B 1 94 ? -7.961 -19.875 -1.036 1 98.5 94 PHE B O 1
ATOM 2847 N N . VAL B 1 95 ? -7.887 -17.625 -1.596 1 96.69 95 VAL B N 1
ATOM 2848 C CA . VAL B 1 95 ? -9.055 -17.719 -2.469 1 96.69 95 VAL B CA 1
ATOM 2849 C C . VAL B 1 95 ? -8.602 -17.766 -3.928 1 96.69 95 VAL B C 1
ATOM 2851 O O . VAL B 1 95 ? -7.797 -16.953 -4.363 1 96.69 95 VAL B O 1
ATOM 2854 N N . ILE B 1 96 ? -9.164 -18.703 -4.668 1 94.88 96 ILE B N 1
ATOM 2855 C CA . ILE B 1 96 ? -8.867 -18.891 -6.086 1 94.88 96 ILE B CA 1
ATOM 2856 C C . ILE B 1 96 ? -10.148 -18.75 -6.902 1 94.88 96 ILE B C 1
ATOM 2858 O O . ILE B 1 96 ? -11.195 -19.281 -6.535 1 94.88 96 ILE B O 1
ATOM 2862 N N . GLY B 1 97 ? -10 -18.016 -8.031 1 90.19 97 GLY B N 1
ATOM 2863 C CA . GLY B 1 97 ? -11.109 -17.984 -8.969 1 90.19 97 GLY B CA 1
ATOM 2864 C C . GLY B 1 97 ? -12.055 -16.828 -8.734 1 90.19 97 GLY B C 1
ATOM 2865 O O . GLY B 1 97 ? -13.172 -16.812 -9.258 1 90.19 97 GLY B O 1
ATOM 2866 N N . LEU B 1 98 ? -11.734 -15.938 -7.902 1 89 98 LEU B N 1
ATOM 2867 C CA . LEU B 1 98 ? -12.547 -14.758 -7.629 1 89 98 LEU B CA 1
ATOM 2868 C C . LEU B 1 98 ? -11.945 -13.516 -8.281 1 89 98 LEU B C 1
ATOM 2870 O O . LEU B 1 98 ? -10.727 -13.336 -8.273 1 89 98 LEU B O 1
ATOM 2874 N N . ARG B 1 99 ? -12.805 -12.648 -8.844 1 86 99 ARG B N 1
ATOM 2875 C CA . ARG B 1 99 ? -12.328 -11.406 -9.445 1 86 99 ARG B CA 1
ATOM 2876 C C . ARG B 1 99 ? -11.812 -10.445 -8.383 1 86 99 ARG B C 1
ATOM 2878 O O . ARG B 1 99 ? -12.172 -10.562 -7.207 1 86 99 ARG B O 1
ATOM 2885 N N . HIS B 1 100 ? -11.055 -9.57 -8.812 1 86.62 100 HIS B N 1
ATOM 2886 C CA . HIS B 1 100 ? -10.336 -8.711 -7.883 1 86.62 100 HIS B CA 1
ATOM 2887 C C . HIS B 1 100 ? -11.297 -7.859 -7.062 1 86.62 100 HIS B C 1
ATOM 2889 O O . HIS B 1 100 ? -11.039 -7.594 -5.883 1 86.62 100 HIS B O 1
ATOM 2895 N N . ARG B 1 101 ? -12.352 -7.34 -7.594 1 85.31 101 ARG B N 1
ATOM 2896 C CA . ARG B 1 101 ? -13.281 -6.488 -6.859 1 85.31 101 ARG B CA 1
ATOM 2897 C C . ARG B 1 101 ? -13.977 -7.27 -5.754 1 85.31 101 ARG B C 1
ATOM 2899 O O . ARG B 1 101 ? -14.07 -6.797 -4.617 1 85.31 101 ARG B O 1
ATOM 2906 N N . GLU B 1 102 ? -14.445 -8.469 -6.117 1 89.69 102 GLU B N 1
ATOM 2907 C CA . GLU B 1 102 ? -15.109 -9.32 -5.137 1 89.69 102 GLU B CA 1
ATOM 2908 C C . GLU B 1 102 ? -14.133 -9.773 -4.051 1 89.69 102 GLU B C 1
ATOM 2910 O O . GLU B 1 102 ? -14.484 -9.812 -2.871 1 89.69 102 GLU B O 1
ATOM 2915 N N . SER B 1 103 ? -12.945 -10.07 -4.48 1 91.25 103 SER B N 1
ATOM 2916 C CA . SER B 1 103 ? -11.953 -10.516 -3.508 1 91.25 103 SER B CA 1
ATOM 2917 C C . SER B 1 103 ? -11.617 -9.406 -2.516 1 91.25 103 SER B C 1
ATOM 2919 O O . SER B 1 103 ? -11.43 -9.664 -1.325 1 91.25 103 SER B O 1
ATOM 2921 N N . ALA B 1 104 ? -11.516 -8.211 -3.025 1 90.25 104 ALA B N 1
ATOM 2922 C CA . ALA B 1 104 ? -11.227 -7.074 -2.158 1 90.25 104 ALA B CA 1
ATOM 2923 C C . ALA B 1 104 ? -12.344 -6.859 -1.141 1 90.25 104 ALA B C 1
ATOM 2925 O O . ALA B 1 104 ? -12.078 -6.574 0.03 1 90.25 104 ALA B O 1
ATOM 2926 N N . ALA B 1 105 ? -13.523 -6.953 -1.599 1 92 105 ALA B N 1
ATOM 2927 C CA . ALA B 1 105 ? -14.68 -6.805 -0.715 1 92 105 ALA B CA 1
ATOM 2928 C C . ALA B 1 105 ? -14.672 -7.867 0.38 1 92 105 ALA B C 1
ATOM 2930 O O . ALA B 1 105 ? -14.898 -7.559 1.553 1 92 105 ALA B O 1
ATOM 2931 N N . VAL B 1 106 ? -14.406 -9.102 -0.029 1 95.69 106 VAL B N 1
ATOM 2932 C CA . VAL B 1 106 ? -14.367 -10.211 0.917 1 95.69 106 VAL B CA 1
ATOM 2933 C C . VAL B 1 106 ? -13.258 -9.977 1.941 1 95.69 106 VAL B C 1
ATOM 2935 O O . VAL B 1 106 ? -13.484 -10.078 3.148 1 95.69 106 VAL B O 1
ATOM 2938 N N . ALA B 1 107 ? -12.086 -9.641 1.481 1 95.94 107 ALA B N 1
ATOM 2939 C CA . ALA B 1 107 ? -10.938 -9.422 2.359 1 95.94 107 ALA B CA 1
ATOM 2940 C C . ALA B 1 107 ? -11.211 -8.312 3.367 1 95.94 107 ALA B C 1
ATOM 2942 O O . ALA B 1 107 ? -10.914 -8.461 4.555 1 95.94 107 ALA B O 1
ATOM 2943 N N . ARG B 1 108 ? -11.75 -7.281 2.908 1 92.56 108 ARG B N 1
ATOM 2944 C CA . ARG B 1 108 ? -12.047 -6.141 3.771 1 92.56 108 ARG B CA 1
ATOM 2945 C C . ARG B 1 108 ? -13.047 -6.523 4.855 1 92.56 108 ARG B C 1
ATOM 2947 O O . ARG B 1 108 ? -12.82 -6.258 6.039 1 92.56 108 ARG B O 1
ATOM 2954 N N . GLU B 1 109 ? -14.133 -7.086 4.449 1 94.38 109 GLU B N 1
ATOM 2955 C CA . GLU B 1 109 ? -15.188 -7.434 5.398 1 94.38 109 GLU B CA 1
ATOM 2956 C C . GLU B 1 109 ? -14.695 -8.461 6.414 1 94.38 109 GLU B C 1
ATOM 2958 O O . GLU B 1 109 ? -14.984 -8.359 7.605 1 94.38 109 GLU B O 1
ATOM 2963 N N . VAL B 1 110 ? -13.969 -9.453 5.953 1 96.69 110 VAL B N 1
ATOM 2964 C CA . VAL B 1 110 ? -13.43 -10.477 6.844 1 96.69 110 VAL B CA 1
ATOM 2965 C C . VAL B 1 110 ? -12.5 -9.836 7.871 1 96.69 110 VAL B C 1
ATOM 2967 O O . VAL B 1 110 ? -12.578 -10.148 9.062 1 96.69 110 VAL B O 1
ATOM 2970 N N . THR B 1 111 ? -11.68 -8.922 7.438 1 94.5 111 THR B N 1
ATOM 2971 C CA . THR B 1 111 ? -10.758 -8.234 8.328 1 94.5 111 THR B CA 1
ATOM 2972 C C . THR B 1 111 ? -11.508 -7.398 9.352 1 94.5 111 THR B C 1
ATOM 2974 O O . THR B 1 111 ? -11.219 -7.465 10.547 1 94.5 111 THR B O 1
ATOM 2977 N N . GLU B 1 112 ? -12.414 -6.637 8.906 1 90.38 112 GLU B N 1
ATOM 2978 C CA . GLU B 1 112 ? -13.172 -5.742 9.773 1 90.38 112 GLU B CA 1
ATOM 2979 C C . GLU B 1 112 ? -13.938 -6.523 10.836 1 90.38 112 GLU B C 1
ATOM 2981 O O . GLU B 1 112 ? -14.18 -6.012 11.93 1 90.38 112 GLU B O 1
ATOM 2986 N N . ARG B 1 113 ? -14.25 -7.762 10.531 1 92.44 113 ARG B N 1
ATOM 2987 C CA . ARG B 1 113 ? -15.023 -8.594 11.453 1 92.44 113 ARG B CA 1
ATOM 2988 C C . ARG B 1 113 ? -14.102 -9.5 12.266 1 92.44 113 ARG B C 1
ATOM 2990 O O . ARG B 1 113 ? -14.57 -10.398 12.969 1 92.44 113 ARG B O 1
ATOM 2997 N N . GLY B 1 114 ? -12.852 -9.297 12.141 1 89.81 114 GLY B N 1
ATOM 2998 C CA . GLY B 1 114 ? -11.867 -9.992 12.961 1 89.81 114 GLY B CA 1
ATOM 2999 C C . GLY B 1 114 ? -11.562 -11.391 12.469 1 89.81 114 GLY B C 1
ATOM 3000 O O . GLY B 1 114 ? -11.18 -12.258 13.25 1 89.81 114 GLY B O 1
ATOM 3001 N N . GLY B 1 115 ? -11.773 -11.68 11.242 1 94.94 115 GLY B N 1
ATOM 3002 C CA . GLY B 1 115 ? -11.523 -12.992 10.656 1 94.94 115 GLY B CA 1
ATOM 3003 C C . GLY B 1 115 ? -10.07 -13.203 10.273 1 94.94 115 GLY B C 1
ATOM 3004 O O . GLY B 1 115 ? -9.219 -12.367 10.562 1 94.94 115 GLY B O 1
ATOM 3005 N N . PRO B 1 116 ? -9.789 -14.391 9.672 1 96.25 116 PRO B N 1
ATOM 3006 C CA . PRO B 1 116 ? -8.43 -14.688 9.227 1 96.25 116 PRO B CA 1
ATOM 3007 C C . PRO B 1 116 ? -7.98 -13.805 8.062 1 96.25 116 PRO B C 1
ATOM 3009 O O . PRO B 1 116 ? -8.812 -13.18 7.402 1 96.25 116 PRO B O 1
ATOM 3012 N N . VAL B 1 117 ? -6.715 -13.758 7.898 1 97.12 117 VAL B N 1
ATOM 3013 C CA . VAL B 1 117 ? -6.195 -13 6.766 1 97.12 117 VAL B CA 1
ATOM 3014 C C . VAL B 1 117 ? -6.605 -13.672 5.461 1 97.12 117 VAL B C 1
ATOM 3016 O O . VAL B 1 117 ? -6.57 -14.898 5.348 1 97.12 117 VAL B O 1
ATOM 3019 N N . VAL B 1 118 ? -7.047 -12.859 4.473 1 97.88 118 VAL B N 1
ATOM 3020 C CA . VAL B 1 118 ? -7.504 -13.359 3.182 1 97.88 118 VAL B CA 1
ATOM 3021 C C . VAL B 1 118 ? -6.48 -13.023 2.102 1 97.88 118 VAL B C 1
ATOM 3023 O O . VAL B 1 118 ? -6.094 -11.859 1.947 1 97.88 118 VAL B O 1
ATOM 3026 N N . LEU B 1 119 ? -5.984 -14.023 1.452 1 97.88 119 LEU B N 1
ATOM 3027 C CA . LEU B 1 119 ? -5.117 -13.898 0.285 1 97.88 119 LEU B CA 1
ATOM 3028 C C . LEU B 1 119 ? -5.812 -14.422 -0.966 1 97.88 119 LEU B C 1
ATOM 3030 O O . LEU B 1 119 ? -6.73 -15.242 -0.874 1 97.88 119 LEU B O 1
ATOM 3034 N N . THR B 1 120 ? -5.328 -13.953 -2.092 1 95.94 120 THR B N 1
ATOM 3035 C CA . THR B 1 120 ? -5.855 -14.445 -3.359 1 95.94 120 THR B CA 1
ATOM 3036 C C . THR B 1 120 ? -4.723 -14.828 -4.305 1 95.94 120 THR B C 1
ATOM 3038 O O . THR B 1 120 ? -3.566 -14.461 -4.078 1 95.94 120 THR B O 1
ATOM 3041 N N . GLU B 1 121 ? -5.102 -15.539 -5.293 1 93.38 121 GLU B N 1
ATOM 3042 C CA . GLU B 1 121 ? -4.121 -15.891 -6.316 1 93.38 121 GLU B CA 1
ATOM 3043 C C . GLU B 1 121 ? -3.521 -14.648 -6.961 1 93.38 121 GLU B C 1
ATOM 3045 O O . GLU B 1 121 ? -2.336 -14.625 -7.297 1 93.38 121 GLU B O 1
ATOM 3050 N N . LEU B 1 122 ? -4.336 -13.633 -7.105 1 93.19 122 LEU B N 1
ATOM 3051 C CA . LEU B 1 122 ? -3.857 -12.398 -7.707 1 93.19 122 LEU B CA 1
ATOM 3052 C C . LEU B 1 122 ? -2.785 -11.75 -6.84 1 93.19 122 LEU B C 1
ATOM 3054 O O . LEU B 1 122 ? -1.841 -11.148 -7.355 1 93.19 122 LEU B O 1
ATOM 3058 N N . ASP B 1 123 ? -2.893 -11.891 -5.527 1 96.62 123 ASP B N 1
ATOM 3059 C CA . ASP B 1 123 ? -1.904 -11.32 -4.621 1 96.62 123 ASP B CA 1
ATOM 3060 C C . ASP B 1 123 ? -0.522 -11.922 -4.859 1 96.62 123 ASP B C 1
ATOM 3062 O O . ASP B 1 123 ? 0.465 -11.195 -4.992 1 96.62 123 ASP B O 1
ATOM 3066 N N . VAL B 1 124 ? -0.457 -13.195 -4.914 1 97.69 124 VAL B N 1
ATOM 3067 C CA . VAL B 1 124 ? 0.827 -13.875 -5.055 1 97.69 124 VAL B CA 1
ATOM 3068 C C . VAL B 1 124 ? 1.354 -13.695 -6.477 1 97.69 124 VAL B C 1
ATOM 3070 O O . VAL B 1 124 ? 2.564 -13.57 -6.688 1 97.69 124 VAL B O 1
ATOM 3073 N N . LEU B 1 125 ? 0.433 -13.672 -7.453 1 95.44 125 LEU B N 1
ATOM 3074 C CA . LEU B 1 125 ? 0.834 -13.375 -8.82 1 95.44 125 LEU B CA 1
ATOM 3075 C C . LEU B 1 125 ? 1.435 -11.977 -8.922 1 95.44 125 LEU B C 1
ATOM 3077 O O . LEU B 1 125 ? 2.436 -11.773 -9.609 1 95.44 125 LEU B O 1
ATOM 3081 N N . THR B 1 126 ? 0.827 -11.086 -8.258 1 96.5 126 THR B N 1
ATOM 3082 C CA . THR B 1 126 ? 1.303 -9.703 -8.234 1 96.5 126 THR B CA 1
ATOM 3083 C C . THR B 1 126 ? 2.736 -9.633 -7.719 1 96.5 126 THR B C 1
ATOM 3085 O O . THR B 1 126 ? 3.582 -8.961 -8.305 1 96.5 126 THR B O 1
ATOM 3088 N N . ALA B 1 127 ? 3.018 -10.312 -6.668 1 98.31 127 ALA B N 1
ATOM 3089 C CA . ALA B 1 127 ? 4.367 -10.336 -6.109 1 98.31 127 ALA B CA 1
ATOM 3090 C C . ALA B 1 127 ? 5.367 -10.898 -7.121 1 98.31 127 ALA B C 1
ATOM 3092 O O . ALA B 1 127 ? 6.441 -10.328 -7.316 1 98.31 127 ALA B O 1
ATOM 3093 N N . ALA B 1 128 ? 5.004 -11.984 -7.742 1 98 128 ALA B N 1
ATOM 3094 C CA . ALA B 1 128 ? 5.895 -12.633 -8.695 1 98 128 ALA B CA 1
ATOM 3095 C C . ALA B 1 128 ? 6.156 -11.734 -9.906 1 98 128 ALA B C 1
ATOM 3097 O O . ALA B 1 128 ? 7.297 -11.586 -10.344 1 98 128 ALA B O 1
ATOM 3098 N N . VAL B 1 129 ? 5.125 -11.117 -10.414 1 97.06 129 VAL B N 1
ATOM 3099 C CA . VAL B 1 129 ? 5.246 -10.242 -11.57 1 97.06 129 VAL B CA 1
ATOM 3100 C C . VAL B 1 129 ? 6.09 -9.023 -11.219 1 97.06 129 VAL B C 1
ATOM 3102 O O . VAL B 1 129 ? 6.941 -8.602 -12 1 97.06 129 VAL B O 1
ATOM 3105 N N . ALA B 1 130 ? 5.852 -8.492 -10.078 1 98.12 130 ALA B N 1
ATOM 3106 C CA . ALA B 1 130 ? 6.645 -7.352 -9.633 1 98.12 130 ALA B CA 1
ATOM 3107 C C . ALA B 1 130 ? 8.117 -7.73 -9.484 1 98.12 130 ALA B C 1
ATOM 3109 O O . ALA B 1 130 ? 9 -6.969 -9.883 1 98.12 130 ALA B O 1
ATOM 3110 N N . ALA B 1 131 ? 8.344 -8.898 -8.906 1 98.44 131 ALA B N 1
ATOM 3111 C CA . ALA B 1 131 ? 9.727 -9.367 -8.766 1 98.44 131 ALA B CA 1
ATOM 3112 C C . ALA B 1 131 ? 10.391 -9.531 -10.133 1 98.44 131 ALA B C 1
ATOM 3114 O O . ALA B 1 131 ? 11.531 -9.117 -10.328 1 98.44 131 ALA B O 1
ATOM 3115 N N . ALA B 1 132 ? 9.633 -10.125 -11.031 1 97.5 132 ALA B N 1
ATOM 3116 C CA . ALA B 1 132 ? 10.141 -10.289 -12.391 1 97.5 132 ALA B CA 1
ATOM 3117 C C . ALA B 1 132 ? 10.469 -8.938 -13.016 1 97.5 132 ALA B C 1
ATOM 3119 O O . ALA B 1 132 ? 11.438 -8.82 -13.773 1 97.5 132 ALA B O 1
ATOM 3120 N N . THR B 1 133 ? 9.703 -7.957 -12.727 1 97.56 133 THR B N 1
ATOM 3121 C CA . THR B 1 133 ? 9.938 -6.609 -13.234 1 97.56 133 THR B CA 1
ATOM 3122 C C . THR B 1 133 ? 11.227 -6.027 -12.664 1 97.56 133 THR B C 1
ATOM 3124 O O . THR B 1 133 ? 12.031 -5.453 -13.398 1 97.56 133 THR B O 1
ATOM 3127 N N . ILE B 1 134 ? 11.438 -6.191 -11.406 1 97.44 134 ILE B N 1
ATOM 3128 C CA . ILE B 1 134 ? 12.633 -5.688 -10.742 1 97.44 134 ILE B CA 1
ATOM 3129 C C . ILE B 1 134 ? 13.875 -6.367 -11.32 1 97.44 134 ILE B C 1
ATOM 3131 O O . ILE B 1 134 ? 14.867 -5.707 -11.625 1 97.44 134 ILE B O 1
ATOM 3135 N N . THR B 1 135 ? 13.781 -7.695 -11.484 1 97.31 135 THR B N 1
ATOM 3136 C CA . THR B 1 135 ? 14.93 -8.422 -12.016 1 97.31 135 THR B CA 1
ATOM 3137 C C . THR B 1 135 ? 15.164 -8.047 -13.477 1 97.31 135 THR B C 1
ATOM 3139 O O . THR B 1 135 ? 16.312 -8.023 -13.945 1 97.31 135 THR B O 1
ATOM 3142 N N . THR B 1 136 ? 14.102 -7.727 -14.203 1 96.44 136 THR B N 1
ATOM 3143 C CA . THR B 1 136 ? 14.234 -7.258 -15.578 1 96.44 136 THR B CA 1
ATOM 3144 C C . THR B 1 136 ? 14.945 -5.906 -15.617 1 96.44 136 THR B C 1
ATOM 3146 O O . THR B 1 136 ? 15.828 -5.688 -16.453 1 96.44 136 THR B O 1
ATOM 3149 N N . LEU B 1 137 ? 14.586 -5.023 -14.766 1 96.69 137 LEU B N 1
ATOM 3150 C CA . LEU B 1 137 ? 15.266 -3.738 -14.664 1 96.69 137 LEU B CA 1
ATOM 3151 C C . LEU B 1 137 ? 16.75 -3.936 -14.367 1 96.69 137 LEU B C 1
ATOM 3153 O O . LEU B 1 137 ? 17.594 -3.293 -14.992 1 96.69 137 LEU B O 1
ATOM 3157 N N . ARG B 1 138 ? 17.016 -4.832 -13.438 1 95.19 138 ARG B N 1
ATOM 3158 C CA . ARG B 1 138 ? 18.391 -5.133 -13.062 1 95.19 138 ARG B CA 1
ATOM 3159 C C . ARG B 1 138 ? 19.172 -5.645 -14.266 1 95.19 138 ARG B C 1
ATOM 3161 O O . ARG B 1 138 ? 20.312 -5.234 -14.484 1 95.19 138 ARG B O 1
ATOM 3168 N N . ARG B 1 139 ? 18.609 -6.512 -14.953 1 94.69 139 ARG B N 1
ATOM 3169 C CA . ARG B 1 139 ? 19.266 -7.086 -16.125 1 94.69 139 ARG B CA 1
ATOM 3170 C C . ARG B 1 139 ? 19.578 -6.008 -17.156 1 94.69 139 ARG B C 1
ATOM 3172 O O . ARG B 1 139 ? 20.516 -6.148 -17.953 1 94.69 139 ARG B O 1
ATOM 3179 N N . ARG B 1 140 ? 18.844 -4.973 -17.156 1 94.31 140 ARG B N 1
ATOM 3180 C CA . ARG B 1 140 ? 19.047 -3.855 -18.078 1 94.31 140 ARG B CA 1
ATOM 3181 C C . ARG B 1 140 ? 19.938 -2.785 -17.453 1 94.31 140 ARG B C 1
ATOM 3183 O O . ARG B 1 140 ? 20.094 -1.7 -18.016 1 94.31 140 ARG B O 1
ATOM 3190 N N . SER B 1 141 ? 20.375 -3.064 -16.266 1 95.19 141 SER B N 1
ATOM 3191 C CA . SER B 1 141 ? 21.266 -2.17 -15.516 1 95.19 141 SER B CA 1
ATOM 3192 C C . SER B 1 141 ? 20.578 -0.851 -15.195 1 95.19 141 SER B C 1
ATOM 3194 O O . SER B 1 141 ? 21.188 0.215 -15.273 1 95.19 141 SER B O 1
ATOM 3196 N N . VAL B 1 142 ? 19.328 -0.935 -15.023 1 94.94 142 VAL B N 1
ATOM 3197 C CA . VAL B 1 142 ? 18.547 0.207 -14.57 1 94.94 142 VAL B CA 1
ATOM 3198 C C . VAL B 1 142 ? 18.188 0.034 -13.094 1 94.94 142 VAL B C 1
ATOM 3200 O O . VAL B 1 142 ? 17.484 -0.9 -12.719 1 94.94 142 VAL B O 1
ATOM 3203 N N . PRO B 1 143 ? 18.703 0.948 -12.211 1 94.38 143 PRO B N 1
ATOM 3204 C CA . PRO B 1 143 ? 18.266 0.871 -10.812 1 94.38 143 PRO B CA 1
ATOM 3205 C C . PRO B 1 143 ? 16.766 1.075 -10.641 1 94.38 143 PRO B C 1
ATOM 3207 O O . PRO B 1 143 ? 16.172 1.902 -11.336 1 94.38 143 PRO B O 1
ATOM 3210 N N . PRO B 1 144 ? 16.188 0.26 -9.781 1 91.5 144 PRO B N 1
ATOM 3211 C CA . PRO B 1 144 ? 14.727 0.351 -9.625 1 91.5 144 PRO B CA 1
ATOM 3212 C C . PRO B 1 144 ? 14.25 1.778 -9.367 1 91.5 144 PRO B C 1
ATOM 3214 O O . PRO B 1 144 ? 13.234 2.203 -9.922 1 91.5 144 PRO B O 1
ATOM 3217 N N . ARG B 1 145 ? 14.938 2.537 -8.648 1 89.06 145 ARG B N 1
ATOM 3218 C CA . ARG B 1 145 ? 14.555 3.896 -8.289 1 89.06 145 ARG B CA 1
ATOM 3219 C C . ARG B 1 145 ? 14.508 4.797 -9.516 1 89.06 145 ARG B C 1
ATOM 3221 O O . ARG B 1 145 ? 13.828 5.828 -9.516 1 89.06 145 ARG B O 1
ATOM 3228 N N . ALA B 1 146 ? 15.227 4.453 -10.523 1 90.88 146 ALA B N 1
ATOM 3229 C CA . ALA B 1 146 ? 15.242 5.207 -11.773 1 90.88 146 ALA B CA 1
ATOM 3230 C C . ALA B 1 146 ? 14.383 4.531 -12.836 1 90.88 146 ALA B C 1
ATOM 3232 O O . ALA B 1 146 ? 14.258 5.031 -13.953 1 90.88 146 ALA B O 1
ATOM 3233 N N . GLY B 1 147 ? 13.859 3.395 -12.445 1 93.38 147 GLY B N 1
ATOM 3234 C CA . GLY B 1 147 ? 13.109 2.598 -13.406 1 93.38 147 GLY B CA 1
ATOM 3235 C C . GLY B 1 147 ? 11.797 3.23 -13.805 1 93.38 147 GLY B C 1
ATOM 3236 O O . GLY B 1 147 ? 11.07 3.764 -12.961 1 93.38 147 GLY B O 1
ATOM 3237 N N . ARG B 1 148 ? 11.523 3.178 -15.078 1 91 148 ARG B N 1
ATOM 3238 C CA . ARG B 1 148 ? 10.25 3.609 -15.656 1 91 148 ARG B CA 1
ATOM 3239 C C . ARG B 1 148 ? 9.477 2.426 -16.219 1 91 148 ARG B C 1
ATOM 3241 O O . ARG B 1 148 ? 9.914 1.789 -17.172 1 91 148 ARG B O 1
ATOM 3248 N N . VAL B 1 149 ? 8.312 2.201 -15.656 1 93.56 149 VAL B N 1
ATOM 3249 C CA . VAL B 1 149 ? 7.559 0.992 -15.977 1 93.56 149 VAL B CA 1
ATOM 3250 C C . VAL B 1 149 ? 6.18 1.368 -16.516 1 93.56 149 VAL B C 1
ATOM 3252 O O . VAL B 1 149 ? 5.52 2.26 -15.984 1 93.56 149 VAL B O 1
ATOM 3255 N N . VAL B 1 150 ? 5.816 0.765 -17.609 1 91.25 150 VAL B N 1
ATOM 3256 C CA . VAL B 1 150 ? 4.48 0.925 -18.172 1 91.25 150 VAL B CA 1
ATOM 3257 C C . VAL B 1 150 ? 3.65 -0.327 -17.906 1 91.25 150 VAL B C 1
ATOM 3259 O O . VAL B 1 150 ? 4.145 -1.449 -18.031 1 91.25 150 VAL B O 1
ATOM 3262 N N . ILE B 1 151 ? 2.439 -0.136 -17.484 1 92.56 151 ILE B N 1
ATOM 3263 C CA . ILE B 1 151 ? 1.54 -1.256 -17.234 1 92.56 151 ILE B CA 1
ATOM 3264 C C . ILE B 1 151 ? 0.313 -1.146 -18.141 1 92.56 151 ILE B C 1
ATOM 3266 O O . ILE B 1 151 ? -0.336 -0.1 -18.188 1 92.56 151 ILE B O 1
ATOM 3270 N N . THR B 1 152 ? 0.036 -2.207 -18.875 1 91.19 152 THR B N 1
ATOM 3271 C CA . THR B 1 152 ? -1.262 -2.312 -19.547 1 91.19 152 THR B CA 1
ATOM 3272 C C . THR B 1 152 ? -2.227 -3.148 -18.703 1 91.19 152 THR B C 1
ATOM 3274 O O . THR B 1 152 ? -1.824 -4.133 -18.078 1 91.19 152 THR B O 1
ATOM 3277 N N . GLY B 1 153 ? -3.475 -2.707 -18.625 1 87.44 153 GLY B N 1
ATOM 3278 C CA . GLY B 1 153 ? -4.465 -3.436 -17.844 1 87.44 153 GLY B CA 1
ATOM 3279 C C . GLY B 1 153 ? -4.25 -3.32 -16.344 1 87.44 153 GLY B C 1
ATOM 3280 O O . GLY B 1 153 ? -4.469 -4.281 -15.602 1 87.44 153 GLY B O 1
ATOM 3281 N N . ALA B 1 154 ? -3.789 -2.178 -15.898 1 87.06 154 ALA B N 1
ATOM 3282 C CA . ALA B 1 154 ? -3.453 -1.963 -14.492 1 87.06 154 ALA B CA 1
ATOM 3283 C C . ALA B 1 154 ? -4.668 -2.188 -13.594 1 87.06 154 ALA B C 1
ATOM 3285 O O . ALA B 1 154 ? -4.531 -2.637 -12.453 1 87.06 154 ALA B O 1
ATOM 3286 N N . SER B 1 155 ? -5.852 -2.018 -14.055 1 81.81 155 SER B N 1
ATOM 3287 C CA . SER B 1 155 ? -7.078 -2.146 -13.273 1 81.81 155 SER B CA 1
ATOM 3288 C C . SER B 1 155 ? -7.34 -3.6 -12.891 1 81.81 155 SER B C 1
ATOM 3290 O O . SER B 1 155 ? -8.117 -3.873 -11.969 1 81.81 155 SER B O 1
ATOM 3292 N N . TRP B 1 156 ? -6.656 -4.539 -13.602 1 84.25 156 TRP B N 1
ATOM 3293 C CA . TRP B 1 156 ? -6.855 -5.961 -13.336 1 84.25 156 TRP B CA 1
ATOM 3294 C C . TRP B 1 156 ? -6.074 -6.398 -12.102 1 84.25 156 TRP B C 1
ATOM 3296 O O . TRP B 1 156 ? -6.355 -7.449 -11.523 1 84.25 156 TRP B O 1
ATOM 3306 N N . ALA B 1 157 ? -5.152 -5.68 -11.797 1 90.56 157 ALA B N 1
ATOM 3307 C CA . ALA B 1 157 ? -4.301 -5.977 -10.656 1 90.56 157 ALA B CA 1
ATOM 3308 C C . ALA B 1 157 ? -4.023 -4.719 -9.836 1 90.56 157 ALA B C 1
ATOM 3310 O O . ALA B 1 157 ? -2.916 -4.18 -9.867 1 90.56 157 ALA B O 1
ATOM 3311 N N . PRO B 1 158 ? -4.914 -4.355 -9.086 1 88.88 158 PRO B N 1
ATOM 3312 C CA . PRO B 1 158 ? -4.82 -3.061 -8.414 1 88.88 158 PRO B CA 1
ATOM 3313 C C . PRO B 1 158 ? -3.639 -2.982 -7.445 1 88.88 158 PRO B C 1
ATOM 3315 O O . PRO B 1 158 ? -3.15 -1.889 -7.152 1 88.88 158 PRO B O 1
ATOM 3318 N N . LEU B 1 159 ? -3.186 -4.105 -7.004 1 93.44 159 LEU B N 1
ATOM 3319 C CA . LEU B 1 159 ? -2.088 -4.117 -6.043 1 93.44 159 LEU B CA 1
ATOM 3320 C C . LEU B 1 159 ? -0.746 -3.953 -6.746 1 93.44 159 LEU B C 1
ATOM 3322 O O . LEU B 1 159 ? 0.273 -3.695 -6.102 1 93.44 159 LEU B O 1
ATOM 3326 N N . LEU B 1 160 ? -0.735 -4.09 -8.008 1 95.19 160 LEU B N 1
ATOM 3327 C CA . LEU B 1 160 ? 0.541 -4.164 -8.711 1 95.19 160 LEU B CA 1
ATOM 3328 C C . LEU B 1 160 ? 1.282 -2.834 -8.633 1 95.19 160 LEU B C 1
ATOM 3330 O O . LEU B 1 160 ? 2.449 -2.791 -8.234 1 95.19 160 LEU B O 1
ATOM 3334 N N . ALA B 1 161 ? 0.648 -1.769 -8.984 1 92.62 161 ALA B N 1
ATOM 3335 C CA . ALA B 1 161 ? 1.308 -0.466 -8.969 1 92.62 161 ALA B CA 1
ATOM 3336 C C . ALA B 1 161 ? 1.763 -0.099 -7.559 1 92.62 161 ALA B C 1
ATOM 3338 O O . ALA B 1 161 ? 2.926 0.254 -7.344 1 92.62 161 ALA B O 1
ATOM 3339 N N . PRO B 1 162 ? 0.898 -0.258 -6.566 1 94.12 162 PRO B N 1
ATOM 3340 C CA . PRO B 1 162 ? 1.333 0.025 -5.195 1 94.12 162 PRO B CA 1
ATOM 3341 C C . PRO B 1 162 ? 2.533 -0.818 -4.77 1 94.12 162 PRO B C 1
ATOM 3343 O O . PRO B 1 162 ? 3.461 -0.306 -4.137 1 94.12 162 PRO B O 1
ATOM 3346 N N . VAL B 1 163 ? 2.498 -2.037 -5.133 1 96.75 163 VAL B N 1
ATOM 3347 C CA . VAL B 1 163 ? 3.555 -2.965 -4.742 1 96.75 163 VAL B CA 1
ATOM 3348 C C . VAL B 1 163 ? 4.859 -2.592 -5.449 1 96.75 163 VAL B C 1
ATOM 3350 O O . VAL B 1 163 ? 5.93 -2.629 -4.84 1 96.75 163 VAL B O 1
ATOM 3353 N N . LEU B 1 164 ? 4.758 -2.225 -6.672 1 96.12 164 LEU B N 1
ATOM 3354 C CA . LEU B 1 164 ? 5.945 -1.816 -7.418 1 96.12 164 LEU B CA 1
ATOM 3355 C C . LEU B 1 164 ? 6.566 -0.563 -6.812 1 96.12 164 LEU B C 1
ATOM 3357 O O . LEU B 1 164 ? 7.781 -0.498 -6.621 1 96.12 164 LEU B O 1
ATOM 3361 N N . ILE B 1 165 ? 5.781 0.38 -6.465 1 92.44 165 ILE B N 1
ATOM 3362 C CA . ILE B 1 165 ? 6.254 1.62 -5.859 1 92.44 165 ILE B CA 1
ATOM 3363 C C . ILE B 1 165 ? 6.902 1.32 -4.512 1 92.44 165 ILE B C 1
ATOM 3365 O O . ILE B 1 165 ? 8.016 1.78 -4.234 1 92.44 165 ILE B O 1
ATOM 3369 N N . ALA B 1 166 ? 6.234 0.508 -3.775 1 92.81 166 ALA B N 1
ATOM 3370 C CA . ALA B 1 166 ? 6.758 0.133 -2.463 1 92.81 166 ALA B CA 1
ATOM 3371 C C . ALA B 1 166 ? 8.047 -0.676 -2.598 1 92.81 166 ALA B C 1
ATOM 3373 O O . ALA B 1 166 ? 8.844 -0.746 -1.659 1 92.81 166 ALA B O 1
ATOM 3374 N N . SER B 1 167 ? 8.219 -1.3 -3.727 1 94.94 167 SER B N 1
ATOM 3375 C CA . SER B 1 167 ? 9.422 -2.094 -3.971 1 94.94 167 SER B CA 1
ATOM 3376 C C . SER B 1 167 ? 10.555 -1.231 -4.523 1 94.94 167 SER B C 1
ATOM 3378 O O . SER B 1 167 ? 11.641 -1.734 -4.809 1 94.94 167 SER B O 1
ATOM 3380 N N . GLY B 1 168 ? 10.258 0.09 -4.773 1 90.88 168 GLY B N 1
ATOM 3381 C CA . GLY B 1 168 ? 11.336 1.013 -5.094 1 90.88 168 GLY B CA 1
ATOM 3382 C C . GLY B 1 168 ? 11.305 1.494 -6.531 1 90.88 168 GLY B C 1
ATOM 3383 O O . GLY B 1 168 ? 12.188 2.23 -6.965 1 90.88 168 GLY B O 1
ATOM 3384 N N . VAL B 1 169 ? 10.297 1.098 -7.277 1 92.38 169 VAL B N 1
ATOM 3385 C CA . VAL B 1 169 ? 10.219 1.535 -8.664 1 92.38 169 VAL B CA 1
ATOM 3386 C C . VAL B 1 169 ? 9.93 3.033 -8.719 1 92.38 169 VAL B C 1
ATOM 3388 O O . VAL B 1 169 ? 9.047 3.527 -8.023 1 92.38 169 VAL B O 1
ATOM 3391 N N . GLY B 1 170 ? 10.648 3.721 -9.539 1 83.94 170 GLY B N 1
ATOM 3392 C CA . GLY B 1 170 ? 10.648 5.176 -9.57 1 83.94 170 GLY B CA 1
ATOM 3393 C C . GLY B 1 170 ? 9.406 5.758 -10.219 1 83.94 170 GLY B C 1
ATOM 3394 O O . GLY B 1 170 ? 8.828 6.715 -9.703 1 83.94 170 GLY B O 1
ATOM 3395 N N . ASP B 1 171 ? 9.062 5.211 -11.359 1 84.56 171 ASP B N 1
ATOM 3396 C CA . ASP B 1 171 ? 7.973 5.801 -12.125 1 84.56 171 ASP B CA 1
ATOM 3397 C C . ASP B 1 171 ? 7.09 4.715 -12.75 1 84.56 171 ASP B C 1
ATOM 3399 O O . ASP B 1 171 ? 7.594 3.688 -13.203 1 84.56 171 ASP B O 1
ATOM 3403 N N . LEU B 1 172 ? 5.801 5.012 -12.688 1 88.19 172 LEU B N 1
ATOM 3404 C CA . LEU B 1 172 ? 4.828 4.086 -13.266 1 88.19 172 LEU B CA 1
ATOM 3405 C C . LEU B 1 172 ? 3.852 4.82 -14.18 1 88.19 172 LEU B C 1
ATOM 3407 O O . LEU B 1 172 ? 3.438 5.941 -13.875 1 88.19 172 LEU B O 1
ATOM 3411 N N . SER B 1 173 ? 3.568 4.227 -15.273 1 82.12 173 SER B N 1
ATOM 3412 C CA . SER B 1 173 ? 2.551 4.738 -16.188 1 82.12 173 SER B CA 1
ATOM 3413 C C . SER B 1 173 ? 1.564 3.645 -16.578 1 82.12 173 SER B C 1
ATOM 3415 O O . SER B 1 173 ? 1.956 2.496 -16.797 1 82.12 173 SER B O 1
ATOM 3417 N N . SER B 1 174 ? 0.341 4.02 -16.578 1 83.56 174 SER B N 1
ATOM 3418 C CA . SER B 1 174 ? -0.686 3.107 -17.062 1 83.56 174 SER B CA 1
ATOM 3419 C C . SER B 1 174 ? -1.083 3.439 -18.5 1 83.56 174 SER B C 1
ATOM 3421 O O . SER B 1 174 ? -1.209 4.613 -18.859 1 83.56 174 SER B O 1
ATOM 3423 N N . TRP B 1 175 ? -1.176 2.422 -19.266 1 83.25 175 TRP B N 1
ATOM 3424 C CA . TRP B 1 175 ? -1.567 2.592 -20.656 1 83.25 175 TRP B CA 1
ATOM 3425 C C . TRP B 1 175 ? -2.846 1.818 -20.969 1 83.25 175 TRP B C 1
ATOM 3427 O O . TRP B 1 175 ? -3.02 0.688 -20.516 1 83.25 175 TRP B O 1
ATOM 3437 N N . HIS B 1 176 ? -3.697 2.494 -21.672 1 80.25 176 HIS B N 1
ATOM 3438 C CA . HIS B 1 176 ? -4.965 1.893 -22.062 1 80.25 176 HIS B CA 1
ATOM 3439 C C . HIS B 1 176 ? -5.098 1.84 -23.578 1 80.25 176 HIS B C 1
ATOM 3441 O O . HIS B 1 176 ? -4.641 2.748 -24.281 1 80.25 176 HIS B O 1
ATOM 3447 N N . GLU B 1 177 ? -5.75 0.835 -23.969 1 79.5 177 GLU B N 1
ATOM 3448 C CA . GLU B 1 177 ? -5.961 0.668 -25.406 1 79.5 177 GLU B CA 1
ATOM 3449 C C . GLU B 1 177 ? -6.711 1.857 -26 1 79.5 177 GLU B C 1
ATOM 3451 O O . GLU B 1 177 ? -6.473 2.246 -27.141 1 79.5 177 GLU B O 1
ATOM 3456 N N . ARG B 1 178 ? -7.582 2.4 -25.266 1 75.62 178 ARG B N 1
ATOM 3457 C CA . ARG B 1 178 ? -8.375 3.531 -25.75 1 75.62 178 ARG B CA 1
ATOM 3458 C C . ARG B 1 178 ? -7.484 4.73 -26.047 1 75.62 178 ARG B C 1
ATOM 3460 O O . ARG B 1 178 ? -7.883 5.629 -26.797 1 75.62 178 ARG B O 1
ATOM 3467 N N . ASP B 1 179 ? -6.293 4.695 -25.5 1 74.94 179 ASP B N 1
ATOM 3468 C CA . ASP B 1 179 ? -5.371 5.812 -25.688 1 74.94 179 ASP B CA 1
ATOM 3469 C C . ASP B 1 179 ? -4.461 5.562 -26.891 1 74.94 179 ASP B C 1
ATOM 3471 O O . ASP B 1 179 ? -3.643 6.414 -27.25 1 74.94 179 ASP B O 1
ATOM 3475 N N . ALA B 1 180 ? -4.652 4.484 -27.531 1 78.94 180 ALA B N 1
ATOM 3476 C CA . ALA B 1 180 ? -3.701 4.008 -28.531 1 78.94 180 ALA B CA 1
ATOM 3477 C C . ALA B 1 180 ? -3.561 5.012 -29.672 1 78.94 180 ALA B C 1
ATOM 3479 O O . ALA B 1 180 ? -2.465 5.211 -30.203 1 78.94 180 ALA B O 1
ATOM 3480 N N . GLU B 1 181 ? -4.648 5.59 -30.109 1 78.31 181 GLU B N 1
ATOM 3481 C CA . GLU B 1 181 ? -4.602 6.523 -31.234 1 78.31 181 GLU B CA 1
ATOM 3482 C C . GLU B 1 181 ? -3.795 7.77 -30.875 1 78.31 181 GLU B C 1
ATOM 3484 O O . GLU B 1 181 ? -2.93 8.195 -31.641 1 78.31 181 GLU B O 1
ATOM 3489 N N . ALA B 1 182 ? -4.012 8.25 -29.734 1 73.75 182 ALA B N 1
ATOM 3490 C CA . ALA B 1 182 ? -3.359 9.492 -29.312 1 73.75 182 ALA B CA 1
ATOM 3491 C C . ALA B 1 182 ? -1.978 9.211 -28.734 1 73.75 182 ALA B C 1
ATOM 3493 O O . ALA B 1 182 ? -1.059 10.016 -28.875 1 73.75 182 ALA B O 1
ATOM 3494 N N . PHE B 1 183 ? -1.902 7.945 -28.156 1 77.56 183 PHE B N 1
ATOM 3495 C CA . PHE B 1 183 ? -0.675 7.598 -27.453 1 77.56 183 PHE B CA 1
ATOM 3496 C C . PHE B 1 183 ? -0.289 6.148 -27.719 1 77.56 183 PHE B C 1
ATOM 3498 O O . PHE B 1 183 ? -0.506 5.273 -26.875 1 77.56 183 PHE B O 1
ATOM 3505 N N . PRO B 1 184 ? 0.396 5.984 -28.844 1 83.5 184 PRO B N 1
ATOM 3506 C CA . PRO B 1 184 ? 0.785 4.605 -29.156 1 83.5 184 PRO B CA 1
ATOM 3507 C C . PRO B 1 184 ? 1.761 4.027 -28.125 1 83.5 184 PRO B C 1
ATOM 3509 O O . PRO B 1 184 ? 2.672 4.723 -27.672 1 83.5 184 PRO B O 1
ATOM 3512 N N . LEU B 1 185 ? 1.598 2.814 -27.812 1 88.06 185 LEU B N 1
ATOM 3513 C CA . LEU B 1 185 ? 2.389 2.135 -26.797 1 88.06 185 LEU B CA 1
ATOM 3514 C C . LEU B 1 185 ? 3.859 2.084 -27.188 1 88.06 185 LEU B C 1
ATOM 3516 O O . LEU B 1 185 ? 4.742 2.266 -26.359 1 88.06 185 LEU B O 1
ATOM 3520 N N . ARG B 1 186 ? 4.086 1.838 -28.469 1 88.19 186 ARG B N 1
ATOM 3521 C CA . ARG B 1 186 ? 5.461 1.77 -28.953 1 88.19 186 ARG B CA 1
ATOM 3522 C C . ARG B 1 186 ? 6.207 3.07 -28.672 1 88.19 186 ARG B C 1
ATOM 3524 O O . ARG B 1 186 ? 7.367 3.049 -28.266 1 88.19 186 ARG B O 1
ATOM 3531 N N . ARG B 1 187 ? 5.562 4.148 -28.938 1 83.5 187 ARG B N 1
ATOM 3532 C CA . ARG B 1 187 ? 6.172 5.453 -28.688 1 83.5 187 ARG B CA 1
ATOM 3533 C C . ARG B 1 187 ? 6.406 5.684 -27.203 1 83.5 187 ARG B C 1
ATOM 3535 O O . ARG B 1 187 ? 7.434 6.242 -26.812 1 83.5 187 ARG B O 1
ATOM 3542 N N . LEU B 1 188 ? 5.449 5.289 -26.438 1 83.44 188 LEU B N 1
ATOM 3543 C CA . LEU B 1 188 ? 5.594 5.406 -24.984 1 83.44 188 LEU B CA 1
ATOM 3544 C C . LEU B 1 188 ? 6.789 4.598 -24.484 1 83.44 188 LEU B C 1
ATOM 3546 O O . LEU B 1 188 ? 7.543 5.059 -23.625 1 83.44 188 LEU B O 1
ATOM 3550 N N . MET B 1 189 ? 7.004 3.482 -25.094 1 89.12 189 MET B N 1
ATOM 3551 C CA . MET B 1 189 ? 8.039 2.566 -24.625 1 89.12 189 MET B CA 1
ATOM 3552 C C . MET B 1 189 ? 9.422 3.066 -25.016 1 89.12 189 MET B C 1
ATOM 3554 O O . MET B 1 189 ? 10.43 2.6 -24.484 1 89.12 189 MET B O 1
ATOM 3558 N N . ASP B 1 190 ? 9.453 4.004 -25.938 1 86.44 190 ASP B N 1
ATOM 3559 C CA . ASP B 1 190 ? 10.734 4.605 -26.297 1 86.44 190 ASP B CA 1
ATOM 3560 C C . ASP B 1 190 ? 11.383 5.289 -25.094 1 86.44 190 ASP B C 1
ATOM 3562 O O . ASP B 1 190 ? 12.609 5.41 -25.031 1 86.44 190 ASP B O 1
ATOM 3566 N N . HIS B 1 191 ? 10.602 5.684 -24.141 1 85 191 HIS B N 1
ATOM 3567 C CA . HIS B 1 191 ? 11.117 6.449 -23.016 1 85 191 HIS B CA 1
ATOM 3568 C C . HIS B 1 191 ? 10.922 5.695 -21.703 1 85 191 HIS B C 1
ATOM 3570 O O . HIS B 1 191 ? 11.023 6.285 -20.625 1 85 191 HIS B O 1
ATOM 3576 N N . ASN B 1 192 ? 10.562 4.441 -21.844 1 90.56 192 ASN B N 1
ATOM 3577 C CA . ASN B 1 192 ? 10.336 3.639 -20.641 1 90.56 192 ASN B CA 1
ATOM 3578 C C . ASN B 1 192 ? 11.141 2.342 -20.688 1 90.56 192 ASN B C 1
ATOM 3580 O O . ASN B 1 192 ? 11.586 1.912 -21.75 1 90.56 192 ASN B O 1
ATOM 3584 N N . ASP B 1 193 ? 11.336 1.76 -19.578 1 94.5 193 ASP B N 1
ATOM 3585 C CA . ASP B 1 193 ? 12.336 0.707 -19.438 1 94.5 193 ASP B CA 1
ATOM 3586 C C . ASP B 1 193 ? 11.695 -0.676 -19.516 1 94.5 193 ASP B C 1
ATOM 3588 O O . ASP B 1 193 ? 12.273 -1.599 -20.109 1 94.5 193 ASP B O 1
ATOM 3592 N N . VAL B 1 194 ? 10.555 -0.872 -18.938 1 96.38 194 VAL B N 1
ATOM 3593 C CA . VAL B 1 194 ? 9.922 -2.186 -18.875 1 96.38 194 VAL B CA 1
ATOM 3594 C C . VAL B 1 194 ? 8.414 -2.045 -19.094 1 96.38 194 VAL B C 1
ATOM 3596 O O . VAL B 1 194 ? 7.805 -1.07 -18.656 1 96.38 194 VAL B O 1
ATOM 3599 N N . LEU B 1 195 ? 7.871 -3.016 -19.812 1 96.38 195 LEU B N 1
ATOM 3600 C CA . LEU B 1 195 ? 6.43 -3.119 -20.031 1 96.38 195 LEU B CA 1
ATOM 3601 C C . LEU B 1 195 ? 5.855 -4.328 -19.297 1 96.38 195 LEU B C 1
ATOM 3603 O O . LEU B 1 195 ? 6.332 -5.449 -19.469 1 96.38 195 LEU B O 1
ATOM 3607 N N . ILE B 1 196 ? 4.922 -4.07 -18.422 1 96.19 196 ILE B N 1
ATOM 3608 C CA . ILE B 1 196 ? 4.109 -5.152 -17.891 1 96.19 196 ILE B CA 1
ATOM 3609 C C . ILE B 1 196 ? 2.793 -5.242 -18.656 1 96.19 196 ILE B C 1
ATOM 3611 O O . ILE B 1 196 ? 1.931 -4.371 -18.531 1 96.19 196 ILE B O 1
ATOM 3615 N N . ASP B 1 197 ? 2.668 -6.305 -19.391 1 93.62 197 ASP B N 1
ATOM 3616 C CA . ASP B 1 197 ? 1.491 -6.438 -20.234 1 93.62 197 ASP B CA 1
ATOM 3617 C C . ASP B 1 197 ? 0.477 -7.402 -19.625 1 93.62 197 ASP B C 1
ATOM 3619 O O . ASP B 1 197 ? 0.396 -8.562 -20.031 1 93.62 197 ASP B O 1
ATOM 3623 N N . LEU B 1 198 ? -0.358 -6.879 -18.781 1 89.62 198 LEU B N 1
ATOM 3624 C CA . LEU B 1 198 ? -1.369 -7.703 -18.125 1 89.62 198 LEU B CA 1
ATOM 3625 C C . LEU B 1 198 ? -2.564 -7.93 -19.047 1 89.62 198 LEU B C 1
ATOM 3627 O O . LEU B 1 198 ? -3.242 -8.953 -18.953 1 89.62 198 LEU B O 1
ATOM 3631 N N . ALA B 1 199 ? -2.816 -6.988 -19.859 1 81.56 199 ALA B N 1
ATOM 3632 C CA . ALA B 1 199 ? -3.992 -7.039 -20.719 1 81.56 199 ALA B CA 1
ATOM 3633 C C . ALA B 1 199 ? -3.727 -7.895 -21.953 1 81.56 199 ALA B C 1
ATOM 3635 O O . ALA B 1 199 ? -4.66 -8.281 -22.672 1 81.56 199 ALA B O 1
ATOM 3636 N N . GLY B 1 200 ? -2.518 -8.18 -22.234 1 84.56 200 GLY B N 1
ATOM 3637 C CA . GLY B 1 200 ? -2.168 -8.914 -23.453 1 84.56 200 GLY B CA 1
ATOM 3638 C C . GLY B 1 200 ? -2.434 -8.133 -24.719 1 84.56 200 GLY B C 1
ATOM 3639 O O . GLY B 1 200 ? -2.74 -8.719 -25.766 1 84.56 200 GLY B O 1
ATOM 3640 N N . CYS B 1 201 ? -2.385 -6.828 -24.609 1 81.31 201 CYS B N 1
ATOM 3641 C CA . CYS B 1 201 ? -2.783 -6.004 -25.734 1 81.31 201 CYS B CA 1
ATOM 3642 C C . CYS B 1 201 ? -1.576 -5.309 -26.359 1 81.31 201 CYS B C 1
ATOM 3644 O O . CYS B 1 201 ? -1.72 -4.531 -27.312 1 81.31 201 CYS B O 1
ATOM 3646 N N . ALA B 1 202 ? -0.458 -5.586 -25.797 1 85.06 202 ALA B N 1
ATOM 3647 C CA . ALA B 1 202 ? 0.725 -4.93 -26.344 1 85.06 202 ALA B CA 1
ATOM 3648 C C . ALA B 1 202 ? 1.037 -5.453 -27.75 1 85.06 202 ALA B C 1
ATOM 3650 O O . ALA B 1 202 ? 1.054 -6.664 -27.969 1 85.06 202 ALA B O 1
ATOM 3651 N N . PRO B 1 203 ? 1.16 -4.512 -28.672 1 82.12 203 PRO B N 1
ATOM 3652 C CA . PRO B 1 203 ? 1.537 -4.961 -30.016 1 82.12 203 PRO B CA 1
ATOM 3653 C C . PRO B 1 203 ? 2.865 -5.719 -30.031 1 82.12 203 PRO B C 1
ATOM 3655 O O . PRO B 1 203 ? 3.709 -5.508 -29.156 1 82.12 203 PRO B O 1
ATOM 3658 N N . GLU B 1 204 ? 2.883 -6.535 -31.031 1 79.19 204 GLU B N 1
ATOM 3659 C CA . GLU B 1 204 ? 4.125 -7.281 -31.219 1 79.19 204 GLU B CA 1
ATOM 3660 C C . GLU B 1 204 ? 5.316 -6.336 -31.375 1 79.19 204 GLU B C 1
ATOM 3662 O O . GLU B 1 204 ? 5.23 -5.344 -32.094 1 79.19 204 GLU B O 1
ATOM 3667 N N . GLY B 1 205 ? 6.32 -6.496 -30.625 1 78.75 205 GLY B N 1
ATOM 3668 C CA . GLY B 1 205 ? 7.543 -5.73 -30.797 1 78.75 205 GLY B CA 1
ATOM 3669 C C . GLY B 1 205 ? 7.547 -4.434 -30 1 78.75 205 GLY B C 1
ATOM 3670 O O . GLY B 1 205 ? 8.508 -3.662 -30.062 1 78.75 205 GLY B O 1
ATOM 3671 N N . ALA B 1 206 ? 6.492 -4.121 -29.312 1 82.25 206 ALA B N 1
ATOM 3672 C CA . ALA B 1 206 ? 6.41 -2.854 -28.594 1 82.25 206 ALA B CA 1
ATOM 3673 C C . ALA B 1 206 ? 7.551 -2.719 -27.578 1 82.25 206 ALA B C 1
ATOM 3675 O O . ALA B 1 206 ? 8.078 -1.623 -27.375 1 82.25 206 ALA B O 1
ATOM 3676 N N . ALA B 1 207 ? 7.996 -3.74 -27 1 84.62 207 ALA B N 1
ATOM 3677 C CA . ALA B 1 207 ? 9.039 -3.727 -25.969 1 84.62 207 ALA B CA 1
ATOM 3678 C C . ALA B 1 207 ? 9.781 -5.059 -25.938 1 84.62 207 ALA B C 1
ATOM 3680 O O . ALA B 1 207 ? 9.805 -5.73 -24.906 1 84.62 207 ALA B O 1
ATOM 3681 N N . VAL B 1 208 ? 10.453 -5.309 -26.984 1 82.31 208 VAL B N 1
ATOM 3682 C CA . VAL B 1 208 ? 11.141 -6.59 -27.125 1 82.31 208 VAL B CA 1
ATOM 3683 C C . VAL B 1 208 ? 12.211 -6.734 -26.047 1 82.31 208 VAL B C 1
ATOM 3685 O O . VAL B 1 208 ? 13.008 -5.816 -25.844 1 82.31 208 VAL B O 1
ATOM 3688 N N . GLY B 1 209 ? 12.195 -7.824 -25.328 1 85.69 209 GLY B N 1
ATOM 3689 C CA . GLY B 1 209 ? 13.211 -8.141 -24.344 1 85.69 209 GLY B CA 1
ATOM 3690 C C . GLY B 1 209 ? 12.969 -7.453 -23 1 85.69 209 GLY B C 1
ATOM 3691 O O . GLY B 1 209 ? 13.758 -7.613 -22.078 1 85.69 209 GLY B O 1
ATOM 3692 N N . ARG B 1 210 ? 11.945 -6.668 -22.922 1 93.19 210 ARG B N 1
ATOM 3693 C CA . ARG B 1 210 ? 11.695 -5.957 -21.672 1 93.19 210 ARG B CA 1
ATOM 3694 C C . ARG B 1 210 ? 10.211 -5.949 -21.328 1 93.19 210 ARG B C 1
ATOM 3696 O O . ARG B 1 210 ? 9.695 -4.961 -20.812 1 93.19 210 ARG B O 1
ATOM 3703 N N . THR B 1 211 ? 9.547 -7.035 -21.766 1 94.31 211 THR B N 1
ATOM 3704 C CA . THR B 1 211 ? 8.133 -7.219 -21.453 1 94.31 211 THR B CA 1
ATOM 3705 C C . THR B 1 211 ? 7.941 -8.328 -20.422 1 94.31 211 THR B C 1
ATOM 3707 O O . THR B 1 211 ? 8.516 -9.414 -20.562 1 94.31 211 THR B O 1
ATOM 3710 N N . VAL B 1 212 ? 7.246 -8.008 -19.406 1 94.69 212 VAL B N 1
ATOM 3711 C CA . VAL B 1 212 ? 6.828 -8.977 -18.391 1 94.69 212 VAL B CA 1
ATOM 3712 C C . VAL B 1 212 ? 5.352 -9.32 -18.594 1 94.69 212 VAL B C 1
ATOM 3714 O O . VAL B 1 212 ? 4.504 -8.43 -18.656 1 94.69 212 VAL B O 1
ATOM 3717 N N . THR B 1 213 ? 5.102 -10.586 -18.734 1 91 213 THR B N 1
ATOM 3718 C CA . THR B 1 213 ? 3.734 -11.055 -18.922 1 91 213 THR B CA 1
ATOM 3719 C C . THR B 1 213 ? 3.359 -12.078 -17.844 1 91 213 THR B C 1
ATOM 3721 O O . THR B 1 213 ? 4.227 -12.578 -17.141 1 91 213 THR B O 1
ATOM 3724 N N . VAL B 1 214 ? 2.109 -12.234 -17.688 1 86.69 214 VAL B N 1
ATOM 3725 C CA . VAL B 1 214 ? 1.591 -13.289 -16.828 1 86.69 214 VAL B CA 1
ATOM 3726 C C . VAL B 1 214 ? 1.325 -14.555 -17.656 1 86.69 214 VAL B C 1
ATOM 3728 O O . VAL B 1 214 ? 0.641 -14.5 -18.672 1 86.69 214 VAL B O 1
ATOM 3731 N N . PRO B 1 215 ? 1.915 -15.656 -17.234 1 86.56 215 PRO B N 1
ATOM 3732 C CA . PRO B 1 215 ? 1.666 -16.906 -17.969 1 86.56 215 PRO B CA 1
ATOM 3733 C C . PRO B 1 215 ? 0.218 -17.375 -17.859 1 86.56 215 PRO B C 1
ATOM 3735 O O . PRO B 1 215 ? -0.494 -16.969 -16.922 1 86.56 215 PRO B O 1
ATOM 3738 N N . THR B 1 216 ? -0.171 -18.219 -18.734 1 84.19 216 THR B N 1
ATOM 3739 C CA . THR B 1 216 ? -1.513 -18.797 -18.734 1 84.19 216 THR B CA 1
ATOM 3740 C C . THR B 1 216 ? -1.732 -19.656 -17.484 1 84.19 216 THR B C 1
ATOM 3742 O O . THR B 1 216 ? -2.805 -19.609 -16.875 1 84.19 216 THR B O 1
ATOM 3745 N N . ASP B 1 217 ? -0.791 -20.438 -17.219 1 90.31 217 ASP B N 1
ATOM 3746 C CA . ASP B 1 217 ? -0.799 -21.156 -15.953 1 90.31 217 ASP B CA 1
ATOM 3747 C C . ASP B 1 217 ? -0.114 -20.344 -14.859 1 90.31 217 ASP B C 1
ATOM 3749 O O . ASP B 1 217 ? 1.11 -20.203 -14.859 1 90.31 217 ASP B O 1
ATOM 3753 N N . THR B 1 218 ? -0.861 -19.969 -13.891 1 92 218 THR B N 1
ATOM 3754 C CA . THR B 1 218 ? -0.354 -19.016 -12.906 1 92 218 THR B CA 1
ATOM 3755 C C . THR B 1 218 ? 0.206 -19.75 -11.688 1 92 218 THR B C 1
ATOM 3757 O O . THR B 1 218 ? 0.903 -19.156 -10.867 1 92 218 THR B O 1
ATOM 3760 N N . PHE B 1 219 ? 0.003 -21.062 -11.594 1 94.94 219 PHE B N 1
ATOM 3761 C CA . PHE B 1 219 ? 0.366 -21.828 -10.406 1 94.94 219 PHE B CA 1
ATOM 3762 C C . PHE B 1 219 ? 1.864 -21.734 -10.141 1 94.94 219 PHE B C 1
ATOM 3764 O O . PHE B 1 219 ? 2.283 -21.5 -9 1 94.94 219 PHE B O 1
ATOM 3771 N N . PRO B 1 220 ? 2.703 -21.859 -11.133 1 95.12 220 PRO B N 1
ATOM 3772 C CA . PRO B 1 220 ? 4.141 -21.797 -10.859 1 95.12 220 PRO B CA 1
ATOM 3773 C C . PRO B 1 220 ? 4.562 -20.484 -10.211 1 95.12 220 PRO B C 1
ATOM 3775 O O . PRO B 1 220 ? 5.473 -20.453 -9.375 1 95.12 220 PRO B O 1
ATOM 3778 N N . TYR B 1 221 ? 3.955 -19.406 -10.602 1 95.5 221 TYR B N 1
ATOM 3779 C CA . TYR B 1 221 ? 4.27 -18.109 -10.016 1 95.5 221 TYR B CA 1
ATOM 3780 C C . TYR B 1 221 ? 3.779 -18.016 -8.578 1 95.5 221 TYR B C 1
ATOM 3782 O O . TYR B 1 221 ? 4.512 -17.578 -7.691 1 95.5 221 TYR B O 1
ATOM 3790 N N . GLY B 1 222 ? 2.553 -18.453 -8.367 1 96.62 222 GLY B N 1
ATOM 3791 C CA . GLY B 1 222 ? 1.997 -18.422 -7.02 1 96.62 222 GLY B CA 1
ATOM 3792 C C . GLY B 1 222 ? 2.742 -19.312 -6.047 1 96.62 222 GLY B C 1
ATOM 3793 O O . GLY B 1 222 ? 2.889 -18.969 -4.871 1 96.62 222 GLY B O 1
ATOM 3794 N N . ALA B 1 223 ? 3.234 -20.391 -6.586 1 97.19 223 ALA B N 1
ATOM 3795 C CA . ALA B 1 223 ? 3.924 -21.391 -5.766 1 97.19 223 ALA B CA 1
ATOM 3796 C C . ALA B 1 223 ? 5.227 -20.828 -5.203 1 97.19 223 ALA B C 1
ATOM 3798 O O . ALA B 1 223 ? 5.699 -21.266 -4.152 1 97.19 223 ALA B O 1
ATOM 3799 N N . LEU B 1 224 ? 5.785 -19.859 -5.871 1 98 224 LEU B N 1
ATOM 3800 C CA . LEU B 1 224 ? 7.035 -19.266 -5.418 1 98 224 LEU B CA 1
ATOM 3801 C C . LEU B 1 224 ? 6.812 -18.406 -4.172 1 98 224 LEU B C 1
ATOM 3803 O O . LEU B 1 224 ? 7.73 -18.219 -3.375 1 98 224 LEU B O 1
ATOM 3807 N N . VAL B 1 225 ? 5.613 -17.922 -4.023 1 98.44 225 VAL B N 1
ATOM 3808 C CA . VAL B 1 225 ? 5.383 -16.844 -3.08 1 98.44 225 VAL B CA 1
ATOM 3809 C C . VAL B 1 225 ? 4.59 -17.344 -1.882 1 98.44 225 VAL B C 1
ATOM 3811 O O . VAL B 1 225 ? 4.93 -17.062 -0.733 1 98.44 225 VAL B O 1
ATOM 3814 N N . LEU B 1 226 ? 3.607 -18.172 -2.098 1 98.5 226 LEU B N 1
ATOM 3815 C CA . LEU B 1 226 ? 2.523 -18.438 -1.162 1 98.5 226 LEU B CA 1
ATOM 3816 C C . LEU B 1 226 ? 3.059 -19.047 0.13 1 98.5 226 LEU B C 1
ATOM 3818 O O . LEU B 1 226 ? 2.76 -18.547 1.222 1 98.5 226 LEU B O 1
ATOM 3822 N N . PRO B 1 227 ? 3.922 -20.078 0.122 1 97.25 227 PRO B N 1
ATOM 3823 C CA . PRO B 1 227 ? 4.328 -20.719 1.374 1 97.25 227 PRO B CA 1
ATOM 3824 C C . PRO B 1 227 ? 5.062 -19.766 2.314 1 97.25 227 PRO B C 1
ATOM 3826 O O . PRO B 1 227 ? 4.766 -19.719 3.512 1 97.25 227 PRO B O 1
ATOM 3829 N N . GLY B 1 228 ? 5.992 -19.016 1.763 1 97.19 228 GLY B N 1
ATOM 3830 C CA . GLY B 1 228 ? 6.734 -18.078 2.588 1 97.19 228 GLY B CA 1
ATOM 3831 C C . GLY B 1 228 ? 5.871 -16.969 3.152 1 97.19 228 GLY B C 1
ATOM 3832 O O . GLY B 1 228 ? 6.035 -16.578 4.309 1 97.19 228 GLY B O 1
ATOM 3833 N N . LEU B 1 229 ? 5.016 -16.453 2.318 1 98.06 229 LEU B N 1
ATOM 3834 C CA . LEU B 1 229 ? 4.102 -15.391 2.748 1 98.06 229 LEU B CA 1
ATOM 3835 C C . LEU B 1 229 ? 3.195 -15.883 3.871 1 98.06 229 LEU B C 1
ATOM 3837 O O . LEU B 1 229 ? 3.025 -15.195 4.883 1 98.06 229 LEU B O 1
ATOM 3841 N N . LEU B 1 230 ? 2.656 -17.094 3.723 1 97.31 230 LEU B N 1
ATOM 3842 C CA . LEU B 1 230 ? 1.797 -17.672 4.746 1 97.31 230 LEU B CA 1
ATOM 3843 C C . LEU B 1 230 ? 2.566 -17.891 6.047 1 97.31 230 LEU B C 1
ATOM 3845 O O . LEU B 1 230 ? 2.041 -17.625 7.133 1 97.31 230 LEU B O 1
ATOM 3849 N N . ALA B 1 231 ? 3.785 -18.359 5.938 1 94.94 231 ALA B N 1
ATOM 3850 C CA . ALA B 1 231 ? 4.594 -18.609 7.129 1 94.94 231 ALA B CA 1
ATOM 3851 C C . ALA B 1 231 ? 4.754 -17.344 7.965 1 94.94 231 ALA B C 1
ATOM 3853 O O . ALA B 1 231 ? 4.617 -17.391 9.188 1 94.94 231 ALA B O 1
ATOM 3854 N N . ALA B 1 232 ? 4.969 -16.281 7.297 1 94.94 232 ALA B N 1
ATOM 3855 C CA . ALA B 1 232 ? 5.152 -15.023 8.008 1 94.94 232 ALA B CA 1
ATOM 3856 C C . ALA B 1 232 ? 3.828 -14.516 8.578 1 94.94 232 ALA B C 1
ATOM 3858 O O . ALA B 1 232 ? 3.74 -14.18 9.758 1 94.94 232 ALA B O 1
ATOM 3859 N N . LEU B 1 233 ? 2.805 -14.5 7.766 1 95.44 233 LEU B N 1
ATOM 3860 C CA . LEU B 1 233 ? 1.53 -13.922 8.18 1 95.44 233 LEU B CA 1
ATOM 3861 C C . LEU B 1 233 ? 0.911 -14.727 9.32 1 95.44 233 LEU B C 1
ATOM 3863 O O . LEU B 1 233 ? 0.466 -14.156 10.312 1 95.44 233 LEU B O 1
ATOM 3867 N N . CYS B 1 234 ? 0.894 -16.016 9.164 1 93.69 234 CYS B N 1
ATOM 3868 C CA . CYS B 1 234 ? 0.302 -16.875 10.18 1 93.69 234 CYS B CA 1
ATOM 3869 C C . CYS B 1 234 ? 1.173 -16.922 11.43 1 93.69 234 CYS B C 1
ATOM 3871 O O . CYS B 1 234 ? 0.659 -16.953 12.555 1 93.69 234 CYS B O 1
ATOM 3873 N N . GLY B 1 235 ? 2.445 -16.922 11.234 1 90.75 235 GLY B N 1
ATOM 3874 C CA . GLY B 1 235 ? 3.363 -16.953 12.359 1 90.75 235 GLY B CA 1
ATOM 3875 C C . GLY B 1 235 ? 3.217 -15.758 13.281 1 90.75 235 GLY B C 1
ATOM 3876 O O . GLY B 1 235 ? 3.439 -15.867 14.492 1 90.75 235 GLY B O 1
ATOM 3877 N N . HIS B 1 236 ? 2.818 -14.641 12.727 1 90.56 236 HIS B N 1
ATOM 3878 C CA . HIS B 1 236 ? 2.701 -13.422 13.516 1 90.56 236 HIS B CA 1
ATOM 3879 C C . HIS B 1 236 ? 1.24 -13.023 13.703 1 90.56 236 HIS B C 1
ATOM 3881 O O . HIS B 1 236 ? 0.946 -11.906 14.133 1 90.56 236 HIS B O 1
ATOM 3887 N N . GLU B 1 237 ? 0.344 -13.852 13.266 1 90.19 237 GLU B N 1
ATOM 3888 C CA . GLU B 1 237 ? -1.095 -13.664 13.43 1 90.19 237 GLU B CA 1
ATOM 3889 C C . GLU B 1 237 ? -1.551 -12.344 12.797 1 90.19 237 GLU B C 1
ATOM 3891 O O . GLU B 1 237 ? -2.287 -11.578 13.422 1 90.19 237 GLU B O 1
ATOM 3896 N N . VAL B 1 238 ? -0.951 -12.156 11.656 1 91.81 238 VAL B N 1
ATOM 3897 C CA . VAL B 1 238 ? -1.322 -10.961 10.898 1 91.81 238 VAL B CA 1
ATOM 3898 C C . VAL B 1 238 ? -2.719 -11.141 10.312 1 91.81 238 VAL B C 1
ATOM 3900 O O . VAL B 1 238 ? -3.043 -12.195 9.773 1 91.81 238 VAL B O 1
ATOM 3903 N N . ARG B 1 239 ? -3.551 -10.078 10.312 1 92.06 239 ARG B N 1
ATOM 3904 C CA . ARG B 1 239 ? -4.953 -10.227 9.93 1 92.06 239 ARG B CA 1
ATOM 3905 C C . ARG B 1 239 ? -5.246 -9.484 8.633 1 92.06 239 ARG B C 1
ATOM 3907 O O . ARG B 1 239 ? -6.34 -9.609 8.07 1 92.06 239 ARG B O 1
ATOM 3914 N N . THR B 1 240 ? -4.312 -8.703 8.219 1 93.81 240 THR B N 1
ATOM 3915 C CA . THR B 1 240 ? -4.508 -7.934 7 1 93.81 240 THR B CA 1
ATOM 3916 C C . THR B 1 240 ? -3.297 -8.055 6.082 1 93.81 240 THR B C 1
ATOM 3918 O O . THR B 1 240 ? -2.158 -7.887 6.523 1 93.81 240 THR B O 1
ATOM 3921 N N . LEU B 1 241 ? -3.541 -8.438 4.844 1 96.44 241 LEU B N 1
ATOM 3922 C CA . LEU B 1 241 ? -2.471 -8.406 3.857 1 96.44 241 LEU B CA 1
ATOM 3923 C C . LEU B 1 241 ? -2.193 -6.973 3.41 1 96.44 241 LEU B C 1
ATOM 3925 O O . LEU B 1 241 ? -3.074 -6.305 2.861 1 96.44 241 LEU B O 1
ATOM 3929 N N . THR B 1 242 ? -0.983 -6.527 3.615 1 96.19 242 THR B N 1
ATOM 3930 C CA . THR B 1 242 ? -0.638 -5.141 3.312 1 96.19 242 THR B CA 1
ATOM 3931 C C . THR B 1 242 ? 0.27 -5.066 2.09 1 96.19 242 THR B C 1
ATOM 3933 O O . THR B 1 242 ? 0.896 -6.059 1.711 1 96.19 242 THR B O 1
ATOM 3936 N N . VAL B 1 243 ? 0.3 -3.885 1.501 1 96.31 243 VAL B N 1
ATOM 3937 C CA . VAL B 1 243 ? 1.185 -3.613 0.373 1 96.31 243 VAL B CA 1
ATOM 3938 C C . VAL B 1 243 ? 2.635 -3.869 0.781 1 96.31 243 VAL B C 1
ATOM 3940 O O . VAL B 1 243 ? 3.412 -4.434 0.008 1 96.31 243 VAL B O 1
ATOM 3943 N N . GLU B 1 244 ? 2.998 -3.492 2.002 1 95.25 244 GLU B N 1
ATOM 3944 C CA . GLU B 1 244 ? 4.355 -3.658 2.51 1 95.25 244 GLU B CA 1
ATOM 3945 C C . GLU B 1 244 ? 4.742 -5.133 2.588 1 95.25 244 GLU B C 1
ATOM 3947 O O . GLU B 1 244 ? 5.879 -5.5 2.279 1 95.25 244 GLU B O 1
ATOM 3952 N N . ALA B 1 245 ? 3.781 -5.934 2.98 1 97.19 245 ALA B N 1
ATOM 3953 C CA . ALA B 1 245 ? 4.043 -7.367 3.053 1 97.19 245 ALA B CA 1
ATOM 3954 C C . ALA B 1 245 ? 4.301 -7.949 1.666 1 97.19 245 ALA B C 1
ATOM 3956 O O . ALA B 1 245 ? 5.254 -8.711 1.474 1 97.19 245 ALA B O 1
ATOM 3957 N N . VAL B 1 246 ? 3.465 -7.566 0.702 1 98.25 246 VAL B N 1
ATOM 3958 C CA . VAL B 1 246 ? 3.627 -8.078 -0.654 1 98.25 246 VAL B CA 1
ATOM 3959 C C . VAL B 1 246 ? 4.922 -7.539 -1.261 1 98.25 246 VAL B C 1
ATOM 3961 O O . VAL B 1 246 ? 5.652 -8.273 -1.929 1 98.25 246 VAL B O 1
ATOM 3964 N N . ALA B 1 247 ? 5.25 -6.293 -1.016 1 97.44 247 ALA B N 1
ATOM 3965 C CA . ALA B 1 247 ? 6.492 -5.695 -1.504 1 97.44 247 ALA B CA 1
ATOM 3966 C C . ALA B 1 247 ? 7.711 -6.406 -0.916 1 97.44 247 ALA B C 1
ATOM 3968 O O . ALA B 1 247 ? 8.734 -6.547 -1.583 1 97.44 247 ALA B O 1
ATOM 3969 N N . ALA B 1 248 ? 7.574 -6.781 0.333 1 97.44 248 ALA B N 1
ATOM 3970 C CA . ALA B 1 248 ? 8.664 -7.527 0.961 1 97.44 248 ALA B CA 1
ATOM 3971 C C . ALA B 1 248 ? 8.906 -8.852 0.246 1 97.44 248 ALA B C 1
ATOM 3973 O O . ALA B 1 248 ? 10.047 -9.297 0.116 1 97.44 248 ALA B O 1
ATOM 3974 N N . CYS B 1 249 ? 7.832 -9.531 -0.204 1 98.44 249 CYS B N 1
ATOM 3975 C CA . CYS B 1 249 ? 7.984 -10.727 -1.017 1 98.44 249 CYS B CA 1
ATOM 3976 C C . CYS B 1 249 ? 8.781 -10.438 -2.283 1 98.44 249 CYS B C 1
ATOM 3978 O O . CYS B 1 249 ? 9.656 -11.211 -2.662 1 98.44 249 CYS B O 1
ATOM 3980 N N . VAL B 1 250 ? 8.43 -9.328 -2.924 1 98.5 250 VAL B N 1
ATOM 3981 C CA . VAL B 1 250 ? 9.078 -8.922 -4.164 1 98.5 250 VAL B CA 1
ATOM 3982 C C . VAL B 1 250 ? 10.578 -8.773 -3.939 1 98.5 250 VAL B C 1
ATOM 3984 O O . VAL B 1 250 ? 11.383 -9.289 -4.719 1 98.5 250 VAL B O 1
ATOM 3987 N N . ARG B 1 251 ? 10.961 -8.117 -2.859 1 97 251 ARG B N 1
ATOM 3988 C CA . ARG B 1 251 ? 12.367 -7.883 -2.555 1 97 251 ARG B CA 1
ATOM 3989 C C . ARG B 1 251 ? 13.094 -9.195 -2.281 1 97 251 ARG B C 1
ATOM 3991 O O . ARG B 1 251 ? 14.219 -9.391 -2.736 1 97 251 ARG B O 1
ATOM 3998 N N . ALA B 1 252 ? 12.453 -10.055 -1.503 1 97.88 252 ALA B N 1
ATOM 3999 C CA . ALA B 1 252 ? 13.039 -11.359 -1.205 1 97.88 252 ALA B CA 1
ATOM 4000 C C . ALA B 1 252 ? 13.289 -12.156 -2.484 1 97.88 252 ALA B C 1
ATOM 4002 O O . ALA B 1 252 ? 14.383 -12.68 -2.686 1 97.88 252 ALA B O 1
ATOM 4003 N N . LEU B 1 253 ? 12.281 -12.234 -3.338 1 98.44 253 LEU B N 1
ATOM 4004 C CA . LEU B 1 253 ? 12.398 -12.969 -4.594 1 98.44 253 LEU B CA 1
ATOM 4005 C C . LEU B 1 253 ? 13.508 -12.391 -5.457 1 98.44 253 LEU B C 1
ATOM 4007 O O . LEU B 1 253 ? 14.336 -13.133 -5.992 1 98.44 253 LEU B O 1
ATOM 4011 N N . ALA B 1 254 ? 13.5 -11.07 -5.621 1 97.19 254 ALA B N 1
ATOM 4012 C CA . ALA B 1 254 ? 14.508 -10.414 -6.449 1 97.19 254 ALA B CA 1
ATOM 4013 C C . ALA B 1 254 ? 15.914 -10.703 -5.938 1 97.19 254 ALA B C 1
ATOM 4015 O O . ALA B 1 254 ? 16.844 -10.867 -6.723 1 97.19 254 ALA B O 1
ATOM 4016 N N . LEU B 1 255 ? 16.062 -10.734 -4.621 1 95.94 255 LEU B N 1
ATOM 4017 C CA . LEU B 1 255 ? 17.359 -10.938 -3.998 1 95.94 255 LEU B CA 1
ATOM 4018 C C . LEU B 1 255 ? 17.906 -12.328 -4.297 1 95.94 255 LEU B C 1
ATOM 4020 O O . LEU B 1 255 ? 19.094 -12.492 -4.578 1 95.94 255 LEU B O 1
ATOM 4024 N N . ILE B 1 256 ? 17.047 -13.336 -4.305 1 97.12 256 ILE B N 1
ATOM 4025 C CA . ILE B 1 256 ? 17.547 -14.703 -4.41 1 97.12 256 ILE B CA 1
ATOM 4026 C C . ILE B 1 256 ? 17.531 -15.148 -5.867 1 97.12 256 ILE B C 1
ATOM 4028 O O . ILE B 1 256 ? 18 -16.25 -6.195 1 97.12 256 ILE B O 1
ATOM 4032 N N . THR B 1 257 ? 16.922 -14.352 -6.742 1 97.69 257 THR B N 1
ATOM 4033 C CA . THR B 1 257 ? 16.891 -14.688 -8.164 1 97.69 257 THR B CA 1
ATOM 4034 C C . THR B 1 257 ? 18.266 -14.516 -8.797 1 97.69 257 THR B C 1
ATOM 4036 O O . THR B 1 257 ? 18.859 -13.445 -8.711 1 97.69 257 THR B O 1
ATOM 4039 N N . PRO B 1 258 ? 18.719 -15.539 -9.477 1 95.25 258 PRO B N 1
ATOM 4040 C CA . PRO B 1 258 ? 20 -15.406 -10.195 1 95.25 258 PRO B CA 1
ATOM 4041 C C . PRO B 1 258 ? 19.953 -14.336 -11.281 1 95.25 258 PRO B C 1
ATOM 4043 O O . PRO B 1 258 ? 18.891 -14.047 -11.828 1 95.25 258 PRO B O 1
ATOM 4046 N N . ALA B 1 259 ? 21.109 -13.781 -11.672 1 91.19 259 ALA B N 1
ATOM 4047 C CA . ALA B 1 259 ? 21.219 -12.633 -12.562 1 91.19 259 ALA B CA 1
ATOM 4048 C C . ALA B 1 259 ? 20.688 -12.953 -13.953 1 91.19 259 ALA B C 1
ATOM 4050 O O . ALA B 1 259 ? 20.219 -12.062 -14.672 1 91.19 259 ALA B O 1
ATOM 4051 N N . ASP B 1 260 ? 20.672 -14.188 -14.297 1 91.62 260 ASP B N 1
ATOM 4052 C CA . ASP B 1 260 ? 20.297 -14.562 -15.656 1 91.62 260 ASP B CA 1
ATOM 4053 C C . ASP B 1 260 ? 18.859 -15.055 -15.727 1 91.62 260 ASP B C 1
ATOM 4055 O O . ASP B 1 260 ? 18.406 -15.547 -16.766 1 91.62 260 ASP B O 1
ATOM 4059 N N . GLN B 1 261 ? 18.172 -14.922 -14.641 1 93.75 261 GLN B N 1
ATOM 4060 C CA . GLN B 1 261 ? 16.797 -15.383 -14.578 1 93.75 261 GLN B CA 1
ATOM 4061 C C . GLN B 1 261 ? 15.852 -14.25 -14.164 1 93.75 261 GLN B C 1
ATOM 4063 O O . GLN B 1 261 ? 16.297 -13.258 -13.578 1 93.75 261 GLN B O 1
ATOM 4068 N N . MET B 1 262 ? 14.602 -14.398 -14.477 1 94.12 262 MET B N 1
ATOM 4069 C CA . MET B 1 262 ? 13.586 -13.422 -14.078 1 94.12 262 MET B CA 1
ATOM 4070 C C . MET B 1 262 ? 13.039 -13.742 -12.695 1 94.12 262 MET B C 1
ATOM 4072 O O . MET B 1 262 ? 12.703 -12.828 -11.938 1 94.12 262 MET B O 1
ATOM 4076 N N . LEU B 1 263 ? 12.969 -15 -12.398 1 97.19 263 LEU B N 1
ATOM 4077 C CA . LEU B 1 263 ? 12.477 -15.492 -11.117 1 97.19 263 LEU B CA 1
ATOM 4078 C C . LEU B 1 263 ? 13.281 -16.688 -10.641 1 97.19 263 LEU B C 1
ATOM 4080 O O . LEU B 1 263 ? 13.938 -17.359 -11.445 1 97.19 263 LEU B O 1
ATOM 4084 N N . PRO B 1 264 ? 13.281 -16.938 -9.359 1 96.94 264 PRO B N 1
ATOM 4085 C CA . PRO B 1 264 ? 13.961 -18.156 -8.891 1 96.94 264 PRO B CA 1
ATOM 4086 C C . PRO B 1 264 ? 13.227 -19.438 -9.289 1 96.94 264 PRO B C 1
ATOM 4088 O O . PRO B 1 264 ? 12.062 -19.375 -9.695 1 96.94 264 PRO B O 1
ATOM 4091 N N . SER B 1 265 ? 13.977 -20.516 -9.156 1 94.56 265 SER B N 1
ATOM 4092 C CA . SER B 1 265 ? 13.367 -21.812 -9.422 1 94.56 265 SER B CA 1
ATOM 4093 C C . SER B 1 265 ? 12.422 -22.234 -8.297 1 94.56 265 SER B C 1
ATOM 4095 O O . SER B 1 265 ? 12.648 -21.875 -7.137 1 94.56 265 SER B O 1
ATOM 4097 N N . ALA B 1 266 ? 11.398 -23 -8.633 1 91.38 266 ALA B N 1
ATOM 4098 C CA . ALA B 1 266 ? 10.43 -23.484 -7.656 1 91.38 266 ALA B CA 1
ATOM 4099 C C . ALA B 1 266 ? 11.102 -24.359 -6.602 1 91.38 266 ALA B C 1
ATOM 4101 O O . ALA B 1 266 ? 10.617 -24.484 -5.477 1 91.38 266 ALA B O 1
ATOM 4102 N N . GLY B 1 267 ? 12.195 -24.938 -6.984 1 91.75 267 GLY B N 1
ATOM 4103 C CA . GLY B 1 267 ? 12.898 -25.844 -6.074 1 91.75 267 GLY B CA 1
ATOM 4104 C C . GLY B 1 267 ? 13.945 -25.125 -5.234 1 91.75 267 GLY B C 1
ATOM 4105 O O . GLY B 1 267 ? 14.672 -25.766 -4.469 1 91.75 267 GLY B O 1
ATOM 4106 N N . ASP B 1 268 ? 14.07 -23.844 -5.379 1 94.5 268 ASP B N 1
ATOM 4107 C CA . ASP B 1 268 ? 15.031 -23.094 -4.574 1 94.5 268 ASP B CA 1
ATOM 4108 C C . ASP B 1 268 ? 14.719 -23.219 -3.084 1 94.5 268 ASP B C 1
ATOM 4110 O O . ASP B 1 268 ? 13.672 -22.766 -2.619 1 94.5 268 ASP B O 1
ATOM 4114 N N . ARG B 1 269 ? 15.594 -23.719 -2.264 1 91.5 269 ARG B N 1
ATOM 4115 C CA . ARG B 1 269 ? 15.375 -24.062 -0.859 1 91.5 269 ARG B CA 1
ATOM 4116 C C . ARG B 1 269 ? 15.273 -22.797 -0.004 1 91.5 269 ARG B C 1
ATOM 4118 O O . ARG B 1 269 ? 14.805 -22.844 1.134 1 91.5 269 ARG B O 1
ATOM 4125 N N . ARG B 1 270 ? 15.703 -21.766 -0.579 1 95.06 270 ARG B N 1
ATOM 4126 C CA . ARG B 1 270 ? 15.727 -20.531 0.197 1 95.06 270 ARG B CA 1
ATOM 4127 C C . ARG B 1 270 ? 14.375 -19.812 0.148 1 95.06 270 ARG B C 1
ATOM 4129 O O . ARG B 1 270 ? 14.125 -18.906 0.929 1 95.06 270 ARG B O 1
ATOM 4136 N N . LEU B 1 271 ? 13.453 -20.203 -0.698 1 96.06 271 LEU B N 1
ATOM 4137 C CA . LEU B 1 271 ? 12.25 -19.453 -1.04 1 96.06 271 LEU B CA 1
ATOM 4138 C C . LEU B 1 271 ? 11.438 -19.141 0.209 1 96.06 271 LEU B C 1
ATOM 4140 O O . LEU B 1 271 ? 11.195 -17.969 0.519 1 96.06 271 LEU B O 1
ATOM 4144 N N . VAL B 1 272 ? 11.078 -20.172 0.954 1 95 272 VAL B N 1
ATOM 4145 C CA . VAL B 1 272 ? 10.156 -20.016 2.074 1 95 272 VAL B CA 1
ATOM 4146 C C . VAL B 1 272 ? 10.797 -19.141 3.154 1 95 272 VAL B C 1
ATOM 4148 O O . VAL B 1 272 ? 10.203 -18.156 3.598 1 95 272 VAL B O 1
ATOM 4151 N N . SER B 1 273 ? 12.047 -19.375 3.492 1 94.81 273 SER B N 1
ATOM 4152 C CA . SER B 1 273 ? 12.711 -18.656 4.57 1 94.81 273 SER B CA 1
ATOM 4153 C C . SER B 1 273 ? 13.016 -17.219 4.172 1 94.81 273 SER B C 1
ATOM 4155 O O . SER B 1 273 ? 12.875 -16.297 4.988 1 94.81 273 SER B O 1
ATOM 4157 N N . ALA B 1 274 ? 13.422 -17 2.941 1 96.5 274 ALA B N 1
ATOM 4158 C CA . ALA B 1 274 ? 13.742 -15.648 2.479 1 96.5 274 ALA B CA 1
ATOM 4159 C C . ALA B 1 274 ? 12.508 -14.75 2.512 1 96.5 274 ALA B C 1
ATOM 4161 O O . ALA B 1 274 ? 12.555 -13.633 3.033 1 96.5 274 ALA B O 1
ATOM 4162 N N . ILE B 1 275 ? 11.438 -15.281 2.021 1 97.56 275 ILE B N 1
ATOM 4163 C CA . ILE B 1 275 ? 10.203 -14.5 1.981 1 97.56 275 ILE B CA 1
ATOM 4164 C C . ILE B 1 275 ? 9.703 -14.258 3.402 1 97.56 275 ILE B C 1
ATOM 4166 O O . ILE B 1 275 ? 9.383 -13.125 3.77 1 97.56 275 ILE B O 1
ATOM 4170 N N . ALA B 1 276 ? 9.656 -15.297 4.203 1 96 276 ALA B N 1
ATOM 4171 C CA . ALA B 1 276 ? 9.172 -15.164 5.574 1 96 276 ALA B CA 1
ATOM 4172 C C . ALA B 1 276 ? 9.984 -14.125 6.348 1 96 276 ALA B C 1
ATOM 4174 O O . ALA B 1 276 ? 9.422 -13.305 7.078 1 96 276 ALA B O 1
ATOM 4175 N N . ARG B 1 277 ? 11.281 -14.133 6.168 1 95.12 277 ARG B N 1
ATOM 4176 C CA . ARG B 1 277 ? 12.172 -13.211 6.863 1 95.12 277 ARG B CA 1
ATOM 4177 C C . ARG B 1 277 ? 11.914 -11.773 6.426 1 95.12 277 ARG B C 1
ATOM 4179 O O . ARG B 1 277 ? 11.781 -10.875 7.262 1 95.12 277 ARG B O 1
ATOM 4186 N N . HIS B 1 278 ? 11.836 -11.539 5.141 1 96.62 278 HIS B N 1
ATOM 4187 C CA . HIS B 1 278 ? 11.641 -10.195 4.621 1 96.62 278 HIS B CA 1
ATOM 4188 C C . HIS B 1 278 ? 10.281 -9.641 5.031 1 96.62 278 HIS B C 1
ATOM 4190 O O . HIS B 1 278 ? 10.164 -8.469 5.406 1 96.62 278 HIS B O 1
ATOM 4196 N N . VAL B 1 279 ? 9.281 -10.469 4.941 1 96.62 279 VAL B N 1
ATOM 4197 C CA . VAL B 1 279 ? 7.934 -10.031 5.297 1 96.62 279 VAL B CA 1
ATOM 4198 C C . VAL B 1 279 ? 7.867 -9.719 6.789 1 96.62 279 VAL B C 1
ATOM 4200 O O . VAL B 1 279 ? 7.316 -8.695 7.191 1 96.62 279 VAL B O 1
ATOM 4203 N N . SER B 1 280 ? 8.422 -10.602 7.613 1 94.19 280 SER B N 1
ATOM 4204 C CA . SER B 1 280 ? 8.438 -10.375 9.055 1 94.19 280 SER B CA 1
ATOM 4205 C C . SER B 1 280 ? 9.117 -9.062 9.406 1 94.19 280 SER B C 1
ATOM 4207 O O . SER B 1 280 ? 8.578 -8.258 10.172 1 94.19 280 SER B O 1
ATOM 4209 N N . ARG B 1 281 ? 10.258 -8.812 8.789 1 93 281 ARG B N 1
ATOM 4210 C CA . ARG B 1 281 ? 11.008 -7.59 9.039 1 93 281 ARG B CA 1
ATOM 4211 C C . ARG B 1 281 ? 10.227 -6.363 8.586 1 93 281 ARG B C 1
ATOM 4213 O O . ARG B 1 281 ? 10.219 -5.34 9.273 1 93 281 ARG B O 1
ATOM 4220 N N . ALA B 1 282 ? 9.633 -6.484 7.441 1 92.81 282 ALA B N 1
ATOM 4221 C CA . ALA B 1 282 ? 8.891 -5.363 6.871 1 92.81 282 ALA B CA 1
ATOM 4222 C C . ALA B 1 282 ? 7.73 -4.957 7.777 1 92.81 282 ALA B C 1
ATOM 4224 O O . ALA B 1 282 ? 7.324 -3.795 7.789 1 92.81 282 ALA B O 1
ATOM 4225 N N . LEU B 1 283 ? 7.234 -5.93 8.531 1 89.06 283 LEU B N 1
ATOM 4226 C CA . LEU B 1 283 ? 6.09 -5.664 9.398 1 89.06 283 LEU B CA 1
ATOM 4227 C C . LEU B 1 283 ? 6.539 -5.41 10.828 1 89.06 283 LEU B C 1
ATOM 4229 O O . LEU B 1 283 ? 5.707 -5.273 11.727 1 89.06 283 LEU B O 1
ATOM 4233 N N . GLY B 1 284 ? 7.852 -5.324 11.086 1 86.06 284 GLY B N 1
ATOM 4234 C CA . GLY B 1 284 ? 8.398 -5 12.391 1 86.06 284 GLY B CA 1
ATOM 4235 C C . GLY B 1 284 ? 8.344 -6.16 13.367 1 86.06 284 GLY B C 1
ATOM 4236 O O . GLY B 1 284 ? 8.305 -5.953 14.578 1 86.06 284 GLY B O 1
ATOM 4237 N N . HIS B 1 285 ? 8.211 -7.32 12.852 1 83.06 285 HIS B N 1
ATOM 4238 C CA . HIS B 1 285 ? 8.148 -8.516 13.688 1 83.06 285 HIS B CA 1
ATOM 4239 C C . HIS B 1 285 ? 9.469 -9.281 13.656 1 83.06 285 HIS B C 1
ATOM 4241 O O . HIS B 1 285 ? 10.234 -9.172 12.703 1 83.06 285 HIS B O 1
ATOM 4247 N N . PRO B 1 286 ? 9.688 -9.93 14.719 1 76.38 286 PRO B N 1
ATOM 4248 C CA . PRO B 1 286 ? 10.852 -10.812 14.68 1 76.38 286 PRO B CA 1
ATOM 4249 C C . PRO B 1 286 ? 10.703 -11.953 13.672 1 76.38 286 PRO B C 1
ATOM 4251 O O . PRO B 1 286 ? 9.578 -12.305 13.305 1 76.38 286 PRO B O 1
ATOM 4254 N N . VAL B 1 287 ? 11.82 -12.477 13.188 1 70.88 287 VAL B N 1
ATOM 4255 C CA . VAL B 1 287 ? 11.805 -13.531 12.172 1 70.88 287 VAL B CA 1
ATOM 4256 C C . VAL B 1 287 ? 11.312 -14.836 12.789 1 70.88 287 VAL B C 1
ATOM 4258 O O . VAL B 1 287 ? 11.82 -15.273 13.82 1 70.88 287 VAL B O 1
ATOM 4261 N N . PRO B 1 288 ? 10.328 -15.336 12.211 1 58.19 288 PRO B N 1
ATOM 4262 C CA . PRO B 1 288 ? 9.75 -16.547 12.789 1 58.19 288 PRO B CA 1
ATOM 4263 C C . PRO B 1 288 ? 10.648 -17.781 12.602 1 58.19 288 PRO B C 1
ATOM 4265 O O . PRO B 1 288 ? 10.492 -18.781 13.305 1 58.19 288 PRO B O 1
ATOM 4268 N N . TYR B 1 289 ? 11.5 -17.969 11.43 1 54.12 289 TYR B N 1
ATOM 4269 C CA . TYR B 1 289 ? 12.242 -19.203 11.156 1 54.12 289 TYR B CA 1
ATOM 4270 C C . TYR B 1 289 ? 13.734 -19 11.391 1 54.12 289 TYR B C 1
ATOM 4272 O O . TYR B 1 289 ? 14.273 -17.922 11.109 1 54.12 289 TYR B O 1
ATOM 4280 N N . ARG B 1 290 ? 14.211 -19.438 12.523 1 43.78 290 ARG B N 1
ATOM 4281 C CA . ARG B 1 290 ? 15.664 -19.547 12.594 1 43.78 290 ARG B CA 1
ATOM 4282 C C . ARG B 1 290 ? 16.172 -20.641 11.664 1 43.78 290 ARG B C 1
ATOM 4284 O O . ARG B 1 290 ? 15.531 -21.672 11.5 1 43.78 290 ARG B O 1
ATOM 4291 N N . ASP B 1 291 ? 17.016 -20.156 10.586 1 38.28 291 ASP B N 1
ATOM 4292 C CA . ASP B 1 291 ? 17.719 -21.203 9.852 1 38.28 291 ASP B CA 1
ATOM 4293 C C . ASP B 1 291 ? 18.109 -22.359 10.773 1 38.28 291 ASP B C 1
ATOM 4295 O O . ASP B 1 291 ? 18.719 -22.141 11.82 1 38.28 291 ASP B O 1
ATOM 4299 N N . GLN B 1 292 ? 17.344 -23.344 10.922 1 30.11 292 GLN B N 1
ATOM 4300 C CA . GLN B 1 292 ? 18 -24.516 11.492 1 30.11 292 GLN B CA 1
ATOM 4301 C C . GLN B 1 292 ? 19.359 -24.734 10.852 1 30.11 292 GLN B C 1
ATOM 4303 O O . GLN B 1 292 ? 19.469 -24.922 9.633 1 30.11 292 GLN B O 1
ATOM 4308 N N . ARG B 1 293 ? 20.391 -24 11.289 1 27.05 293 ARG B N 1
ATOM 4309 C CA . ARG B 1 293 ? 21.672 -24.672 11.062 1 27.05 293 ARG B CA 1
ATOM 4310 C C . ARG B 1 293 ? 21.609 -26.141 11.477 1 27.05 293 ARG B C 1
ATOM 4312 O O . ARG B 1 293 ? 20.953 -26.469 12.469 1 27.05 293 ARG B O 1
#

Secondary structure (DSSP, 8-state):
-----------S--------TT-EEEEEEE--TT---TTSS--SS-HHHHHHHHHHHHHHHSSSEEEEEEES---HHHHHHHHHTS-TTEEEEEEES--HHHHHHHHHHHHHTT--EEEEHHHHHHHHHHHHHHHHHHHTT--GGG-EEEEESGGG-TTHHHHHHHTT--EEEEE-GGGTTTS-HHHHHTT-SEEEESSS-PPTTTTTT-EEE--S--HHHHHHHHHHHHHHHHHTT--S--HHHHHHHHHHHHHHS-TT-SS--TT-TTHHHHHHHHHHHHTTPPPS-----/-----------S--------TT-EEEEEEE--TT---SSSS--SS-HHHHHHHHHHHHHHHSSSEEEEEEES---HHHHHHHHHTS-TTEEEEEEES--HHHHHHHHHHHHHTT--EEEEHHHHHHHHHHHHHHHHHHHTT--GGG-EEEEESGGG-TTHHHHHHHTT--EEEEE-GGGTTTS-HHHHHTT-SEEEESSS-PPTTTTTT-EE---S--HHHHHHHHHHHHHHHHHTT--S--HHHHHHHHHHHHHHS-TT-SS--TT-TTHHHHHHHHHHHHTTPPPS-----

Nearest PDB structures (foldseek):
  5cee-assembly1_A-2  TM=7.562E-01  e=5.549E-11  Aster yellows witches'-broom phytoplasma AYWB
  2a9f-assembly1_B  TM=7.639E-01  e=3.281E-10  Streptococcus pyogenes
  6zn4-assembly1_A  TM=7.681E-01  e=8.918E-10  Bdellovibrio bacteriovorus HD100
  2hae-assembly1_A  TM=7.630E-01  e=5.274E-09  Thermotoga maritima
  1vl6-assembly1_D  TM=7.622E-01  e=5.575E-09  Thermotoga maritima MSB8

Solvent-accessible surface area (backbone atoms only — not comparable to full-atom values): 30767 Å² total; per-residue (Å²): 136,82,80,75,78,77,75,76,76,77,63,77,80,77,71,73,67,51,69,43,64,76,33,28,32,36,28,32,14,22,56,34,99,73,49,58,34,67,58,78,45,73,56,76,58,50,33,64,59,46,32,53,52,50,36,50,48,36,47,70,70,39,75,32,45,55,43,82,43,82,40,74,56,76,49,40,69,60,50,34,51,53,60,66,65,48,66,89,50,39,41,32,35,40,39,29,45,59,49,64,69,46,45,49,52,26,36,50,53,29,12,56,70,61,32,44,16,52,47,39,55,65,56,28,37,37,25,41,52,45,14,29,47,52,32,49,33,49,67,69,72,34,57,47,62,74,29,30,36,37,27,28,45,49,71,59,41,66,60,40,63,35,24,36,41,70,60,39,40,39,40,67,34,58,48,53,77,88,40,34,86,78,49,42,62,49,67,56,39,73,78,38,64,36,34,37,37,48,57,70,70,70,57,89,72,42,47,75,95,32,60,47,68,74,64,60,62,52,61,73,44,24,63,55,37,46,51,8,50,47,52,29,33,52,52,67,66,41,28,52,79,43,50,57,42,45,15,20,37,19,53,31,46,42,69,68,22,51,84,91,41,52,57,57,63,85,79,47,84,56,43,43,58,42,19,17,37,35,26,19,26,60,57,37,39,76,62,55,73,69,78,79,122,136,81,81,74,76,78,74,74,72,77,62,78,80,76,70,72,68,51,69,43,63,76,35,27,32,35,30,33,14,22,58,32,100,73,49,56,35,69,45,91,49,75,56,75,57,51,33,65,59,47,31,54,51,51,37,51,47,36,48,72,70,38,74,33,45,56,42,82,43,82,39,74,56,76,48,39,68,61,50,34,51,55,60,66,66,48,64,87,51,40,42,32,35,40,40,31,45,58,48,62,69,46,46,50,52,25,38,49,55,28,13,56,71,60,32,43,15,52,45,40,55,66,56,29,37,37,26,41,53,45,13,29,48,53,32,48,33,48,68,68,70,34,55,46,61,75,29,30,35,36,26,29,45,49,71,59,41,67,62,39,63,37,22,36,41,70,60,38,40,38,41,67,35,57,49,52,77,90,39,34,87,78,50,41,61,48,67,55,40,73,79,38,65,34,36,35,38,56,60,70,71,70,57,88,72,41,46,74,97,30,61,46,67,76,63,60,62,53,59,72,44,26,63,55,37,45,50,9,50,48,51,30,35,50,52,65,66,42,28,52,81,42,52,57,43,45,17,21,37,19,52,30,46,40,68,69,22,51,85,91,38,53,59,57,61,86,78,47,83,56,43,42,60,44,20,17,39,35,25,18,26,59,57,37,40,75,60,54,71,70,79,79,122

Organism: NCBI:txid1990687

pLDDT: mean 85.77, std 17.93, range [26.98, 98.5]

Radius of gyration: 24.34 Å; Cα contacts (8 Å, |Δi|>4): 1158; chains: 2; bounding box: 86×59×74 Å

Sequence (586 aa):
MTTNHDGHASGPPDRPAMALTGIAVAVLAVSATRSPSTTGSARTRTPWAAMEDYAALIRDRTPMRALSVPVTTDDPHVLTERILGLPTGVSAVFVIGLRHRESAAVAREVTERGGPVVLTELDVLTAAVAAATITTLRRRSVPPRAGRVVITGASWAPLLAPVLIASGVGDLSSWHERDAEAFPLRRLMDHNDVLIDLAGCAPEGAAVGRTVTVPTDTFPYGALVLPGLLAALCGHEVRTLTVEAVAACVRALALITPADQMLPSAGDRRLVSAIARHVSRALGHPVPYRDQRMTTNHDGHASGPPDRPAMALTGIAVAVLAVSATRSPSTTGSARTRTPWAAMEDYAALIRDRTPMRALSVPVTTDDPHVLTERILGLPTGVSAVFVIGLRHRESAAVAREVTERGGPVVLTELDVLTAAVAAATITTLRRRSVPPRAGRVVITGASWAPLLAPVLIASGVGDLSSWHERDAEAFPLRRLMDHNDVLIDLAGCAPEGAAVGRTVTVPTDTFPYGALVLPGLLAALCGHEVRTLTVEAVAACVRALALITPADQMLPSAGDRRLVSAIARHVSRALGHPVPYRDQR